Protein AF-0000000087551424 (afdb_homodimer)

Nearest PDB structures (foldseek):
  3kw2-assembly1_B  TM=8.921E-01  e=2.070E-22  Porphyromonas gingivalis ATCC 33277
  5o96-assembly4_G  TM=8.942E-01  e=8.806E-21  Legionella pneumophila
  5vm8-assembly3_B  TM=8.579E-01  e=4.121E-18  Neisseria gonorrhoeae
  4j3c-assembly1_A  TM=7.856E-01  e=4.383E-18  Sinorhizobium meliloti 1021
  4j3c-assembly1_B  TM=7.693E-01  e=3.644E-18  Sinorhizobium meliloti 1021

Sequence (464 aa):
MNLFYGEIENNHVTIHPEEQQHIVKVLRMKNGEKIHVTDGKGNLAWGELAIEGKKANLLISEIKTQLPIFSPKLHIAIAPTKNIDRIEFFIEKAVEMGISEITLLQTEKTERKNLNIDKIRKQSISASKQSLRFHFPIINDSIKLSEFLKNINPETTFVAHCHEHLERIPLKDIPMREQITFLIGPEGDFSEKEIVLLGNHHIKAVSLGNQRLRTETAGIFVASWNYNKMIFMNLFYGEIENNHVTIHPEEQQHIVKVLRMKNGEKIHVTDGKGNLAWGELAIEGKKANLLISEIKTQLPIFSPKLHIAIAPTKNIDRIEFFIEKAVEMGISEITLLQTEKTERKNLNIDKIRKQSISASKQSLRFHFPIINDSIKLSEFLKNINPETTFVAHCHEHLERIPLKDIPMREQITFLIGPEGDFSEKEIVLLGNHHIKAVSLGNQRLRTETAGIFVASWNYNKMIF

Foldseek 3Di:
DAEAEFDADPNATDGDLVRLCCCCPVVNDDWFDKHWYANQAAKIWIATWDDDPSDIGGPTPDMDGDHDAFFQEEEEEFEQEPDNVLVLVLLLLLLLLRHAEYEHEDAPPRPDDDDDQVVSQVSQVVSCSVSVHRHGHYYDYYDYPLVVLVPDDLLQEAEADDDPPFAEDEPVPNDRDSYHYYYFYYQVGHDPVVVVVCVVSNHHYYYPDDDDDHRSRVSSSVSNVRSVVRVD/DAEAEFDADPNATDGDLVRLCCCCPVVNHDWFDKHWYANQAAKIWIATWDDDPSDIGGPTPDMDGDHDAFFQEEEEEFEQEPDNVLVLVLLLLLLLLRHAEYEHEDAPPRPDDDDPQVVSQVSQVVSCSVSVHRHGHYYDYYDYLLVVLVPDDQLQEAEADDDPPFAEDEPVPNDRDSYHYYYFYYQVGHDPVVVVVCVVSNHHYYYPDDDDDHRSRVSSSVSNVRSVVRVD

Organism: NCBI:txid2305228

Radius of gyration: 24.01 Å; Cα contacts (8 Å, |Δi|>4): 977; chains: 2; bounding box: 57×74×54 Å

pLDDT: mean 94.27, std 5.1, range [65.5, 98.69]

Structure (mmCIF, N/CA/C/O backbone):
data_AF-0000000087551424-model_v1
#
loop_
_entity.id
_entity.type
_entity.pdbx_description
1 polymer 'Ribosomal RNA small subunit methyltransferase E'
#
loop_
_atom_site.group_PDB
_atom_site.id
_atom_site.type_symbol
_atom_site.label_atom_id
_atom_site.label_alt_id
_atom_site.label_comp_id
_atom_site.label_asym_id
_atom_site.label_entity_id
_atom_site.label_seq_id
_atom_site.pdbx_PDB_ins_code
_atom_site.Cartn_x
_atom_site.Cartn_y
_atom_site.Cartn_z
_atom_site.occupancy
_atom_site.B_iso_or_equiv
_atom_site.auth_seq_id
_atom_site.auth_comp_id
_atom_site.auth_asym_id
_atom_site.auth_atom_id
_atom_site.pdbx_PDB_model_num
ATOM 1 N N . MET A 1 1 ? 1.778 -20.531 -11.922 1 78.5 1 MET A N 1
ATOM 2 C CA . MET A 1 1 ? 0.438 -21.094 -12.086 1 78.5 1 MET A CA 1
ATOM 3 C C . MET A 1 1 ? -0.435 -20.172 -12.93 1 78.5 1 MET A C 1
ATOM 5 O O . MET A 1 1 ? -0.5 -18.969 -12.672 1 78.5 1 MET A O 1
ATOM 9 N N . ASN A 1 2 ? -0.933 -20.719 -14 1 89.81 2 ASN A N 1
ATOM 10 C CA . ASN A 1 2 ? -1.899 -19.984 -14.797 1 89.81 2 ASN A CA 1
ATOM 11 C C . ASN A 1 2 ? -3.322 -20.172 -14.281 1 89.81 2 ASN A C 1
ATOM 13 O O . ASN A 1 2 ? -3.916 -21.234 -14.461 1 89.81 2 ASN A O 1
ATOM 17 N N . LEU A 1 3 ? -3.82 -19.125 -13.664 1 95.69 3 LEU A N 1
ATOM 18 C CA . LEU A 1 3 ? -5.152 -19.172 -13.078 1 95.69 3 LEU A CA 1
ATOM 19 C C . LEU A 1 3 ? -6.141 -18.344 -13.891 1 95.69 3 LEU A C 1
ATOM 21 O O . LEU A 1 3 ? -5.898 -17.172 -14.156 1 95.69 3 LEU A O 1
ATOM 25 N N . PHE A 1 4 ? -7.23 -18.953 -14.297 1 97.56 4 PHE A N 1
ATOM 26 C CA . PHE A 1 4 ? -8.266 -18.281 -15.07 1 97.56 4 PHE A CA 1
ATOM 27 C C . PHE A 1 4 ? -9.594 -18.312 -14.336 1 97.56 4 PHE A C 1
ATOM 29 O O . PHE A 1 4 ? -9.773 -19.078 -13.391 1 97.56 4 PHE A O 1
ATOM 36 N N . TYR A 1 5 ? -10.477 -17.438 -14.742 1 98 5 TYR A N 1
ATOM 37 C CA . TYR A 1 5 ? -11.781 -17.266 -14.125 1 98 5 TYR A CA 1
ATOM 38 C C . TYR A 1 5 ? -12.859 -18 -14.922 1 98 5 TYR A C 1
ATOM 40 O O . TYR A 1 5 ? -12.891 -17.922 -16.156 1 98 5 TYR A O 1
ATOM 48 N N . GLY A 1 6 ? -13.711 -18.75 -14.25 1 97.88 6 GLY A N 1
ATOM 49 C CA . GLY A 1 6 ? -14.797 -19.484 -14.859 1 97.88 6 GLY A CA 1
ATOM 50 C C . GLY A 1 6 ? -15.859 -19.938 -13.867 1 97.88 6 GLY A C 1
ATOM 51 O O . GLY A 1 6 ? -15.922 -19.422 -12.75 1 97.88 6 GLY A O 1
ATOM 52 N N . GLU A 1 7 ? -16.75 -20.734 -14.375 1 97.69 7 GLU A N 1
ATOM 53 C CA . GLU A 1 7 ? -17.797 -21.328 -13.531 1 97.69 7 GLU A CA 1
ATOM 54 C C . GLU A 1 7 ? -17.516 -22.812 -13.266 1 97.69 7 GLU A C 1
ATOM 56 O O . GLU A 1 7 ? -17.047 -23.531 -14.148 1 97.69 7 GLU A O 1
ATOM 61 N N . ILE A 1 8 ? -17.688 -23.172 -12.062 1 97.56 8 ILE A N 1
ATOM 62 C CA . ILE A 1 8 ? -17.547 -24.578 -11.68 1 97.56 8 ILE A CA 1
ATOM 63 C C . ILE A 1 8 ? -18.844 -25.078 -11.055 1 97.56 8 ILE A C 1
ATOM 65 O O . ILE A 1 8 ? -19.234 -24.641 -9.977 1 97.56 8 ILE A O 1
ATOM 69 N N . GLU A 1 9 ? -19.547 -25.906 -11.766 1 93.06 9 GLU A N 1
ATOM 70 C CA . GLU A 1 9 ? -20.828 -26.453 -11.32 1 93.06 9 GLU A CA 1
ATOM 71 C C . GLU A 1 9 ? -20.953 -27.938 -11.672 1 93.06 9 GLU A C 1
ATOM 73 O O . GLU A 1 9 ? -20.766 -28.328 -12.828 1 93.06 9 GLU A O 1
ATOM 78 N N . ASN A 1 10 ? -21.359 -28.781 -10.742 1 89.75 10 ASN A N 1
ATOM 79 C CA . ASN A 1 10 ? -21.609 -30.203 -10.969 1 89.75 10 ASN A CA 1
ATOM 80 C C . ASN A 1 10 ? -20.453 -30.875 -11.703 1 89.75 10 ASN A C 1
ATOM 82 O O . ASN A 1 10 ? -20.672 -31.547 -12.719 1 89.75 10 ASN A O 1
ATOM 86 N N . ASN A 1 11 ? -19.219 -30.594 -11.266 1 87.56 11 ASN A N 1
ATOM 87 C CA . ASN A 1 11 ? -18 -31.188 -11.82 1 87.56 11 ASN A CA 1
ATOM 88 C C . ASN A 1 11 ? -17.797 -30.766 -13.273 1 87.56 11 ASN A C 1
ATOM 90 O O . ASN A 1 11 ? -17.172 -31.5 -14.055 1 87.56 11 ASN A O 1
ATOM 94 N N . HIS A 1 12 ? -18.453 -29.781 -13.625 1 94 12 HIS A N 1
ATOM 95 C CA . HIS A 1 12 ? -18.25 -29.156 -14.93 1 94 12 HIS A CA 1
ATOM 96 C C . HIS A 1 12 ? -17.641 -27.766 -14.797 1 94 12 HIS A C 1
ATOM 98 O O . HIS A 1 12 ? -18 -27.016 -13.875 1 94 12 HIS A O 1
ATOM 104 N N . VAL A 1 13 ? -16.719 -27.453 -15.727 1 97.06 13 VAL A N 1
ATOM 105 C CA . VAL A 1 13 ? -16.047 -26.156 -15.695 1 97.06 13 VAL A CA 1
ATOM 106 C C . VAL A 1 13 ? -16.312 -25.406 -17 1 97.06 13 VAL A C 1
ATOM 108 O O . VAL A 1 13 ? -16.172 -25.953 -18.094 1 97.06 13 VAL A O 1
ATOM 111 N N . THR A 1 14 ? -16.797 -24.234 -16.875 1 97.06 14 THR A N 1
ATOM 112 C CA . THR A 1 14 ? -16.969 -23.328 -18.016 1 97.06 14 THR A CA 1
ATOM 113 C C . THR A 1 14 ? -16.078 -22.109 -17.875 1 97.06 14 THR A C 1
ATOM 115 O O . THR A 1 14 ? -16.25 -21.297 -16.969 1 97.06 14 THR A O 1
ATOM 118 N N . ILE A 1 15 ? -15.156 -21.984 -18.781 1 97.25 15 ILE A N 1
ATOM 119 C CA . ILE A 1 15 ? -14.258 -20.828 -18.766 1 97.25 15 ILE A CA 1
ATOM 120 C C . ILE A 1 15 ? -14.969 -19.609 -19.328 1 97.25 15 ILE A C 1
ATOM 122 O O . ILE A 1 15 ? -15.617 -19.688 -20.375 1 97.25 15 ILE A O 1
ATOM 126 N N . HIS A 1 16 ? -14.82 -18.453 -18.625 1 96.5 16 HIS A N 1
ATOM 127 C CA . HIS A 1 16 ? -15.477 -17.234 -19.094 1 96.5 16 HIS A CA 1
ATOM 128 C C . HIS A 1 16 ? -14.961 -16.812 -20.469 1 96.5 16 HIS A C 1
ATOM 130 O O . HIS A 1 16 ? -13.781 -16.984 -20.766 1 96.5 16 HIS A O 1
ATOM 136 N N . PRO A 1 17 ? -15.812 -16.266 -21.266 1 94.5 17 PRO A N 1
ATOM 137 C CA . PRO A 1 17 ? -15.438 -15.898 -22.625 1 94.5 17 PRO A CA 1
ATOM 138 C C . PRO A 1 17 ? -14.211 -15 -22.688 1 94.5 17 PRO A C 1
ATOM 140 O O . PRO A 1 17 ? -13.328 -15.195 -23.531 1 94.5 17 PRO A O 1
ATOM 143 N N . GLU A 1 18 ? -14.188 -14.039 -21.844 1 93.19 18 GLU A N 1
ATOM 144 C CA . GLU A 1 18 ? -13.039 -13.133 -21.828 1 93.19 18 GLU A CA 1
ATOM 145 C C . GLU A 1 18 ? -11.742 -13.891 -21.547 1 93.19 18 GLU A C 1
ATOM 147 O O . GLU A 1 18 ? -10.703 -13.578 -22.125 1 93.19 18 GLU A O 1
ATOM 152 N N . GLU A 1 19 ? -11.836 -14.828 -20.688 1 95.06 19 GLU A N 1
ATOM 153 C CA . GLU A 1 19 ? -10.68 -15.664 -20.359 1 95.06 19 GLU A CA 1
ATOM 154 C C . GLU A 1 19 ? -10.273 -16.531 -21.547 1 95.06 19 GLU A C 1
ATOM 156 O O . GLU A 1 19 ? -9.086 -16.75 -21.781 1 95.06 19 GLU A O 1
ATOM 161 N N . GLN A 1 20 ? -11.219 -17.062 -22.188 1 94.88 20 GLN A N 1
ATOM 162 C CA . GLN A 1 20 ? -10.938 -17.875 -23.359 1 94.88 20 GLN A CA 1
ATOM 163 C C . GLN A 1 20 ? -10.156 -17.078 -24.406 1 94.88 20 GLN A C 1
ATOM 165 O O . GLN A 1 20 ? -9.18 -17.578 -24.984 1 94.88 20 GLN A O 1
ATOM 170 N N . GLN A 1 21 ? -10.656 -15.906 -24.625 1 94.12 21 GLN A N 1
ATOM 171 C CA . GLN A 1 21 ? -9.969 -15.023 -25.547 1 94.12 21 GLN A CA 1
ATOM 172 C C . GLN A 1 21 ? -8.531 -14.75 -25.094 1 94.12 21 GLN A C 1
ATOM 174 O O . GLN A 1 21 ? -7.609 -14.758 -25.922 1 94.12 21 GLN A O 1
ATOM 179 N N . HIS A 1 22 ? -8.445 -14.516 -23.844 1 94.12 22 HIS A N 1
ATOM 180 C CA . HIS A 1 22 ? -7.125 -14.266 -23.281 1 94.12 22 HIS A CA 1
ATOM 181 C C . HIS A 1 22 ? -6.199 -15.461 -23.5 1 94.12 22 HIS A C 1
ATOM 183 O O . HIS A 1 22 ? -5.047 -15.289 -23.891 1 94.12 22 HIS A O 1
ATOM 189 N N . ILE A 1 23 ? -6.66 -16.625 -23.281 1 94.44 23 ILE A N 1
ATOM 190 C CA . ILE A 1 23 ? -5.906 -17.859 -23.391 1 94.44 23 ILE A CA 1
ATOM 191 C C . ILE A 1 23 ? -5.461 -18.078 -24.828 1 94.44 23 ILE A C 1
ATOM 193 O O . ILE A 1 23 ? -4.285 -18.344 -25.094 1 94.44 23 ILE A O 1
ATOM 197 N N . VAL A 1 24 ? -6.375 -17.922 -25.734 1 93.19 24 VAL A N 1
ATOM 198 C CA . VAL A 1 24 ? -6.156 -18.312 -27.125 1 93.19 24 VAL A CA 1
ATOM 199 C C . VAL A 1 24 ? -5.445 -17.188 -27.875 1 93.19 24 VAL A C 1
ATOM 201 O O . VAL A 1 24 ? -4.48 -17.438 -28.609 1 93.19 24 VAL A O 1
ATOM 204 N N . LYS A 1 25 ? -5.824 -15.961 -27.672 1 92.5 25 LYS A N 1
ATOM 205 C CA . LYS A 1 25 ? -5.355 -14.859 -28.5 1 92.5 25 LYS A CA 1
ATOM 206 C C . LYS A 1 25 ? -4.176 -14.141 -27.859 1 92.5 25 LYS A C 1
ATOM 208 O O . LYS A 1 25 ? -3.248 -13.711 -28.547 1 92.5 25 LYS A O 1
ATOM 213 N N . VAL A 1 26 ? -4.285 -13.984 -26.625 1 91.38 26 VAL A N 1
ATOM 214 C CA . VAL A 1 26 ? -3.281 -13.156 -25.969 1 91.38 26 VAL A CA 1
ATOM 215 C C . VAL A 1 26 ? -2.117 -14.031 -25.5 1 91.38 26 VAL A C 1
ATOM 217 O O . VAL A 1 26 ? -0.961 -13.758 -25.828 1 91.38 26 VAL A O 1
ATOM 220 N N . LEU A 1 27 ? -2.441 -15.062 -24.766 1 92.38 27 LEU A N 1
ATOM 221 C CA . LEU A 1 27 ? -1.398 -15.938 -24.234 1 92.38 27 LEU A CA 1
ATOM 222 C C . LEU A 1 27 ? -1 -16.984 -25.266 1 92.38 27 LEU A C 1
ATOM 224 O O . LEU A 1 27 ? 0.07 -17.594 -25.156 1 92.38 27 LEU A O 1
ATOM 228 N N . ARG A 1 28 ? -1.813 -17.297 -26.234 1 94.38 28 ARG A N 1
ATOM 229 C CA . ARG A 1 28 ? -1.567 -18.25 -27.312 1 94.38 28 ARG A CA 1
ATOM 230 C C . ARG A 1 28 ? -1.16 -19.609 -26.766 1 94.38 28 ARG A C 1
ATOM 232 O O . ARG A 1 28 ? -0.171 -20.203 -27.219 1 94.38 28 ARG A O 1
ATOM 239 N N . MET A 1 29 ? -1.944 -20.031 -25.844 1 94.12 29 MET A N 1
ATOM 240 C CA . MET A 1 29 ? -1.668 -21.328 -25.219 1 94.12 29 MET A CA 1
ATOM 241 C C . MET A 1 29 ? -2.045 -22.469 -26.156 1 94.12 29 MET A C 1
ATOM 243 O O . MET A 1 29 ? -2.846 -22.281 -27.078 1 94.12 29 MET A O 1
ATOM 247 N N . LYS A 1 30 ? -1.454 -23.641 -25.875 1 94.06 30 LYS A N 1
ATOM 248 C CA . LYS A 1 30 ? -1.647 -24.781 -26.766 1 94.06 30 LYS A CA 1
ATOM 249 C C . LYS A 1 30 ? -2.465 -25.891 -26.094 1 94.06 30 LYS A C 1
ATOM 251 O O . LYS A 1 30 ? -2.533 -25.938 -24.859 1 94.06 30 LYS A O 1
ATOM 256 N N . ASN A 1 31 ? -2.984 -26.688 -26.984 1 94.62 31 ASN A N 1
ATOM 257 C CA . ASN A 1 31 ? -3.682 -27.875 -26.469 1 94.62 31 ASN A CA 1
ATOM 258 C C . ASN A 1 31 ? -2.775 -28.719 -25.594 1 94.62 31 ASN A C 1
ATOM 260 O O . ASN A 1 31 ? -1.605 -28.938 -25.906 1 94.62 31 ASN A O 1
ATOM 264 N N . GLY A 1 32 ? -3.391 -29.156 -24.531 1 95.69 32 GLY A N 1
ATOM 265 C CA . GLY A 1 32 ? -2.631 -30.031 -23.672 1 95.69 32 GLY A CA 1
ATOM 266 C C . GLY A 1 32 ? -1.935 -29.312 -22.531 1 95.69 32 GLY A C 1
ATOM 267 O O . GLY A 1 32 ? -1.493 -29.938 -21.562 1 95.69 32 GLY A O 1
ATOM 268 N N . GLU A 1 33 ? -1.862 -28.031 -22.578 1 96.12 33 GLU A N 1
ATOM 269 C CA . GLU A 1 33 ? -1.24 -27.266 -21.484 1 96.12 33 GLU A CA 1
ATOM 270 C C . GLU A 1 33 ? -2.082 -27.328 -20.219 1 96.12 33 GLU A C 1
ATOM 272 O O . GLU A 1 33 ? -3.312 -27.297 -20.281 1 96.12 33 GLU A O 1
ATOM 277 N N . LYS A 1 34 ? -1.38 -27.359 -19.109 1 97 34 LYS A N 1
ATOM 278 C CA . LYS A 1 34 ? -2.07 -27.422 -17.828 1 97 34 LYS A CA 1
ATOM 279 C C . LYS A 1 34 ? -2.498 -26.031 -17.359 1 97 34 LYS A C 1
ATOM 281 O O . LYS A 1 34 ? -1.707 -25.094 -17.406 1 97 34 LYS A O 1
ATOM 286 N N . ILE A 1 35 ? -3.752 -25.891 -16.938 1 96.69 35 ILE A N 1
ATOM 287 C CA . ILE A 1 35 ? -4.242 -24.609 -16.438 1 96.69 35 ILE A CA 1
ATOM 288 C C . ILE A 1 35 ? -5.125 -24.828 -15.219 1 96.69 35 ILE A C 1
ATOM 290 O O . ILE A 1 35 ? -5.512 -25.969 -14.922 1 96.69 35 ILE A O 1
ATOM 294 N N . HIS A 1 36 ? -5.332 -23.781 -14.516 1 97.81 36 HIS A N 1
ATOM 295 C CA . HIS A 1 36 ? -6.23 -23.734 -13.367 1 97.81 36 HIS A CA 1
ATOM 296 C C . HIS A 1 36 ? -7.395 -22.781 -13.602 1 97.81 36 HIS A C 1
ATOM 298 O O . HIS A 1 36 ? -7.211 -21.719 -14.195 1 97.81 36 HIS A O 1
ATOM 304 N N . VAL A 1 37 ? -8.594 -23.203 -13.211 1 97.88 37 VAL A N 1
ATOM 305 C CA . VAL A 1 37 ? -9.781 -22.359 -13.312 1 97.88 37 VAL A CA 1
ATOM 306 C C . VAL A 1 37 ? -10.453 -22.25 -11.945 1 97.88 37 VAL A C 1
ATOM 308 O O . VAL A 1 37 ? -10.688 -23.266 -11.281 1 97.88 37 VAL A O 1
ATOM 311 N N . THR A 1 38 ? -10.695 -21.047 -11.523 1 98.12 38 THR A N 1
ATOM 312 C CA . THR A 1 38 ? -11.43 -20.828 -10.281 1 98.12 38 THR A CA 1
ATOM 313 C C . THR A 1 38 ? -12.734 -20.078 -10.562 1 98.12 38 THR A C 1
ATOM 315 O O . THR A 1 38 ? -12.844 -19.344 -11.547 1 98.12 38 THR A O 1
ATOM 318 N N . ASP A 1 39 ? -13.75 -20.328 -9.68 1 97.88 39 ASP A N 1
ATOM 319 C CA . ASP A 1 39 ? -15.016 -19.609 -9.828 1 97.88 39 ASP A CA 1
ATOM 320 C C . ASP A 1 39 ? -15.086 -18.422 -8.875 1 97.88 39 ASP A C 1
ATOM 322 O O . ASP A 1 39 ? -16.094 -17.703 -8.836 1 97.88 39 ASP A O 1
ATOM 326 N N . GLY A 1 40 ? -14 -18.172 -8.102 1 97.62 40 GLY A N 1
ATOM 327 C CA . GLY A 1 40 ? -13.945 -17.062 -7.168 1 97.62 40 GLY A CA 1
ATOM 328 C C . GLY A 1 40 ? -14.781 -17.281 -5.922 1 97.62 40 GLY A C 1
ATOM 329 O O . GLY A 1 40 ? -14.961 -16.375 -5.113 1 97.62 40 GLY A O 1
ATOM 330 N N . LYS A 1 41 ? -15.328 -18.516 -5.793 1 96.94 41 LYS A N 1
ATOM 331 C CA . LYS A 1 41 ? -16.203 -18.844 -4.668 1 96.94 41 LYS A CA 1
ATOM 332 C C . LYS A 1 41 ? -15.602 -19.938 -3.795 1 96.94 41 LYS A C 1
ATOM 334 O O . LYS A 1 41 ? -16.312 -20.594 -3.031 1 96.94 41 LYS A O 1
ATOM 339 N N . GLY A 1 42 ? -14.266 -20.172 -4.039 1 97 42 GLY A N 1
ATOM 340 C CA . GLY A 1 42 ? -13.586 -21.156 -3.217 1 97 42 GLY A CA 1
ATOM 341 C C . GLY A 1 42 ? -13.391 -22.484 -3.928 1 97 42 GLY A C 1
ATOM 342 O O . GLY A 1 42 ? -13 -23.484 -3.307 1 97 42 GLY A O 1
ATOM 343 N N . ASN A 1 43 ? -13.734 -22.516 -5.145 1 97.62 43 ASN A N 1
ATOM 344 C CA . ASN A 1 43 ? -13.539 -23.734 -5.926 1 97.62 43 ASN A CA 1
ATOM 345 C C . ASN A 1 43 ? -12.422 -23.562 -6.953 1 97.62 43 ASN A C 1
ATOM 347 O O . ASN A 1 43 ? -12.281 -22.5 -7.551 1 97.62 43 ASN A O 1
ATOM 351 N N . LEU A 1 44 ? -11.633 -24.641 -7.137 1 97.69 44 LEU A N 1
ATOM 352 C CA . LEU A 1 44 ? -10.492 -24.672 -8.047 1 97.69 44 LEU A CA 1
ATOM 353 C C . LEU A 1 44 ? -10.477 -25.969 -8.859 1 97.69 44 LEU A C 1
ATOM 355 O O . LEU A 1 44 ? -10.562 -27.062 -8.289 1 97.69 44 LEU A O 1
ATOM 359 N N . ALA A 1 45 ? -10.492 -25.844 -10.109 1 97.94 45 ALA A N 1
ATOM 360 C CA . ALA A 1 45 ? -10.336 -26.984 -11.016 1 97.94 45 ALA A CA 1
ATOM 361 C C . ALA A 1 45 ? -9.031 -26.875 -11.805 1 97.94 45 ALA A C 1
ATOM 363 O O . ALA A 1 45 ? -8.57 -25.781 -12.117 1 97.94 45 ALA A O 1
ATOM 364 N N . TRP A 1 46 ? -8.375 -27.984 -12.023 1 96.88 46 TRP A N 1
ATOM 365 C CA . TRP A 1 46 ? -7.219 -27.938 -12.906 1 96.88 46 TRP A CA 1
ATOM 366 C C . TRP A 1 46 ? -7.172 -29.156 -13.82 1 96.88 46 TRP A C 1
ATOM 368 O O . TRP A 1 46 ? -7.848 -30.156 -13.562 1 96.88 46 TRP A O 1
ATOM 378 N N . GLY A 1 47 ? -6.539 -29.016 -14.898 1 96.44 47 GLY A N 1
ATOM 379 C CA . GLY A 1 47 ? -6.453 -30.016 -15.953 1 96.44 47 GLY A CA 1
ATOM 380 C C . GLY A 1 47 ? -5.734 -29.516 -17.188 1 96.44 47 GLY A C 1
ATOM 381 O O . GLY A 1 47 ? -4.875 -28.641 -17.109 1 96.44 47 GLY A O 1
ATOM 382 N N . GLU A 1 48 ? -6.117 -30.172 -18.25 1 97.44 48 GLU A N 1
ATOM 383 C CA . GLU A 1 48 ? -5.461 -29.844 -19.5 1 97.44 48 GLU A CA 1
ATOM 384 C C . GLU A 1 48 ? -6.375 -29 -20.391 1 97.44 48 GLU A C 1
ATOM 386 O O . GLU A 1 48 ? -7.582 -29.25 -20.469 1 97.44 48 GLU A O 1
ATOM 391 N N . LEU A 1 49 ? -5.746 -28.047 -21.031 1 96.56 49 LEU A N 1
ATOM 392 C CA . LEU A 1 49 ? -6.461 -27.172 -21.953 1 96.56 49 LEU A CA 1
ATOM 393 C C . LEU A 1 49 ? -6.848 -27.906 -23.234 1 96.56 49 LEU A C 1
ATOM 395 O O . LEU A 1 49 ? -6.031 -28.641 -23.797 1 96.56 49 LEU A O 1
ATOM 399 N N . ALA A 1 50 ? -8.062 -27.906 -23.672 1 96.19 50 ALA A N 1
ATOM 400 C CA . ALA A 1 50 ? -8.562 -28.391 -24.953 1 96.19 50 ALA A CA 1
ATOM 401 C C . ALA A 1 50 ? -9.125 -27.234 -25.797 1 96.19 50 ALA A C 1
ATOM 403 O O . ALA A 1 50 ? -10.172 -26.688 -25.453 1 96.19 50 ALA A O 1
ATOM 404 N N . ILE A 1 51 ? -8.469 -26.922 -26.812 1 94.31 51 ILE A N 1
ATOM 405 C CA . ILE A 1 51 ? -8.852 -25.766 -27.625 1 94.31 51 ILE A CA 1
ATOM 406 C C . ILE A 1 51 ? -9.539 -26.25 -28.906 1 94.31 51 ILE A C 1
ATOM 408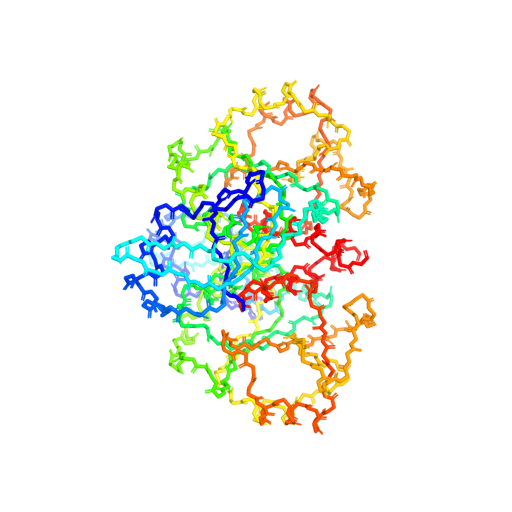 O O . ILE A 1 51 ? -9.008 -27.109 -29.625 1 94.31 51 ILE A O 1
ATOM 412 N N . GLU A 1 52 ? -10.641 -25.812 -29.172 1 91.56 52 GLU A N 1
ATOM 413 C CA . GLU A 1 52 ? -11.391 -26.031 -30.406 1 91.56 52 GLU A CA 1
ATOM 414 C C . GLU A 1 52 ? -11.781 -24.703 -31.062 1 91.56 52 GLU A C 1
ATOM 416 O O . GLU A 1 52 ? -12.797 -24.109 -30.703 1 91.56 52 GLU A O 1
ATOM 421 N N . GLY A 1 53 ? -11.102 -24.25 -32.062 1 87.81 53 GLY A N 1
ATOM 422 C CA . GLY A 1 53 ? -11.32 -22.938 -32.656 1 87.81 53 GLY A CA 1
ATOM 423 C C . GLY A 1 53 ? -11.039 -21.797 -31.672 1 87.81 53 GLY A C 1
ATOM 424 O O . GLY A 1 53 ? -9.93 -21.672 -31.172 1 87.81 53 GLY A O 1
ATOM 425 N N . LYS A 1 54 ? -12.156 -21.141 -31.344 1 86.19 54 LYS A N 1
ATOM 426 C CA . LYS A 1 54 ? -12.031 -20.016 -30.422 1 86.19 54 LYS A CA 1
ATOM 427 C C . LYS A 1 54 ? -12.43 -20.422 -29 1 86.19 54 LYS A C 1
ATOM 429 O O . LYS A 1 54 ? -12.305 -19.625 -28.062 1 86.19 54 LYS A O 1
ATOM 434 N N . LYS A 1 55 ? -12.781 -21.641 -28.984 1 91.81 55 LYS A N 1
ATOM 435 C CA . LYS A 1 55 ? -13.266 -22.109 -27.703 1 91.81 55 LYS A CA 1
ATOM 436 C C . LYS A 1 55 ? -12.164 -22.828 -26.922 1 91.81 55 LYS A C 1
ATOM 438 O O . LYS A 1 55 ? -11.398 -23.594 -27.5 1 91.81 55 LYS A O 1
ATOM 443 N N . ALA A 1 56 ? -12.078 -22.422 -25.688 1 94.44 56 ALA A N 1
ATOM 444 C CA . ALA A 1 56 ? -11.148 -23.078 -24.766 1 94.44 56 ALA A CA 1
ATOM 445 C C . ALA A 1 56 ? -11.891 -23.859 -23.688 1 94.44 56 ALA A C 1
ATOM 447 O O . ALA A 1 56 ? -12.727 -23.297 -22.984 1 94.44 56 ALA A O 1
ATOM 448 N N . ASN A 1 57 ? -11.641 -25.125 -23.641 1 94.62 57 ASN A N 1
ATOM 449 C CA . ASN A 1 57 ? -12.258 -26 -22.641 1 94.62 57 ASN A CA 1
ATOM 450 C C . ASN A 1 57 ? -11.211 -26.609 -21.719 1 94.62 57 ASN A C 1
ATOM 452 O O . ASN A 1 57 ? -10.023 -26.609 -22.031 1 94.62 57 ASN A O 1
ATOM 456 N N . LEU A 1 58 ? -11.695 -27.047 -20.562 1 96 58 LEU A N 1
ATOM 457 C CA . LEU A 1 58 ? -10.812 -27.688 -19.594 1 96 58 LEU A CA 1
ATOM 458 C C . LEU A 1 58 ? -11.125 -29.172 -19.469 1 96 58 LEU A C 1
ATOM 460 O O . LEU A 1 58 ? -12.258 -29.547 -19.156 1 96 58 LEU A O 1
ATOM 464 N N . LEU A 1 59 ? -10.164 -30 -19.844 1 96.25 59 LEU A N 1
ATOM 465 C CA . LEU A 1 59 ? -10.234 -31.406 -19.484 1 96.25 59 LEU A CA 1
ATOM 466 C C . LEU A 1 59 ? -9.836 -31.625 -18.031 1 96.25 59 LEU A C 1
ATOM 468 O O . LEU A 1 59 ? -8.641 -31.656 -17.703 1 96.25 59 LEU A O 1
ATOM 472 N N . ILE A 1 60 ? -10.828 -31.859 -17.203 1 96.81 60 ILE A N 1
ATOM 473 C CA . ILE A 1 60 ? -10.672 -31.75 -15.758 1 96.81 60 ILE A CA 1
ATOM 474 C C . ILE A 1 60 ? -9.875 -32.969 -15.25 1 96.81 60 ILE A C 1
ATOM 476 O O . ILE A 1 60 ? -10.203 -34.094 -15.555 1 96.81 60 ILE A O 1
ATOM 480 N N . SER A 1 61 ? -8.859 -32.688 -14.523 1 97.06 61 SER A N 1
ATOM 481 C CA . SER A 1 61 ? -8.125 -33.719 -13.781 1 97.06 61 SER A CA 1
ATOM 482 C C . SER A 1 61 ? -8.602 -33.781 -12.336 1 97.06 61 SER A C 1
ATOM 484 O O . SER A 1 61 ? -8.773 -34.875 -11.789 1 97.06 61 SER A O 1
ATOM 486 N N . GLU A 1 62 ? -8.812 -32.625 -11.766 1 97 62 GLU A N 1
ATOM 487 C CA . GLU A 1 62 ? -9.219 -32.594 -10.367 1 97 62 GLU A CA 1
ATOM 488 C C . GLU A 1 62 ? -10 -31.297 -10.07 1 97 62 GLU A C 1
ATOM 490 O O . GLU A 1 62 ? -9.812 -30.281 -10.75 1 97 62 GLU A O 1
ATOM 495 N N . ILE A 1 63 ? -10.875 -31.406 -9.125 1 97.06 63 ILE A N 1
ATOM 496 C CA . ILE A 1 63 ? -11.602 -30.25 -8.586 1 97.06 63 ILE A CA 1
ATOM 497 C C . ILE A 1 63 ? -11.5 -30.25 -7.062 1 97.06 63 ILE A C 1
ATOM 499 O O . ILE A 1 63 ? -11.727 -31.266 -6.41 1 97.06 63 ILE A O 1
ATOM 503 N N . LYS A 1 64 ? -11.008 -29.172 -6.605 1 96.75 64 LYS A N 1
ATOM 504 C CA . LYS A 1 64 ? -11.039 -28.938 -5.164 1 96.75 64 LYS A CA 1
ATOM 505 C C . LYS A 1 64 ? -12.102 -27.906 -4.793 1 96.75 64 LYS A C 1
ATOM 507 O O . LYS A 1 64 ? -12.172 -26.844 -5.406 1 96.75 64 LYS A O 1
ATOM 512 N N . THR A 1 65 ? -12.969 -28.25 -3.82 1 95.38 65 THR A N 1
ATOM 513 C CA . THR A 1 65 ? -14.047 -27.359 -3.416 1 95.38 65 THR A CA 1
ATOM 514 C C . THR A 1 65 ? -13.844 -26.891 -1.978 1 95.38 65 THR A C 1
ATOM 516 O O . THR A 1 65 ? -13.078 -27.484 -1.224 1 95.38 65 THR A O 1
ATOM 519 N N . GLN A 1 66 ? -14.438 -25.797 -1.672 1 94.44 66 GLN A N 1
ATOM 520 C CA . GLN A 1 66 ? -14.477 -25.266 -0.315 1 94.44 66 GLN A CA 1
ATOM 521 C C . GLN A 1 66 ? -13.07 -24.984 0.205 1 94.44 66 GLN A C 1
ATOM 523 O O . GLN A 1 66 ? -12.727 -25.375 1.326 1 94.44 66 GLN A O 1
ATOM 528 N N . LEU A 1 67 ? -12.289 -24.5 -0.704 1 95.19 67 LEU A N 1
ATOM 529 C CA . LEU A 1 67 ? -10.977 -24.047 -0.251 1 95.19 67 LEU A CA 1
ATOM 530 C C . LEU A 1 67 ? -11.102 -22.984 0.823 1 95.19 67 LEU A C 1
ATOM 532 O O . LEU A 1 67 ? -12.102 -22.25 0.869 1 95.19 67 LEU A O 1
ATOM 536 N N . PRO A 1 68 ? -10.141 -22.875 1.671 1 92.06 68 PRO A N 1
ATOM 537 C CA . PRO A 1 68 ? -10.25 -21.969 2.812 1 92.06 68 PRO A CA 1
ATOM 538 C C . PRO A 1 68 ? -10.383 -20.5 2.389 1 92.06 68 PRO A C 1
ATOM 540 O O . PRO A 1 68 ? -9.758 -20.078 1.416 1 92.06 68 PRO A O 1
ATOM 543 N N . ILE A 1 69 ? -11.234 -19.797 3.141 1 92.38 69 ILE A N 1
ATOM 544 C CA . ILE A 1 69 ? -11.43 -18.375 2.947 1 92.38 69 ILE A CA 1
ATOM 545 C C . ILE A 1 69 ? -10.43 -17.594 3.801 1 92.38 69 ILE A C 1
ATOM 547 O O . ILE A 1 69 ? -9.93 -18.109 4.805 1 92.38 69 ILE A O 1
ATOM 551 N N . PHE A 1 70 ? -10.141 -16.375 3.371 1 93 70 PHE A N 1
ATOM 552 C CA . PHE A 1 70 ? -9.242 -15.531 4.16 1 93 70 PHE A CA 1
ATOM 553 C C . PHE A 1 70 ? -9.867 -15.203 5.512 1 93 70 PHE A C 1
ATOM 555 O O . PHE A 1 70 ? -11.062 -14.922 5.602 1 93 70 PHE A O 1
ATOM 562 N N . SER A 1 71 ? -9.102 -15.312 6.492 1 93.94 71 SER A N 1
ATOM 563 C CA . SER A 1 71 ? -9.484 -14.977 7.859 1 93.94 71 SER A CA 1
ATOM 564 C C . SER A 1 71 ? -8.328 -14.312 8.609 1 93.94 71 SER A C 1
ATOM 566 O O . SER A 1 71 ? -7.184 -14.75 8.508 1 93.94 71 SER A O 1
ATOM 568 N N . PRO A 1 72 ? -8.719 -13.32 9.32 1 95.88 72 PRO A N 1
ATOM 569 C CA . PRO A 1 72 ? -10 -12.641 9.508 1 95.88 72 PRO A CA 1
ATOM 570 C C . PRO A 1 72 ? -10.477 -11.93 8.242 1 95.88 72 PRO A C 1
ATOM 572 O O . PRO A 1 72 ? -9.664 -11.555 7.395 1 95.88 72 PRO A O 1
ATOM 575 N N . LYS A 1 73 ? -11.805 -11.734 8.172 1 97.75 73 LYS A N 1
ATOM 576 C CA . LYS A 1 73 ? -12.414 -11.016 7.047 1 97.75 73 LYS A CA 1
ATOM 577 C C . LYS A 1 73 ? -12.336 -9.508 7.25 1 97.75 73 LYS A C 1
ATOM 579 O O . LYS A 1 73 ? -12.75 -9 8.297 1 97.75 73 LYS A O 1
ATOM 584 N N . LEU A 1 74 ? -11.828 -8.844 6.238 1 98.12 74 LEU A N 1
ATOM 585 C CA . LEU A 1 74 ? -11.703 -7.391 6.301 1 98.12 74 LEU A CA 1
ATOM 586 C C . LEU A 1 74 ? -12.609 -6.727 5.266 1 98.12 74 LEU A C 1
ATOM 588 O O . LEU A 1 74 ? -12.609 -7.113 4.094 1 98.12 74 LEU A O 1
ATOM 592 N N . HIS A 1 75 ? -13.406 -5.848 5.742 1 98.62 75 HIS A N 1
ATOM 593 C CA . HIS A 1 75 ? -14.211 -4.957 4.91 1 98.62 75 HIS A CA 1
ATOM 594 C C . HIS A 1 75 ? -13.734 -3.51 5.039 1 98.62 75 HIS A C 1
ATOM 596 O O . HIS A 1 75 ? -13.656 -2.977 6.145 1 98.62 75 HIS A O 1
ATOM 602 N N . ILE A 1 76 ? -13.383 -2.889 3.906 1 98.69 76 ILE A N 1
ATOM 603 C CA . ILE A 1 76 ? -13.031 -1.475 3.936 1 98.69 76 ILE A CA 1
ATOM 604 C C . ILE A 1 76 ? -14.039 -0.671 3.121 1 98.69 76 ILE A C 1
ATOM 606 O O . ILE A 1 76 ? -14.234 -0.93 1.932 1 98.69 76 ILE A O 1
ATOM 610 N N . ALA A 1 77 ? -14.703 0.19 3.766 1 98.5 77 ALA A N 1
ATOM 611 C CA . ALA A 1 77 ? -15.523 1.204 3.107 1 98.5 77 ALA A CA 1
ATOM 612 C C . ALA A 1 77 ? -14.758 2.514 2.951 1 98.5 77 ALA A C 1
ATOM 614 O O . ALA A 1 77 ? -14.453 3.186 3.939 1 98.5 77 ALA A O 1
ATOM 615 N N . ILE A 1 78 ? -14.484 2.908 1.717 1 98 78 ILE A N 1
ATOM 616 C CA . ILE A 1 78 ? -13.547 4 1.482 1 98 78 ILE A CA 1
ATOM 617 C C . ILE A 1 78 ? -14.172 5.02 0.527 1 98 78 ILE A C 1
ATOM 619 O O . ILE A 1 78 ? -14.82 4.645 -0.45 1 98 78 ILE A O 1
ATOM 623 N N . ALA A 1 79 ? -13.992 6.273 0.833 1 97 79 ALA A N 1
ATOM 624 C CA . ALA A 1 79 ? -14.43 7.332 -0.076 1 97 79 ALA A CA 1
ATOM 625 C C . ALA A 1 79 ? -13.469 7.477 -1.25 1 97 79 ALA A C 1
ATOM 627 O O . ALA A 1 79 ? -12.25 7.574 -1.057 1 97 79 ALA A O 1
ATOM 628 N N . PRO A 1 80 ? -13.977 7.5 -2.475 1 95.25 80 PRO A N 1
ATOM 629 C CA . PRO A 1 80 ? -13.086 7.629 -3.633 1 95.25 80 PRO A CA 1
ATOM 630 C C . PRO A 1 80 ? -12.344 8.961 -3.658 1 95.25 80 PRO A C 1
ATOM 632 O O . PRO A 1 80 ? -12.898 9.992 -3.277 1 95.25 80 PRO A O 1
ATOM 635 N N . THR A 1 81 ? -11.148 8.812 -4.055 1 94.44 81 THR A N 1
ATOM 636 C CA . THR A 1 81 ? -10.336 10.016 -4.188 1 94.44 81 THR A CA 1
ATOM 637 C C . THR A 1 81 ? -10.609 10.711 -5.52 1 94.44 81 THR A C 1
ATOM 639 O O . THR A 1 81 ? -11.188 10.109 -6.43 1 94.44 81 THR A O 1
ATOM 642 N N . LYS A 1 82 ? -10.203 11.938 -5.613 1 94 82 LYS A N 1
ATOM 643 C CA . LYS A 1 82 ? -10.328 12.68 -6.863 1 94 82 LYS A CA 1
ATOM 644 C C . LYS A 1 82 ? -9.602 11.969 -8 1 94 82 LYS A C 1
ATOM 646 O O . LYS A 1 82 ? -10.156 11.805 -9.094 1 94 82 LYS A O 1
ATOM 651 N N . ASN A 1 83 ? -8.398 11.602 -7.77 1 93.69 83 ASN A N 1
ATOM 652 C CA . ASN A 1 83 ? -7.637 10.82 -8.734 1 93.69 83 ASN A CA 1
ATOM 653 C C . ASN A 1 83 ? -8.031 9.344 -8.695 1 93.69 83 ASN A C 1
ATOM 655 O O . ASN A 1 83 ? -7.746 8.648 -7.715 1 93.69 83 ASN A O 1
ATOM 659 N N . ILE A 1 84 ? -8.57 8.875 -9.75 1 93.69 84 ILE A N 1
ATOM 660 C CA . ILE A 1 84 ? -9.117 7.527 -9.812 1 93.69 84 ILE A CA 1
ATOM 661 C C . ILE A 1 84 ? -7.984 6.504 -9.727 1 93.69 84 ILE A C 1
ATOM 663 O O . ILE A 1 84 ? -8.172 5.398 -9.219 1 93.69 84 ILE A O 1
ATOM 667 N N . ASP A 1 85 ? -6.805 6.863 -10.172 1 95.12 85 ASP A N 1
ATOM 668 C CA . ASP A 1 85 ? -5.668 5.949 -10.164 1 95.12 85 ASP A CA 1
ATOM 669 C C . ASP A 1 85 ? -5.332 5.512 -8.734 1 95.12 85 ASP A C 1
ATOM 671 O O . ASP A 1 85 ? -4.883 4.387 -8.516 1 95.12 85 ASP A O 1
ATOM 675 N N . ARG A 1 86 ? -5.578 6.367 -7.82 1 96.5 86 ARG A N 1
ATOM 676 C CA . ARG A 1 86 ? -5.266 6.074 -6.426 1 96.5 86 ARG A CA 1
ATOM 677 C C . ARG A 1 86 ? -6.215 5.023 -5.855 1 96.5 86 ARG A C 1
ATOM 679 O O . ARG A 1 86 ? -5.789 4.113 -5.145 1 96.5 86 ARG A O 1
ATOM 686 N N . ILE A 1 87 ? -7.449 5.113 -6.211 1 95.5 87 ILE A N 1
ATOM 687 C CA . ILE A 1 87 ? -8.438 4.141 -5.75 1 95.5 87 ILE A CA 1
ATOM 688 C C . ILE A 1 87 ? -8.203 2.799 -6.438 1 95.5 87 ILE A C 1
ATOM 690 O O . ILE A 1 87 ? -8.289 1.746 -5.801 1 95.5 87 ILE A O 1
ATOM 694 N N . GLU A 1 88 ? -7.91 2.883 -7.691 1 96.69 88 GLU A N 1
ATOM 695 C CA . GLU A 1 88 ? -7.613 1.656 -8.422 1 96.69 88 GLU A CA 1
ATOM 696 C C . GLU A 1 88 ? -6.395 0.947 -7.84 1 96.69 88 GLU A C 1
ATOM 698 O O . GLU A 1 88 ? -6.391 -0.278 -7.699 1 96.69 88 GLU A O 1
ATOM 703 N N . PHE A 1 89 ? -5.434 1.722 -7.551 1 97.25 89 PHE A N 1
ATOM 704 C CA . PHE A 1 89 ? -4.234 1.168 -6.934 1 97.25 89 PHE A CA 1
ATOM 705 C C . PHE A 1 89 ? -4.559 0.546 -5.578 1 97.25 89 PHE A C 1
ATOM 707 O O . PHE A 1 89 ? -4.137 -0.573 -5.285 1 97.25 89 PHE A O 1
ATOM 714 N N . PHE A 1 90 ? -5.348 1.241 -4.797 1 98.06 90 PHE A N 1
ATOM 715 C CA . PHE A 1 90 ? -5.777 0.713 -3.51 1 98.06 90 PHE A CA 1
ATOM 716 C C . PHE A 1 90 ? -6.477 -0.63 -3.68 1 98.06 90 PHE A C 1
ATOM 718 O O . PHE A 1 90 ? -6.152 -1.598 -2.99 1 98.06 90 PHE A O 1
ATOM 725 N N . ILE A 1 91 ? -7.344 -0.667 -4.547 1 98.19 91 ILE A N 1
ATOM 726 C CA . ILE A 1 91 ? -8.148 -1.87 -4.742 1 98.19 91 ILE A CA 1
ATOM 727 C C . ILE A 1 91 ? -7.238 -3.037 -5.129 1 98.19 91 ILE A C 1
ATOM 729 O O . ILE A 1 91 ? -7.332 -4.121 -4.551 1 98.19 91 ILE A O 1
ATOM 733 N N . GLU A 1 92 ? -6.398 -2.828 -6.051 1 98.38 92 GLU A N 1
ATOM 734 C CA . GLU A 1 92 ? -5.48 -3.873 -6.488 1 98.38 92 GLU A CA 1
ATOM 735 C C . GLU A 1 92 ? -4.648 -4.398 -5.32 1 98.38 92 GLU A C 1
ATOM 737 O O . GLU A 1 92 ? -4.551 -5.613 -5.121 1 98.38 92 GLU A O 1
ATOM 742 N N . LYS A 1 93 ? -4.047 -3.479 -4.484 1 98.62 93 LYS A N 1
ATOM 743 C CA . LYS A 1 93 ? -3.18 -3.877 -3.377 1 98.62 93 LYS A CA 1
ATOM 744 C C . LYS A 1 93 ? -3.975 -4.582 -2.283 1 98.62 93 LYS A C 1
ATOM 746 O O . LYS A 1 93 ? -3.52 -5.582 -1.724 1 98.62 93 LYS A O 1
ATOM 751 N N . ALA A 1 94 ? -5.152 -4.055 -2.008 1 98.62 94 ALA A N 1
ATOM 752 C CA . ALA A 1 94 ? -5.996 -4.664 -0.985 1 98.62 94 ALA A CA 1
ATOM 753 C C . ALA A 1 94 ? -6.398 -6.082 -1.381 1 98.62 94 ALA A C 1
ATOM 755 O O . ALA A 1 94 ? -6.402 -6.988 -0.544 1 98.62 94 ALA A O 1
ATOM 756 N N . VAL A 1 95 ? -6.727 -6.27 -2.658 1 98.5 95 VAL A N 1
ATOM 757 C CA . VAL A 1 95 ? -7.105 -7.586 -3.162 1 98.5 95 VAL A CA 1
ATOM 758 C C . VAL A 1 95 ? -5.93 -8.547 -3.018 1 98.5 95 VAL A C 1
ATOM 760 O O . VAL A 1 95 ? -6.086 -9.664 -2.51 1 98.5 95 VAL A O 1
ATOM 763 N N . GLU A 1 96 ? -4.785 -8.102 -3.387 1 97.94 96 GLU A N 1
ATOM 764 C CA . GLU A 1 96 ? -3.592 -8.938 -3.295 1 97.94 96 GLU A CA 1
ATOM 765 C C . GLU A 1 96 ? -3.326 -9.367 -1.854 1 97.94 96 GLU A C 1
ATOM 767 O O . GLU A 1 96 ? -2.82 -10.461 -1.609 1 97.94 96 GLU A O 1
ATOM 772 N N . MET A 1 97 ? -3.754 -8.484 -0.959 1 97.81 97 MET A N 1
ATOM 773 C CA . MET A 1 97 ? -3.447 -8.75 0.444 1 97.81 97 MET A CA 1
ATOM 774 C C . MET A 1 97 ? -4.645 -9.375 1.153 1 97.81 97 MET A C 1
ATOM 776 O O . MET A 1 97 ? -4.746 -9.312 2.381 1 97.81 97 MET A O 1
ATOM 780 N N . GLY A 1 98 ? -5.617 -9.875 0.418 1 97.31 98 GLY A N 1
ATOM 781 C CA . GLY A 1 98 ? -6.605 -10.797 0.96 1 97.31 98 GLY A CA 1
ATOM 782 C C . GLY A 1 98 ? -7.855 -10.094 1.462 1 97.31 98 GLY A C 1
ATOM 783 O O . GLY A 1 98 ? -8.594 -10.648 2.287 1 97.31 98 GLY A O 1
ATOM 784 N N . ILE A 1 99 ? -8.156 -8.891 1.06 1 98.38 99 ILE A N 1
ATOM 785 C CA . ILE A 1 99 ? -9.352 -8.195 1.506 1 98.38 99 ILE A CA 1
ATOM 786 C C . ILE A 1 99 ? -10.594 -8.977 1.085 1 98.38 99 ILE A C 1
ATOM 788 O O . ILE A 1 99 ? -10.609 -9.602 0.021 1 98.38 99 ILE A O 1
ATOM 792 N N . SER A 1 100 ? -11.641 -8.898 1.893 1 98.38 100 SER A N 1
ATOM 793 C CA . SER A 1 100 ? -12.844 -9.68 1.627 1 98.38 100 SER A CA 1
ATOM 794 C C . SER A 1 100 ? -13.922 -8.828 0.953 1 98.38 100 SER A C 1
ATOM 796 O O . SER A 1 100 ? -14.758 -9.352 0.22 1 98.38 100 SER A O 1
ATOM 798 N N . GLU A 1 101 ? -13.859 -7.582 1.274 1 98.69 101 GLU A N 1
ATOM 799 C CA . GLU A 1 101 ? -14.961 -6.738 0.816 1 98.69 101 GLU A CA 1
ATOM 800 C C . GLU A 1 101 ? -14.547 -5.273 0.761 1 98.69 101 GLU A C 1
ATOM 802 O O . GLU A 1 101 ? -13.844 -4.785 1.65 1 98.69 101 GLU A O 1
ATOM 807 N N . ILE A 1 102 ? -14.961 -4.57 -0.293 1 98.69 102 ILE A N 1
ATOM 808 C CA . ILE A 1 102 ? -14.719 -3.141 -0.452 1 98.69 102 ILE A CA 1
ATOM 809 C C . ILE A 1 102 ? -16.031 -2.43 -0.789 1 98.69 102 ILE A C 1
ATOM 811 O O . ILE A 1 102 ? -16.797 -2.908 -1.615 1 98.69 102 ILE A O 1
ATOM 815 N N . THR A 1 103 ? -16.281 -1.396 -0.152 1 98.44 103 THR A N 1
ATOM 816 C CA . THR A 1 103 ? -17.422 -0.536 -0.466 1 98.44 103 THR A CA 1
ATOM 817 C C . THR A 1 103 ? -16.953 0.879 -0.792 1 98.44 103 THR A C 1
ATOM 819 O O . THR A 1 103 ? -16.109 1.439 -0.086 1 98.44 103 THR A O 1
ATOM 822 N N . LEU A 1 104 ? -17.469 1.417 -1.891 1 97.19 104 LEU A N 1
ATOM 823 C CA . LEU A 1 104 ? -17.188 2.805 -2.238 1 97.19 104 LEU A CA 1
ATOM 824 C C . LEU A 1 104 ? -18.172 3.746 -1.567 1 97.19 104 LEU A C 1
ATOM 826 O O . LEU A 1 104 ? -19.344 3.807 -1.96 1 97.19 104 LEU A O 1
ATOM 830 N N . LEU A 1 105 ? -17.656 4.5 -0.682 1 96.56 105 LEU A N 1
ATOM 831 C CA . LEU A 1 105 ? -18.484 5.32 0.187 1 96.56 105 LEU A CA 1
ATOM 832 C C . LEU A 1 105 ? -18.641 6.73 -0.374 1 96.56 105 LEU A C 1
ATOM 834 O O . LEU A 1 105 ? -17.656 7.332 -0.812 1 96.56 105 LEU A O 1
ATOM 838 N N . GLN A 1 106 ? -19.828 7.219 -0.357 1 96.44 106 GLN A N 1
ATOM 839 C CA . GLN A 1 106 ? -20.094 8.609 -0.688 1 96.44 106 GLN A CA 1
ATOM 840 C C . GLN A 1 106 ? -20.25 9.453 0.573 1 96.44 106 GLN A C 1
ATOM 842 O O . GLN A 1 106 ? -21.141 9.211 1.384 1 96.44 106 GLN A O 1
ATOM 847 N N . THR A 1 107 ? -19.375 10.383 0.716 1 96.19 107 THR A N 1
ATOM 848 C CA . THR A 1 107 ? -19.438 11.312 1.835 1 96.19 107 THR A CA 1
ATOM 849 C C . THR A 1 107 ? -19.625 12.742 1.337 1 96.19 107 THR A C 1
ATOM 851 O O . THR A 1 107 ? -19.594 12.992 0.13 1 96.19 107 THR A O 1
ATOM 854 N N . GLU A 1 108 ? -19.766 13.672 2.188 1 95.62 108 GLU A N 1
ATOM 855 C CA . GLU A 1 108 ? -20.047 15.055 1.832 1 95.62 108 GLU A CA 1
ATOM 856 C C . GLU A 1 108 ? -18.906 15.664 1.036 1 95.62 108 GLU A C 1
ATOM 858 O O . GLU A 1 108 ? -19.125 16.469 0.126 1 95.62 108 GLU A O 1
ATOM 863 N N . LYS A 1 109 ? -17.719 15.258 1.354 1 94.94 109 LYS A N 1
ATOM 864 C CA . LYS A 1 109 ? -16.547 15.914 0.758 1 94.94 109 LYS A CA 1
ATOM 865 C C . LYS A 1 109 ? -15.906 15.023 -0.302 1 94.94 109 LYS A C 1
ATOM 867 O O . LYS A 1 109 ? -14.766 15.25 -0.702 1 94.94 109 LYS A O 1
ATOM 872 N N . THR A 1 110 ? -16.672 13.977 -0.698 1 93.44 110 THR A N 1
ATOM 873 C CA . THR A 1 110 ? -16.188 13.148 -1.793 1 93.44 110 THR A CA 1
ATOM 874 C C . THR A 1 110 ? -16.172 13.93 -3.104 1 93.44 110 THR A C 1
ATOM 876 O O . THR A 1 110 ? -17.172 14.523 -3.49 1 93.44 110 THR A O 1
ATOM 879 N N . GLU A 1 111 ? -15.078 13.984 -3.762 1 87.25 111 GLU A N 1
ATOM 880 C CA . GLU A 1 111 ? -14.938 14.766 -4.984 1 87.25 111 GLU A CA 1
ATOM 881 C C . GLU A 1 111 ? -15.43 13.984 -6.199 1 87.25 111 GLU A C 1
ATOM 883 O O . GLU A 1 111 ? -16.094 14.539 -7.078 1 87.25 111 GLU A O 1
ATOM 888 N N . ARG A 1 112 ? -15.062 12.719 -6.207 1 85.88 112 ARG A N 1
ATOM 889 C CA . ARG A 1 112 ? -15.484 11.875 -7.316 1 85.88 112 ARG A CA 1
ATOM 890 C C . ARG A 1 112 ? -16.781 11.141 -6.984 1 85.88 112 ARG A C 1
ATOM 892 O O . ARG A 1 112 ? -16.797 10.25 -6.129 1 85.88 112 ARG A O 1
ATOM 899 N N . LYS A 1 113 ? -17.812 11.406 -7.77 1 80.94 113 LYS A N 1
ATOM 900 C CA . LYS A 1 113 ? -19.109 10.812 -7.473 1 80.94 113 LYS A CA 1
ATOM 901 C C . LYS A 1 113 ? -19.453 9.695 -8.453 1 80.94 113 LYS A C 1
ATOM 903 O O . LYS A 1 113 ? -20.188 8.773 -8.125 1 80.94 113 LYS A O 1
ATOM 908 N N . ASN A 1 114 ? -18.859 9.781 -9.547 1 85.88 114 ASN A N 1
ATOM 909 C CA . ASN A 1 114 ? -19.125 8.758 -10.555 1 85.88 114 ASN A CA 1
ATOM 910 C C . ASN A 1 114 ? -17.922 7.828 -10.734 1 85.88 114 ASN A C 1
ATOM 912 O O . ASN A 1 114 ? -16.812 8.289 -11.008 1 85.88 114 ASN A O 1
ATOM 916 N N . LEU A 1 115 ? -18.094 6.598 -10.445 1 89.5 115 LEU A N 1
ATOM 917 C CA . LEU A 1 115 ? -17.062 5.586 -10.617 1 89.5 115 LEU A CA 1
ATOM 918 C C . LEU A 1 115 ? -17.578 4.426 -11.469 1 89.5 115 LEU A C 1
ATOM 920 O O . LEU A 1 115 ? -18.719 4.012 -11.336 1 89.5 115 LEU A O 1
ATOM 924 N N . ASN A 1 116 ? -16.781 4.074 -12.367 1 93.75 116 ASN A N 1
ATOM 925 C CA . ASN A 1 116 ? -17.078 2.865 -13.125 1 93.75 116 ASN A CA 1
ATOM 926 C C . ASN A 1 116 ? -16.828 1.606 -12.297 1 93.75 116 ASN A C 1
ATOM 928 O O . ASN A 1 116 ? -15.75 1.023 -12.359 1 93.75 116 ASN A O 1
ATOM 932 N N . ILE A 1 117 ? -17.844 1.174 -11.609 1 95 117 ILE A N 1
ATOM 933 C CA . ILE A 1 117 ? -17.719 0.069 -10.664 1 95 117 ILE A CA 1
ATOM 934 C C . ILE A 1 117 ? -17.438 -1.228 -11.422 1 95 117 ILE A C 1
ATOM 936 O O . ILE A 1 117 ? -16.703 -2.088 -10.93 1 95 117 ILE A O 1
ATOM 940 N N . ASP A 1 118 ? -18.016 -1.34 -12.578 1 95.62 118 ASP A N 1
ATOM 941 C CA . ASP A 1 118 ? -17.766 -2.525 -13.391 1 95.62 118 ASP A CA 1
ATOM 942 C C . ASP A 1 118 ? -16.281 -2.66 -13.727 1 95.62 118 ASP A C 1
ATOM 944 O O . ASP A 1 118 ? -15.727 -3.762 -13.695 1 95.62 118 ASP A O 1
ATOM 948 N N . LYS A 1 119 ? -15.734 -1.579 -14.062 1 96.12 119 LYS A N 1
ATOM 949 C CA . LYS A 1 119 ? -14.297 -1.581 -14.32 1 96.12 119 LYS A CA 1
ATOM 950 C C . LYS A 1 119 ? -13.516 -2.002 -13.086 1 96.12 119 LYS A C 1
ATOM 952 O O . LYS A 1 119 ? -12.562 -2.781 -13.18 1 96.12 119 LYS A O 1
ATOM 957 N N . ILE A 1 120 ? -13.906 -1.508 -11.969 1 96.69 120 ILE A N 1
ATOM 958 C CA . ILE A 1 120 ? -13.258 -1.814 -10.703 1 96.69 120 ILE A CA 1
ATOM 959 C C . ILE A 1 120 ? -13.398 -3.303 -10.398 1 96.69 120 ILE A C 1
ATOM 961 O O . ILE A 1 120 ? -12.445 -3.949 -9.953 1 96.69 120 ILE A O 1
ATOM 965 N N . ARG A 1 121 ? -14.547 -3.828 -10.609 1 97.69 121 ARG A N 1
ATOM 966 C CA . ARG A 1 121 ? -14.789 -5.254 -10.398 1 97.69 121 ARG A CA 1
ATOM 967 C C . ARG A 1 121 ? -13.891 -6.098 -11.305 1 97.69 121 ARG A C 1
ATOM 969 O O . ARG A 1 121 ? -13.32 -7.094 -10.867 1 97.69 121 ARG A O 1
ATOM 976 N N . LYS A 1 122 ? -13.781 -5.711 -12.508 1 96.56 122 LYS A N 1
ATOM 977 C CA . LYS A 1 122 ? -12.914 -6.418 -13.445 1 96.56 122 LYS A CA 1
ATOM 978 C C . LYS A 1 122 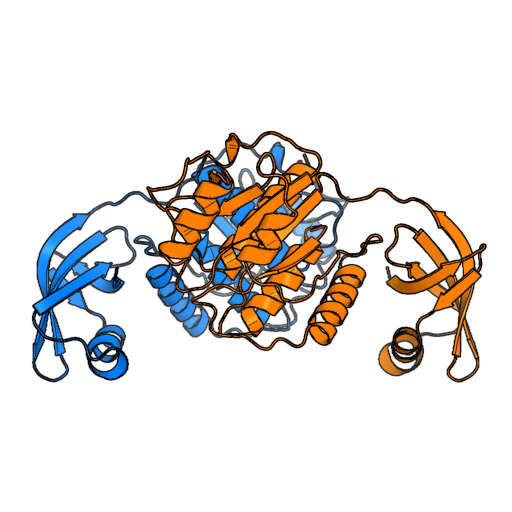? -11.461 -6.379 -12.984 1 96.56 122 LYS A C 1
ATOM 980 O O . LYS A 1 122 ? -10.758 -7.387 -13.062 1 96.56 122 LYS A O 1
ATOM 985 N N . GLN A 1 123 ? -11.062 -5.219 -12.539 1 97.12 123 GLN A N 1
ATOM 986 C CA . GLN A 1 123 ? -9.711 -5.07 -12.008 1 97.12 123 GLN A CA 1
ATOM 987 C C . GLN A 1 123 ? -9.5 -5.977 -10.797 1 97.12 123 GLN A C 1
ATOM 989 O O . GLN A 1 123 ? -8.43 -6.57 -10.641 1 97.12 123 GLN A O 1
ATOM 994 N N . SER A 1 124 ? -10.508 -6.023 -9.969 1 98.06 124 SER A N 1
ATOM 995 C CA . SER A 1 124 ? -10.453 -6.871 -8.781 1 98.06 124 SER A CA 1
ATOM 996 C C . SER A 1 124 ? -10.297 -8.336 -9.156 1 98.06 124 SER A C 1
ATOM 998 O O . SER A 1 124 ? -9.508 -9.062 -8.547 1 98.06 124 SER A O 1
ATOM 1000 N N . ILE A 1 125 ? -11.008 -8.766 -10.109 1 97.38 125 ILE A N 1
ATOM 1001 C CA . ILE A 1 125 ? -10.938 -10.148 -10.586 1 97.38 125 ILE A CA 1
ATOM 1002 C C . ILE A 1 125 ? -9.539 -10.422 -11.141 1 97.38 125 ILE A C 1
ATOM 1004 O O . ILE A 1 125 ? -8.922 -11.438 -10.812 1 97.38 125 ILE A O 1
ATOM 1008 N N . SER A 1 126 ? -9.039 -9.531 -11.938 1 96.69 126 SER A N 1
ATOM 1009 C CA . SER A 1 126 ? -7.703 -9.672 -12.508 1 96.69 126 SER A CA 1
ATOM 1010 C C . SER A 1 126 ? -6.645 -9.773 -11.422 1 96.69 126 SER A C 1
ATOM 1012 O O . SER A 1 126 ? -5.77 -10.641 -11.469 1 96.69 126 SER A O 1
ATOM 1014 N N . ALA A 1 127 ? -6.754 -8.867 -10.461 1 97.38 127 ALA A N 1
ATOM 1015 C CA . ALA A 1 127 ? -5.812 -8.891 -9.344 1 97.38 127 ALA A CA 1
ATOM 1016 C C . ALA A 1 127 ? -5.922 -10.195 -8.555 1 97.38 127 ALA A C 1
ATOM 1018 O O . ALA A 1 127 ? -4.914 -10.734 -8.094 1 97.38 127 ALA A O 1
ATOM 1019 N N . SER A 1 128 ? -7.113 -10.664 -8.375 1 97.62 128 SER A N 1
ATOM 1020 C CA . SER A 1 128 ? -7.34 -11.922 -7.66 1 97.62 128 SER A CA 1
ATOM 1021 C C . SER A 1 128 ? -6.66 -13.086 -8.367 1 97.62 128 SER A C 1
ATOM 1023 O O . SER A 1 128 ? -5.988 -13.898 -7.723 1 97.62 128 SER A O 1
ATOM 1025 N N . LYS A 1 129 ? -6.797 -13.133 -9.648 1 96 129 LYS A N 1
ATOM 1026 C CA . LYS A 1 129 ? -6.168 -14.203 -10.422 1 96 129 LYS A CA 1
ATOM 1027 C C . LYS A 1 129 ? -4.645 -14.125 -10.328 1 96 129 LYS A C 1
ATOM 1029 O O . LYS A 1 129 ? -3.979 -15.141 -10.125 1 96 129 LYS A O 1
ATOM 1034 N N . GLN A 1 130 ? -4.195 -12.906 -10.43 1 92.88 130 GLN A N 1
ATOM 1035 C CA . GLN A 1 130 ? -2.75 -12.703 -10.359 1 92.88 130 GLN A CA 1
ATOM 1036 C C . GLN A 1 130 ? -2.201 -13.094 -8.992 1 92.88 130 GLN A C 1
ATOM 1038 O O . GLN A 1 130 ? -1.072 -13.578 -8.891 1 92.88 130 GLN A O 1
ATOM 1043 N N . SER A 1 131 ? -2.977 -12.914 -7.965 1 94.5 131 SER A N 1
ATOM 1044 C CA . SER A 1 131 ? -2.547 -13.227 -6.609 1 94.5 131 SER A CA 1
ATOM 1045 C C . SER A 1 131 ? -2.947 -14.648 -6.219 1 94.5 131 SER A C 1
ATOM 1047 O O . SER A 1 131 ? -2.744 -15.07 -5.078 1 94.5 131 SER A O 1
ATOM 1049 N N . LEU A 1 132 ? -3.562 -15.422 -7.141 1 93.38 132 LEU A N 1
ATOM 1050 C CA . LEU A 1 132 ? -3.945 -16.828 -6.996 1 93.38 132 LEU A CA 1
ATOM 1051 C C . LEU A 1 132 ? -4.961 -17 -5.871 1 93.38 132 LEU A C 1
ATOM 1053 O O . LEU A 1 132 ? -4.82 -17.891 -5.027 1 93.38 132 LEU A O 1
ATOM 1057 N N . ARG A 1 133 ? -5.875 -16.109 -5.824 1 95.31 133 ARG A N 1
ATOM 1058 C CA . ARG A 1 133 ? -7 -16.203 -4.898 1 95.31 133 ARG A CA 1
ATOM 1059 C C . ARG A 1 133 ? -8.102 -17.094 -5.473 1 95.31 133 ARG A C 1
ATOM 1061 O O . ARG A 1 133 ? -8.406 -17.016 -6.668 1 95.31 133 ARG A O 1
ATOM 1068 N N . PHE A 1 134 ? -8.703 -17.797 -4.609 1 96.69 134 PHE A N 1
ATOM 1069 C CA . PHE A 1 134 ? -9.812 -18.641 -5.035 1 96.69 134 PHE A CA 1
ATOM 1070 C C . PHE A 1 134 ? -11.133 -18.109 -4.5 1 96.69 134 PHE A C 1
ATOM 1072 O O . PHE A 1 134 ? -12.203 -18.625 -4.852 1 96.69 134 PHE A O 1
ATOM 1079 N N . HIS A 1 135 ? -11.055 -17.188 -3.604 1 97.56 135 HIS A N 1
ATOM 1080 C CA . HIS A 1 135 ? -12.18 -16.375 -3.148 1 97.56 135 HIS A CA 1
ATOM 1081 C C . HIS A 1 135 ? -12.016 -14.914 -3.549 1 97.56 135 HIS A C 1
ATOM 1083 O O . HIS A 1 135 ? -11.133 -14.227 -3.029 1 97.56 135 HIS A O 1
ATOM 1089 N N . PHE A 1 136 ? -12.875 -14.461 -4.441 1 98.31 136 PHE A N 1
ATOM 1090 C CA . PHE A 1 136 ? -12.789 -13.07 -4.867 1 98.31 136 PHE A CA 1
ATOM 1091 C C . PHE A 1 136 ? -13.492 -12.156 -3.875 1 98.31 136 PHE A C 1
ATOM 1093 O O . PHE A 1 136 ? -14.508 -12.531 -3.285 1 98.31 136 PHE A O 1
ATOM 1100 N N . PRO A 1 137 ? -12.953 -10.984 -3.646 1 98.62 137 PRO A N 1
ATOM 1101 C CA . PRO A 1 137 ? -13.641 -10.055 -2.75 1 98.62 137 PRO A CA 1
ATOM 1102 C C . PRO A 1 137 ? -14.922 -9.492 -3.357 1 98.62 137 PRO A C 1
ATOM 1104 O O . PRO A 1 137 ? -15.07 -9.461 -4.582 1 98.62 137 PRO A O 1
ATOM 1107 N N . ILE A 1 138 ? -15.789 -9.047 -2.516 1 98.38 138 ILE A N 1
ATOM 1108 C CA . ILE A 1 138 ? -17 -8.359 -2.934 1 98.38 138 ILE A CA 1
ATOM 1109 C C . ILE A 1 138 ? -16.703 -6.875 -3.145 1 98.38 138 ILE A C 1
ATOM 1111 O O . ILE A 1 138 ? -16.109 -6.223 -2.273 1 98.38 138 ILE A O 1
ATOM 1115 N N . ILE A 1 139 ? -17 -6.395 -4.309 1 98.44 139 ILE A N 1
ATOM 1116 C CA . ILE A 1 139 ? -16.922 -4.965 -4.586 1 98.44 139 ILE A CA 1
ATOM 1117 C C . ILE A 1 139 ? -18.328 -4.371 -4.641 1 98.44 139 ILE A C 1
ATOM 1119 O O . ILE A 1 139 ? -19.078 -4.594 -5.602 1 98.44 139 ILE A O 1
ATOM 1123 N N . ASN A 1 140 ? -18.656 -3.658 -3.629 1 97.81 140 ASN A N 1
ATOM 1124 C CA . ASN A 1 140 ? -20 -3.09 -3.543 1 97.81 140 ASN A CA 1
ATOM 1125 C C . ASN A 1 140 ? -20.109 -1.79 -4.336 1 97.81 140 ASN A C 1
ATOM 1127 O O . ASN A 1 140 ? -19.109 -1.11 -4.562 1 97.81 140 ASN A O 1
ATOM 1131 N N . ASP A 1 141 ? -21.312 -1.484 -4.719 1 95.12 141 ASP A N 1
ATOM 1132 C CA . ASP A 1 141 ? -21.594 -0.213 -5.375 1 95.12 141 ASP A CA 1
ATOM 1133 C C . ASP A 1 141 ? -21.391 0.958 -4.414 1 95.12 141 ASP A C 1
ATOM 1135 O O . ASP A 1 141 ? -21.234 0.758 -3.209 1 95.12 141 ASP A O 1
ATOM 1139 N N . SER A 1 142 ? -21.391 2.1 -5.062 1 95.75 142 SER A N 1
ATOM 1140 C CA . SER A 1 142 ? -21.297 3.314 -4.262 1 95.75 142 SER A CA 1
ATOM 1141 C C . SER A 1 142 ? -22.547 3.51 -3.41 1 95.75 142 SER A C 1
ATOM 1143 O O . SER A 1 142 ? -23.656 3.264 -3.873 1 95.75 142 SER A O 1
ATOM 1145 N N . ILE A 1 143 ? -22.375 3.852 -2.199 1 96.75 143 ILE A N 1
ATOM 1146 C CA . ILE A 1 143 ? -23.484 4.027 -1.258 1 96.75 143 ILE A CA 1
ATOM 1147 C C . ILE A 1 143 ? -23.203 5.223 -0.352 1 96.75 143 ILE A C 1
ATOM 1149 O O . ILE A 1 143 ? -22.047 5.473 0.019 1 96.75 143 ILE A O 1
ATOM 1153 N N . LYS A 1 144 ? -24.188 5.969 0.048 1 97.12 144 LYS A N 1
ATOM 1154 C CA . LYS A 1 144 ? -24.047 7.09 0.973 1 97.12 144 LYS A CA 1
ATOM 1155 C C . LYS A 1 144 ? -23.672 6.602 2.371 1 97.12 144 LYS A C 1
ATOM 1157 O O . LYS A 1 144 ? -24.172 5.57 2.824 1 97.12 144 LYS A O 1
ATOM 1162 N N . LEU A 1 145 ? -22.906 7.379 3.064 1 97.62 145 LEU A N 1
ATOM 1163 C CA . LEU A 1 145 ? -22.484 7.031 4.418 1 97.62 145 LEU A CA 1
ATOM 1164 C C . LEU A 1 145 ? -23.688 6.73 5.301 1 97.62 145 LEU A C 1
ATOM 1166 O O . LEU A 1 145 ? -23.688 5.738 6.031 1 97.62 145 LEU A O 1
ATOM 1170 N N . SER A 1 146 ? -24.719 7.594 5.219 1 97.38 146 SER A N 1
ATOM 1171 C CA . SER A 1 146 ? -25.906 7.449 6.062 1 97.38 146 SER A CA 1
ATOM 1172 C C . SER A 1 146 ? -26.594 6.113 5.812 1 97.38 146 SER A C 1
ATOM 1174 O O . SER A 1 146 ? -27.062 5.473 6.754 1 97.38 146 SER A O 1
ATOM 1176 N N . GLU A 1 147 ? -26.688 5.676 4.559 1 97.75 147 GLU A N 1
ATOM 1177 C CA . GLU A 1 147 ? -27.297 4.398 4.199 1 97.75 147 GLU A CA 1
ATOM 1178 C C . GLU A 1 147 ? -26.422 3.225 4.617 1 97.75 147 GLU A C 1
ATOM 1180 O O . GLU A 1 147 ? -26.922 2.199 5.082 1 97.75 147 GLU A O 1
ATOM 1185 N N . PHE A 1 148 ? -25.156 3.379 4.492 1 98.06 148 PHE A N 1
ATOM 1186 C CA . PHE A 1 148 ? -24.188 2.346 4.852 1 98.06 148 PHE A CA 1
ATOM 1187 C C . PHE A 1 148 ? -24.281 2.023 6.34 1 98.06 148 PHE A C 1
ATOM 1189 O O . PHE A 1 148 ? -24.234 0.854 6.73 1 98.06 148 PHE A O 1
ATOM 1196 N N . LEU A 1 149 ? -24.406 3.053 7.117 1 97.62 149 LEU A N 1
ATOM 1197 C CA . LEU A 1 149 ? -24.359 2.912 8.57 1 97.62 149 LEU A CA 1
ATOM 1198 C C . LEU A 1 149 ? -25.609 2.197 9.086 1 97.62 149 LEU A C 1
ATOM 1200 O O . LEU A 1 149 ? -25.625 1.707 10.219 1 97.62 149 LEU A O 1
ATOM 1204 N N . LYS A 1 150 ? -26.641 2.119 8.305 1 96.06 150 LYS A N 1
ATOM 1205 C CA . LYS A 1 150 ? -27.891 1.471 8.719 1 96.06 150 LYS A CA 1
ATOM 1206 C C . LYS A 1 150 ? -27.703 -0.041 8.82 1 96.06 150 LYS A C 1
ATOM 1208 O O . LYS A 1 150 ? -28.453 -0.71 9.539 1 96.06 150 LYS A O 1
ATOM 1213 N N . ASN A 1 151 ? -26.734 -0.615 8.156 1 92.75 151 ASN A N 1
ATOM 1214 C CA . ASN A 1 151 ? -26.625 -2.066 8.039 1 92.75 151 ASN A CA 1
ATOM 1215 C C . ASN A 1 151 ? -25.312 -2.578 8.617 1 92.75 151 ASN A C 1
ATOM 1217 O O . ASN A 1 151 ? -24.844 -3.658 8.25 1 92.75 151 ASN A O 1
ATOM 1221 N N . ILE A 1 152 ? -24.672 -1.836 9.445 1 94 152 ILE A N 1
ATOM 1222 C CA . ILE A 1 152 ? -23.375 -2.275 9.961 1 94 152 ILE A CA 1
ATOM 1223 C C . ILE A 1 152 ? -23.5 -2.613 11.445 1 94 152 ILE A C 1
ATOM 1225 O O . ILE A 1 152 ? -24.453 -2.211 12.102 1 94 152 ILE A O 1
ATOM 1229 N N . ASN A 1 153 ? -22.672 -3.465 11.914 1 95.5 153 ASN A N 1
ATOM 1230 C CA . ASN A 1 153 ? -22.484 -3.73 13.336 1 95.5 153 ASN A CA 1
ATOM 1231 C C . ASN A 1 153 ? -21.453 -2.797 13.953 1 95.5 153 ASN A C 1
ATOM 1233 O O . ASN A 1 153 ? -20.25 -2.914 13.664 1 95.5 153 ASN A O 1
ATOM 1237 N N . PRO A 1 154 ? -21.875 -1.872 14.805 1 94.62 154 PRO A N 1
ATOM 1238 C CA . PRO A 1 154 ? -20.938 -0.894 15.359 1 94.62 154 PRO A CA 1
ATOM 1239 C C . PRO A 1 154 ? -19.812 -1.545 16.172 1 94.62 154 PRO A C 1
ATOM 1241 O O . PRO A 1 154 ? -18.734 -0.98 16.281 1 94.62 154 PRO A O 1
ATOM 1244 N N . GLU A 1 155 ? -20.031 -2.742 16.641 1 94.19 155 GLU A N 1
ATOM 1245 C CA . GLU A 1 155 ? -19.047 -3.412 17.484 1 94.19 155 GLU A CA 1
ATOM 1246 C C . GLU A 1 155 ? -17.828 -3.844 16.672 1 94.19 155 GLU A C 1
ATOM 1248 O O . GLU A 1 155 ? -16.75 -4.078 17.234 1 94.19 155 GLU A O 1
ATOM 1253 N N . THR A 1 156 ? -17.984 -3.961 15.383 1 96.31 156 THR A N 1
ATOM 1254 C CA . THR A 1 156 ? -16.891 -4.441 14.547 1 96.31 156 THR A CA 1
ATOM 1255 C C . THR A 1 156 ? -16.562 -3.43 13.453 1 96.31 156 THR A C 1
ATOM 1257 O O . THR A 1 156 ? -15.93 -3.775 12.445 1 96.31 156 THR A O 1
ATOM 1260 N N . THR A 1 157 ? -17.109 -2.232 13.594 1 96.75 157 THR A N 1
ATOM 1261 C CA . THR A 1 157 ? -16.875 -1.186 12.609 1 96.75 157 THR A CA 1
ATOM 1262 C C . THR A 1 157 ? -16.094 -0.029 13.227 1 96.75 157 THR A C 1
ATOM 1264 O O . THR A 1 157 ? -16.422 0.443 14.312 1 96.75 157 THR A O 1
ATOM 1267 N N . PHE A 1 158 ? -15.062 0.386 12.547 1 96.69 158 PHE A N 1
ATOM 1268 C CA . PHE A 1 158 ? -14.195 1.457 13.016 1 96.69 158 PHE A CA 1
ATOM 1269 C C . PHE A 1 158 ? -13.977 2.502 11.93 1 96.69 158 PHE A C 1
ATOM 1271 O O . PHE A 1 158 ? -14.07 2.193 10.742 1 96.69 158 PHE A O 1
ATOM 1278 N N . VAL A 1 159 ? -13.742 3.709 12.32 1 96.81 159 VAL A N 1
ATOM 1279 C CA . VAL A 1 159 ? -13.422 4.766 11.367 1 96.81 159 VAL A CA 1
ATOM 1280 C C . VAL A 1 159 ? -11.984 5.23 11.57 1 96.81 159 VAL A C 1
ATOM 1282 O O . VAL A 1 159 ? -11.555 5.457 12.703 1 96.81 159 VAL A O 1
ATOM 1285 N N . ALA A 1 160 ? -11.219 5.238 10.422 1 93.19 160 ALA A N 1
ATOM 1286 C CA . ALA A 1 160 ? -9.867 5.777 10.477 1 93.19 160 ALA A CA 1
ATOM 1287 C C . ALA A 1 160 ? -9.883 7.301 10.562 1 93.19 160 ALA A C 1
ATOM 1289 O O . ALA A 1 160 ? -10.055 7.984 9.547 1 93.19 160 ALA A O 1
ATOM 1290 N N . HIS A 1 161 ? -9.883 7.789 11.711 1 81.12 161 HIS A N 1
ATOM 1291 C CA . HIS A 1 161 ? -10.008 9.234 11.898 1 81.12 161 HIS A CA 1
ATOM 1292 C C . HIS A 1 161 ? -9.461 9.664 13.258 1 81.12 161 HIS A C 1
ATOM 1294 O O . HIS A 1 161 ? -9.453 8.875 14.203 1 81.12 161 HIS A O 1
ATOM 1300 N N . CYS A 1 162 ? -8.906 10.898 13.148 1 65.5 162 CYS A N 1
ATOM 1301 C CA . CYS A 1 162 ? -8.344 11.406 14.398 1 65.5 162 CYS A CA 1
ATOM 1302 C C . CYS A 1 162 ? -9.211 12.531 14.961 1 65.5 162 CYS A C 1
ATOM 1304 O O . CYS A 1 162 ? -8.766 13.672 15.055 1 65.5 162 CYS A O 1
ATOM 1306 N N . HIS A 1 163 ? -10.438 12.297 14.875 1 66.69 163 HIS A N 1
ATOM 1307 C CA . HIS A 1 163 ? -11.164 13.43 15.43 1 66.69 163 HIS A CA 1
ATOM 1308 C C . HIS A 1 163 ? -11.469 13.227 16.906 1 66.69 163 HIS A C 1
ATOM 1310 O O . HIS A 1 163 ? -11.734 12.102 17.344 1 66.69 163 HIS A O 1
ATOM 1316 N N . GLU A 1 164 ? -11.383 14.227 17.531 1 67.5 164 GLU A N 1
ATOM 1317 C CA . GLU A 1 164 ? -11.469 14.273 18.984 1 67.5 164 GLU A CA 1
ATOM 1318 C C . GLU A 1 164 ? -12.891 13.977 19.469 1 67.5 164 GLU A C 1
ATOM 1320 O O . GLU A 1 164 ? -13.094 13.609 20.625 1 67.5 164 GLU A O 1
ATOM 1325 N N . HIS A 1 165 ? -13.812 13.953 18.609 1 77.56 165 HIS A N 1
ATOM 1326 C CA . HIS A 1 165 ? -15.18 13.836 19.094 1 77.56 165 HIS A CA 1
ATOM 1327 C C . HIS A 1 165 ? -15.648 12.383 19.109 1 77.56 165 HIS A C 1
ATOM 1329 O O . HIS A 1 165 ? -16.766 12.086 19.547 1 77.56 165 HIS A O 1
ATOM 1335 N N . LEU A 1 166 ? -14.906 11.484 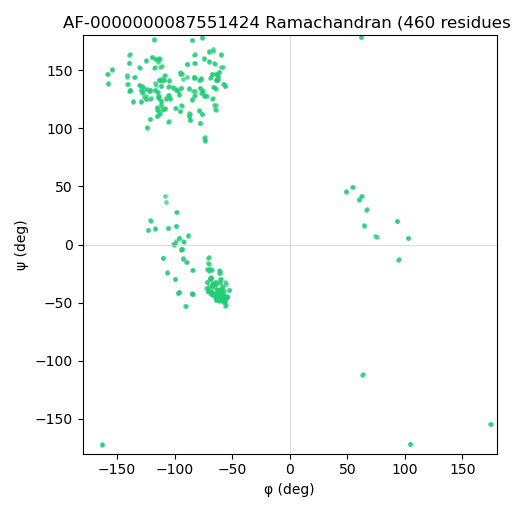18.672 1 85.25 166 LEU A N 1
ATOM 1336 C CA . LEU A 1 166 ? -15.258 10.062 18.672 1 85.25 166 LEU A CA 1
ATOM 1337 C C . LEU A 1 166 ? -14.43 9.297 19.703 1 85.25 166 LEU A C 1
ATOM 1339 O O . LEU A 1 166 ? -13.312 9.703 20.031 1 85.25 166 LEU A O 1
ATOM 1343 N N . GLU A 1 167 ? -15.109 8.297 20.266 1 87.88 167 GLU A N 1
ATOM 1344 C CA . GLU A 1 167 ? -14.297 7.395 21.078 1 87.88 167 GLU A CA 1
ATOM 1345 C C . GLU A 1 167 ? -13.148 6.809 20.266 1 87.88 167 GLU A C 1
ATOM 1347 O O . GLU A 1 167 ? -13.336 6.395 19.125 1 87.88 167 GLU A O 1
ATOM 1352 N N . ARG A 1 168 ? -12.031 6.805 20.922 1 89.94 168 ARG A N 1
ATOM 1353 C CA . ARG A 1 168 ? -10.836 6.355 20.219 1 89.94 168 ARG A CA 1
ATOM 1354 C C . ARG A 1 168 ? -10.336 5.027 20.781 1 89.94 168 ARG A C 1
ATOM 1356 O O . ARG A 1 168 ? -10.352 4.816 22 1 89.94 168 ARG A O 1
ATOM 1363 N N . ILE A 1 169 ? -9.977 4.125 19.906 1 88.31 169 ILE A N 1
ATOM 1364 C CA . ILE A 1 169 ? -9.352 2.861 20.281 1 88.31 169 ILE A CA 1
ATOM 1365 C C . ILE A 1 169 ? -8.062 2.666 19.5 1 88.31 169 ILE A C 1
ATOM 1367 O O . ILE A 1 169 ? -8.023 2.891 18.281 1 88.31 169 ILE A O 1
ATOM 1371 N N . PRO A 1 170 ? -6.996 2.318 20.25 1 87 170 PRO A N 1
ATOM 1372 C CA . PRO A 1 170 ? -5.766 2.016 19.516 1 87 170 PRO A CA 1
ATOM 1373 C C . PRO A 1 170 ? -5.906 0.807 18.594 1 87 170 PRO A C 1
ATOM 1375 O O . PRO A 1 170 ? -6.598 -0.157 18.938 1 87 170 PRO A O 1
ATOM 1378 N N . LEU A 1 171 ? -5.297 0.881 17.469 1 90.06 171 LEU A N 1
ATOM 1379 C CA . LEU A 1 171 ? -5.352 -0.191 16.484 1 90.06 171 LEU A CA 1
ATOM 1380 C C . LEU A 1 171 ? -4.969 -1.528 17.109 1 90.06 171 LEU A C 1
ATOM 1382 O O . LEU A 1 171 ? -5.594 -2.553 16.828 1 90.06 171 LEU A O 1
ATOM 1386 N N . LYS A 1 172 ? -3.996 -1.518 17.984 1 85.75 172 LYS A N 1
ATOM 1387 C CA . LYS A 1 172 ? -3.49 -2.732 18.625 1 85.75 172 LYS A CA 1
ATOM 1388 C C . LYS A 1 172 ? -4.527 -3.34 19.562 1 85.75 172 LYS A C 1
ATOM 1390 O O . LYS A 1 172 ? -4.438 -4.516 19.922 1 85.75 172 LYS A O 1
ATOM 1395 N N . ASP A 1 173 ? -5.457 -2.508 20 1 89.06 173 ASP A N 1
ATOM 1396 C CA . ASP A 1 173 ? -6.43 -2.945 20.984 1 89.06 173 ASP A CA 1
ATOM 1397 C C . ASP A 1 173 ? -7.703 -3.459 20.328 1 89.06 173 ASP A C 1
ATOM 1399 O O . ASP A 1 173 ? -8.641 -3.875 21.016 1 89.06 173 ASP A O 1
ATOM 1403 N N . ILE A 1 174 ? -7.707 -3.334 18.984 1 90.31 174 ILE A N 1
ATOM 1404 C CA . ILE A 1 174 ? -8.859 -3.898 18.281 1 90.31 174 ILE A CA 1
ATOM 1405 C C . ILE A 1 174 ? -8.883 -5.414 18.469 1 90.31 174 ILE A C 1
ATOM 1407 O O . ILE A 1 174 ? -7.914 -6.098 18.125 1 90.31 174 ILE A O 1
ATOM 1411 N N . PRO A 1 175 ? -9.914 -5.883 19.031 1 83.94 175 PRO A N 1
ATOM 1412 C CA . PRO A 1 175 ? -9.977 -7.324 19.266 1 83.94 175 PRO A CA 1
ATOM 1413 C C . PRO A 1 175 ? -9.992 -8.141 17.969 1 83.94 175 PRO A C 1
ATOM 1415 O O . PRO A 1 175 ? -10.484 -7.664 16.953 1 83.94 175 PRO A O 1
ATOM 1418 N N . MET A 1 176 ? -9.359 -9.266 18.188 1 82.75 176 MET A N 1
ATOM 1419 C CA . MET A 1 176 ? -9.422 -10.188 17.062 1 82.75 176 MET A CA 1
ATOM 1420 C C . MET A 1 176 ? -10.852 -10.641 16.797 1 82.75 176 MET A C 1
ATOM 1422 O O . MET A 1 176 ? -11.523 -11.125 17.719 1 82.75 176 MET A O 1
ATOM 1426 N N . ARG A 1 177 ? -11.344 -10.273 15.656 1 87.5 177 ARG A N 1
ATOM 1427 C CA . ARG A 1 177 ? -12.68 -10.672 15.242 1 87.5 177 ARG A CA 1
ATOM 1428 C C . ARG A 1 177 ? -12.641 -11.383 13.891 1 87.5 177 ARG A C 1
ATOM 1430 O O . ARG A 1 177 ? -11.664 -11.281 13.156 1 87.5 177 ARG A O 1
ATOM 1437 N N . GLU A 1 178 ? -13.68 -12.117 13.711 1 91.19 178 GLU A N 1
ATOM 1438 C CA . GLU A 1 178 ? -13.773 -12.844 12.445 1 91.19 178 GLU A CA 1
ATOM 1439 C C . GLU A 1 178 ? -13.953 -11.891 11.273 1 91.19 178 GLU A C 1
ATOM 1441 O O . GLU A 1 178 ? -13.461 -12.148 10.172 1 91.19 178 GLU A O 1
ATOM 1446 N N . GLN A 1 179 ? -14.664 -10.812 11.609 1 95.31 179 GLN A N 1
ATOM 1447 C CA . GLN A 1 179 ? -14.922 -9.812 10.578 1 95.31 179 GLN A CA 1
ATOM 1448 C C . GLN A 1 179 ? -14.797 -8.398 11.141 1 95.31 179 GLN A C 1
ATOM 1450 O O . GLN A 1 179 ? -15.258 -8.117 12.25 1 95.31 179 GLN A O 1
ATOM 1455 N N . ILE A 1 180 ? -14.117 -7.617 10.461 1 97.12 180 ILE A N 1
ATOM 1456 C CA . ILE A 1 180 ? -13.922 -6.238 10.891 1 97.12 180 ILE A CA 1
ATOM 1457 C C . ILE A 1 180 ? -14.133 -5.293 9.711 1 97.12 180 ILE A C 1
ATOM 1459 O O . ILE A 1 180 ? -13.789 -5.629 8.57 1 97.12 180 ILE A O 1
ATOM 1463 N N . THR A 1 181 ? -14.711 -4.117 9.953 1 97.94 181 THR A N 1
ATOM 1464 C CA . THR A 1 181 ? -14.961 -3.105 8.93 1 97.94 181 THR A CA 1
ATOM 1465 C C . THR A 1 181 ? -14.266 -1.794 9.297 1 97.94 181 THR A C 1
ATOM 1467 O O . THR A 1 181 ? -14.336 -1.347 10.438 1 97.94 181 THR A O 1
ATOM 1470 N N . PHE A 1 182 ? -13.586 -1.23 8.344 1 98 182 PHE A N 1
ATOM 1471 C CA . PHE A 1 182 ? -12.984 0.083 8.523 1 98 182 PHE A CA 1
ATOM 1472 C C . PHE A 1 182 ? -13.586 1.097 7.562 1 98 182 PHE A C 1
ATOM 1474 O O . PHE A 1 182 ? -13.758 0.81 6.375 1 98 182 PHE A O 1
ATOM 1481 N N . LEU A 1 183 ? -13.938 2.236 8.062 1 98.12 183 LEU A N 1
ATOM 1482 C CA . LEU A 1 183 ? -14.336 3.389 7.262 1 98.12 183 LEU A CA 1
ATOM 1483 C C . LEU A 1 183 ? -13.156 4.332 7.043 1 98.12 183 LEU A C 1
ATOM 1485 O O . LEU A 1 183 ? -12.477 4.711 8 1 98.12 183 LEU A O 1
ATOM 1489 N N . ILE A 1 184 ? -12.93 4.676 5.832 1 97.5 184 ILE A N 1
ATOM 1490 C CA . ILE A 1 184 ? -11.859 5.602 5.473 1 97.5 184 ILE A CA 1
ATOM 1491 C C . ILE A 1 184 ? -12.438 6.766 4.668 1 97.5 184 ILE A C 1
ATOM 1493 O O . ILE A 1 184 ? -13.055 6.555 3.621 1 97.5 184 ILE A O 1
ATOM 1497 N N . GLY A 1 185 ? -12.227 7.945 5.07 1 96.44 185 GLY A N 1
ATOM 1498 C CA . GLY A 1 185 ? -12.844 9.133 4.488 1 96.44 185 GLY A CA 1
ATOM 1499 C C . GLY A 1 185 ? -12.094 9.664 3.283 1 96.44 185 GLY A C 1
ATOM 1500 O O . GLY A 1 185 ? -11.047 9.125 2.91 1 96.44 185 GLY A O 1
ATOM 1501 N N . PRO A 1 186 ? -12.711 10.695 2.703 1 94.94 186 PRO A N 1
ATOM 1502 C CA . PRO A 1 186 ? -12.086 11.32 1.535 1 94.94 186 PRO A CA 1
ATOM 1503 C C . PRO A 1 186 ? -10.914 12.227 1.905 1 94.94 186 PRO A C 1
ATOM 1505 O O . PRO A 1 186 ? -10.57 12.352 3.084 1 94.94 186 PRO A O 1
ATOM 1508 N N . GLU A 1 187 ? -10.242 12.828 0.903 1 91.81 187 GLU A N 1
ATOM 1509 C CA . GLU A 1 187 ? -9.125 13.734 1.109 1 91.81 187 GLU A CA 1
ATOM 1510 C C . GLU A 1 187 ? -9.516 14.898 2.021 1 91.81 187 GLU A C 1
ATOM 1512 O O . GLU A 1 187 ? -8.703 15.367 2.824 1 91.81 187 GLU A O 1
ATOM 1517 N N . GLY A 1 188 ? -10.727 15.336 1.985 1 90.19 188 GLY A N 1
ATOM 1518 C CA . GLY A 1 188 ? -11.227 16.422 2.807 1 90.19 188 GLY A CA 1
ATOM 1519 C C . GLY A 1 188 ? -11.766 15.961 4.148 1 90.19 188 GLY A C 1
ATOM 1520 O O . GLY A 1 188 ? -12.375 16.75 4.883 1 90.19 188 GLY A O 1
ATOM 1521 N N . ASP A 1 189 ? -11.562 14.648 4.441 1 91.81 189 ASP A N 1
ATOM 1522 C CA . ASP A 1 189 ? -12.008 14.047 5.691 1 91.81 189 ASP A CA 1
ATOM 1523 C C . ASP A 1 189 ? -13.531 14.117 5.816 1 91.81 189 ASP A C 1
ATOM 1525 O O . ASP A 1 189 ? -14.211 14.617 4.918 1 91.81 189 ASP A O 1
ATOM 1529 N N . PHE A 1 190 ? -14.039 13.586 6.883 1 94.69 190 PHE A N 1
ATOM 1530 C CA . PHE A 1 190 ? -15.469 13.609 7.164 1 94.69 190 PHE A CA 1
ATOM 1531 C C . PHE A 1 190 ? -15.898 14.977 7.672 1 94.69 190 PHE A C 1
ATOM 1533 O O . PHE A 1 190 ? -15.164 15.633 8.414 1 94.69 190 PHE A O 1
ATOM 1540 N N . SER A 1 191 ? -17.094 15.406 7.277 1 94 191 SER A N 1
ATOM 1541 C CA . SER A 1 191 ? -17.641 16.656 7.801 1 94 191 SER A CA 1
ATOM 1542 C C . SER A 1 191 ? -18.031 16.516 9.266 1 94 191 SER A C 1
ATOM 1544 O O . SER A 1 191 ? -18.125 15.406 9.789 1 9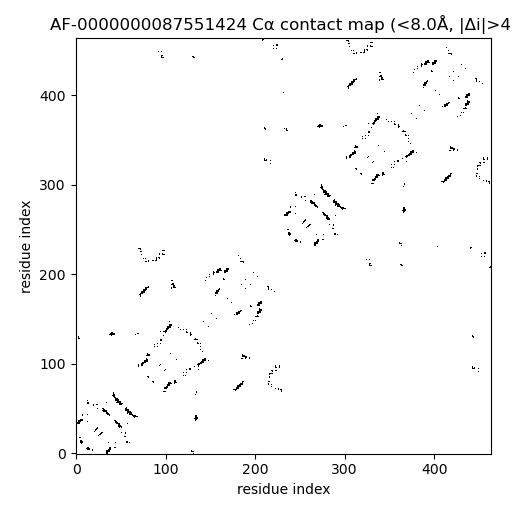4 191 SER A O 1
ATOM 1546 N N . GLU A 1 192 ? -18.25 17.641 9.859 1 93.62 192 GLU A N 1
ATOM 1547 C CA . GLU A 1 192 ? -18.688 17.641 11.25 1 93.62 192 GLU A CA 1
ATOM 1548 C C . GLU A 1 192 ? -20 16.891 11.406 1 93.62 192 GLU A C 1
ATOM 1550 O O . GLU A 1 192 ? -20.188 16.125 12.367 1 93.62 192 GLU A O 1
ATOM 1555 N N . LYS A 1 193 ? -20.906 17.109 10.477 1 95.12 193 LYS A N 1
ATOM 1556 C CA . LYS A 1 193 ? -22.188 16.422 10.477 1 95.12 193 LYS A CA 1
ATOM 1557 C C . LYS A 1 193 ? -22 14.914 10.375 1 95.12 193 LYS A C 1
ATOM 1559 O O . LYS A 1 193 ? -22.688 14.156 11.062 1 95.12 193 LYS A O 1
ATOM 1564 N N . GLU A 1 194 ? -21.125 14.477 9.555 1 95.69 194 GLU A N 1
ATOM 1565 C CA . GLU A 1 194 ? -20.844 13.055 9.367 1 95.69 194 GLU A CA 1
ATOM 1566 C C . GLU A 1 194 ? -20.203 12.445 10.609 1 95.69 194 GLU A C 1
ATOM 1568 O O . GLU A 1 194 ? -20.484 11.297 10.961 1 95.69 194 GLU A O 1
ATOM 1573 N N . ILE A 1 195 ? -19.375 13.219 11.234 1 94.69 195 ILE A N 1
ATOM 1574 C CA . ILE A 1 195 ? -18.719 12.758 12.461 1 94.69 195 ILE A CA 1
ATOM 1575 C C . ILE A 1 195 ? -19.781 12.531 13.547 1 94.69 195 ILE A C 1
ATOM 1577 O O . ILE A 1 195 ? -19.734 11.531 14.258 1 94.69 195 ILE A O 1
ATOM 1581 N N . VAL A 1 196 ? -20.609 13.461 13.672 1 94.5 196 VAL A N 1
ATOM 1582 C CA . VAL A 1 196 ? -21.703 13.336 14.633 1 94.5 196 VAL A CA 1
ATOM 1583 C C . VAL A 1 196 ? -22.531 12.102 14.305 1 94.5 196 VAL A C 1
ATOM 1585 O O . VAL A 1 196 ? -22.906 11.336 15.195 1 94.5 196 VAL A O 1
ATOM 1588 N N . LEU A 1 197 ? -22.812 11.922 12.984 1 95.5 197 LEU A N 1
ATOM 1589 C CA . LEU A 1 197 ? -23.562 10.766 12.531 1 95.5 197 LEU A CA 1
ATOM 1590 C C . LEU A 1 197 ? -22.875 9.469 12.93 1 95.5 197 LEU A C 1
ATOM 1592 O O . LEU A 1 197 ? -23.516 8.531 13.398 1 95.5 197 LEU A O 1
ATOM 1596 N N . LEU A 1 198 ? -21.578 9.375 12.742 1 96.31 198 LEU A N 1
ATOM 1597 C CA . LEU A 1 198 ? -20.781 8.219 13.141 1 96.31 198 LEU A CA 1
ATOM 1598 C C . LEU A 1 198 ? -20.906 7.965 14.641 1 96.31 198 LEU A C 1
ATOM 1600 O O . LEU A 1 198 ? -21.109 6.824 15.07 1 96.31 198 LEU A O 1
ATOM 1604 N N . GLY A 1 199 ? -20.75 9.016 15.383 1 94.5 199 GLY A N 1
ATOM 1605 C CA . GLY A 1 199 ? -20.906 8.922 16.828 1 94.5 199 GLY A CA 1
ATOM 1606 C C . GLY A 1 199 ? -22.266 8.398 17.234 1 94.5 199 GLY A C 1
ATOM 1607 O O . GLY A 1 199 ? -22.375 7.551 18.125 1 94.5 199 GLY A O 1
ATOM 1608 N N . ASN A 1 200 ? -23.328 8.883 16.609 1 95 200 ASN A N 1
ATOM 1609 C CA . ASN A 1 200 ? -24.688 8.461 16.906 1 95 200 ASN A CA 1
ATOM 1610 C C . ASN A 1 200 ? -24.875 6.965 16.641 1 95 200 ASN A C 1
ATOM 1612 O O . ASN A 1 200 ? -25.75 6.328 17.234 1 95 200 ASN A O 1
ATOM 1616 N N . HIS A 1 201 ? -24.078 6.383 15.773 1 95.81 201 HIS A N 1
ATOM 1617 C CA . HIS A 1 201 ? -24.141 4.961 15.461 1 95.81 201 HIS A CA 1
ATOM 1618 C C . HIS A 1 201 ? -23.125 4.168 16.281 1 95.81 201 HIS A C 1
ATOM 1620 O O . HIS A 1 201 ? -22.875 2.994 16 1 95.81 201 HIS A O 1
ATOM 1626 N N . HIS A 1 202 ? -22.469 4.848 17.188 1 95 202 HIS A N 1
ATOM 1627 C CA . HIS A 1 202 ? -21.547 4.242 18.141 1 95 202 HIS A CA 1
ATOM 1628 C C . HIS A 1 202 ? -20.312 3.676 17.422 1 95 202 HIS A C 1
ATOM 1630 O O . HIS A 1 202 ? -19.797 2.631 17.828 1 95 202 HIS A O 1
ATOM 1636 N N . ILE A 1 203 ? -19.953 4.289 16.328 1 95.31 203 ILE A N 1
ATOM 1637 C CA . ILE A 1 203 ? -18.734 3.908 15.641 1 95.31 203 ILE A CA 1
ATOM 1638 C C . ILE A 1 203 ? -17.531 4.453 16.391 1 95.31 203 ILE A C 1
ATOM 1640 O O . ILE A 1 203 ? -17.5 5.621 16.781 1 95.31 203 ILE A O 1
ATOM 1644 N N . LYS A 1 204 ? -16.531 3.631 16.609 1 94.25 204 LYS A N 1
ATOM 1645 C CA . LYS A 1 204 ? -15.312 4.047 17.297 1 94.25 204 LYS A CA 1
ATOM 1646 C C . LYS A 1 204 ? -14.234 4.457 16.297 1 94.25 204 LYS A C 1
ATOM 1648 O O . LYS A 1 204 ? -14.164 3.916 15.188 1 94.25 204 LYS A O 1
ATOM 1653 N N . ALA A 1 205 ? -13.445 5.383 16.719 1 95.12 205 ALA A N 1
ATOM 1654 C CA . ALA A 1 205 ? -12.352 5.867 15.875 1 95.12 205 ALA A CA 1
ATOM 1655 C C . ALA A 1 205 ? -11.047 5.137 16.203 1 95.12 205 ALA A C 1
ATOM 1657 O O . ALA A 1 205 ? -10.82 4.73 17.344 1 95.12 205 ALA A O 1
ATOM 1658 N N . VAL A 1 206 ? -10.281 4.969 15.211 1 93.62 206 VAL A N 1
ATOM 1659 C CA . VAL A 1 206 ? -8.961 4.375 15.383 1 93.62 206 VAL A CA 1
ATOM 1660 C C . VAL A 1 206 ? -7.906 5.273 14.742 1 93.62 206 VAL A C 1
ATOM 1662 O O . VAL A 1 206 ? -8.117 5.801 13.641 1 93.62 206 VAL A O 1
ATOM 1665 N N . SER A 1 207 ? -6.824 5.453 15.445 1 91.56 207 SER A N 1
ATOM 1666 C CA . SER A 1 207 ? -5.695 6.188 14.891 1 91.56 207 SER A CA 1
ATOM 1667 C C . SER A 1 207 ? -4.762 5.262 14.117 1 91.56 207 SER A C 1
ATOM 1669 O O . SER A 1 207 ? -4.477 4.148 14.562 1 91.56 207 SER A O 1
ATOM 1671 N N . LEU A 1 208 ? -4.391 5.707 12.969 1 92.75 208 LEU A N 1
ATOM 1672 C CA . LEU A 1 208 ? -3.438 4.938 12.18 1 92.75 208 LEU A CA 1
ATOM 1673 C C . LEU A 1 208 ? -2.023 5.484 12.352 1 92.75 208 LEU A C 1
ATOM 1675 O O . LEU A 1 208 ? -1.206 5.402 11.43 1 92.75 208 LEU A O 1
ATOM 1679 N N . GLY A 1 209 ? -1.746 6.094 13.516 1 89 209 GLY A N 1
ATOM 1680 C CA . GLY A 1 209 ? -0.429 6.645 13.797 1 89 209 GLY A CA 1
ATOM 1681 C C . GLY A 1 209 ? -0.377 8.156 13.688 1 89 209 GLY A C 1
ATOM 1682 O O . GLY A 1 209 ? -1.41 8.805 13.531 1 89 209 GLY A O 1
ATOM 1683 N N . ASN A 1 210 ? 0.797 8.719 13.766 1 84.44 210 ASN A N 1
ATOM 1684 C CA . ASN A 1 210 ? 0.968 10.172 13.805 1 84.44 210 ASN A CA 1
ATOM 1685 C C . ASN A 1 210 ? 1.172 10.75 12.406 1 84.44 210 ASN A C 1
ATOM 1687 O O . ASN A 1 210 ? 1.074 11.961 12.211 1 84.44 210 ASN A O 1
ATOM 1691 N N . GLN A 1 211 ? 1.387 9.875 11.508 1 88.44 211 GLN A N 1
ATOM 1692 C CA . GLN A 1 211 ? 1.605 10.328 10.133 1 88.44 211 GLN A CA 1
ATOM 1693 C C . GLN A 1 211 ? 0.285 10.68 9.453 1 88.44 211 GLN A C 1
ATOM 1695 O O . GLN A 1 211 ? -0.742 10.055 9.727 1 88.44 211 GLN A O 1
ATOM 1700 N N . ARG A 1 212 ? 0.344 11.688 8.703 1 91.38 212 ARG A N 1
ATOM 1701 C CA . ARG A 1 212 ? -0.776 11.969 7.812 1 91.38 212 ARG A CA 1
ATOM 1702 C C . ARG A 1 212 ? -0.754 11.031 6.602 1 91.38 212 ARG A C 1
ATOM 1704 O O . ARG A 1 212 ? 0.132 11.133 5.754 1 91.38 212 ARG A O 1
ATOM 1711 N N . LEU A 1 213 ? -1.71 10.188 6.551 1 95 213 LEU A N 1
ATOM 1712 C CA . LEU A 1 213 ? -1.809 9.25 5.441 1 95 213 LEU A CA 1
ATOM 1713 C C . LEU A 1 213 ? -2.852 9.711 4.43 1 95 213 LEU A C 1
ATOM 1715 O O . LEU A 1 213 ? -3.928 10.18 4.809 1 95 213 LEU A O 1
ATOM 1719 N N . ARG A 1 214 ? -2.52 9.648 3.193 1 96.06 214 ARG A N 1
ATOM 1720 C CA . ARG A 1 214 ? -3.549 9.836 2.176 1 96.06 214 ARG A CA 1
ATOM 1721 C C . ARG A 1 214 ? -4.648 8.781 2.309 1 96.06 214 ARG A C 1
ATOM 1723 O O . ARG A 1 214 ? -4.438 7.734 2.922 1 96.06 214 ARG A O 1
ATOM 1730 N N . THR A 1 215 ? -5.758 9.062 1.682 1 96.38 215 THR A N 1
ATOM 1731 C CA . THR A 1 215 ? -6.926 8.188 1.766 1 96.38 215 THR A CA 1
ATOM 1732 C C . THR A 1 215 ? -6.574 6.77 1.336 1 96.38 215 THR A C 1
ATOM 1734 O O . THR A 1 215 ? -6.801 5.816 2.084 1 96.38 215 THR A O 1
ATOM 1737 N N . GLU A 1 216 ? -5.961 6.586 0.137 1 97.62 216 GLU A N 1
ATOM 1738 C CA . GLU A 1 216 ? -5.645 5.254 -0.368 1 97.62 216 GLU A CA 1
ATOM 1739 C C . GLU A 1 216 ? -4.543 4.594 0.46 1 97.62 216 GLU A C 1
ATOM 1741 O O . GLU A 1 216 ? -4.52 3.371 0.605 1 97.62 216 GLU A O 1
ATOM 1746 N N . THR A 1 217 ? -3.611 5.418 1.056 1 97.94 217 THR A N 1
ATOM 1747 C CA . THR A 1 217 ? -2.559 4.871 1.904 1 97.94 217 THR A CA 1
ATOM 1748 C C . THR A 1 217 ? -3.143 4.305 3.193 1 97.94 217 THR A C 1
ATOM 1750 O O . THR A 1 217 ? -2.725 3.24 3.654 1 97.94 217 THR A O 1
ATOM 1753 N N . ALA A 1 218 ? -4.086 5.051 3.766 1 97.31 218 ALA A N 1
ATOM 1754 C CA . ALA A 1 218 ? -4.777 4.543 4.949 1 97.31 218 ALA A CA 1
ATOM 1755 C C . ALA A 1 218 ? -5.434 3.195 4.668 1 97.31 218 ALA A C 1
ATOM 1757 O O . ALA A 1 218 ? -5.328 2.266 5.469 1 97.31 218 ALA A O 1
ATOM 1758 N N . GLY A 1 219 ? -6.105 3.094 3.512 1 98.25 219 GLY A N 1
ATOM 1759 C CA . GLY A 1 219 ? -6.711 1.837 3.104 1 98.25 219 GLY A CA 1
ATOM 1760 C C . GLY A 1 219 ? -5.707 0.709 2.957 1 98.25 219 GLY A C 1
ATOM 1761 O O . GLY A 1 219 ? -5.934 -0.397 3.453 1 98.25 219 GLY A O 1
ATOM 1762 N N . ILE A 1 220 ? -4.617 1.016 2.271 1 98.62 220 ILE A N 1
ATOM 1763 C CA . ILE A 1 220 ? -3.578 0.022 2.027 1 98.62 220 ILE A CA 1
ATOM 1764 C C . ILE A 1 220 ? -2.965 -0.42 3.355 1 98.62 220 ILE A C 1
ATOM 1766 O O . ILE A 1 220 ? -2.697 -1.606 3.559 1 98.62 220 ILE A O 1
ATOM 1770 N N . PHE A 1 221 ? -2.783 0.526 4.301 1 98.19 221 PHE A N 1
ATOM 1771 C CA . PHE A 1 221 ? -2.221 0.205 5.609 1 98.19 221 PHE A CA 1
ATOM 1772 C C . PHE A 1 221 ? -3.143 -0.733 6.379 1 98.19 221 PHE A C 1
ATOM 1774 O O . PHE A 1 221 ? -2.689 -1.729 6.945 1 98.19 221 PHE A O 1
ATOM 1781 N N . VAL A 1 222 ? -4.426 -0.475 6.355 1 97.69 222 VAL A N 1
ATOM 1782 C CA . VAL A 1 222 ? -5.395 -1.305 7.062 1 97.69 222 VAL A CA 1
ATOM 1783 C C . VAL A 1 222 ? -5.434 -2.699 6.441 1 97.69 222 VAL A C 1
ATOM 1785 O O . VAL A 1 222 ? -5.473 -3.703 7.156 1 97.69 222 VAL A O 1
ATOM 1788 N N . ALA A 1 223 ? -5.406 -2.758 5.094 1 98.19 223 ALA A N 1
ATOM 1789 C CA . ALA A 1 223 ? -5.359 -4.043 4.406 1 98.19 223 ALA A CA 1
ATOM 1790 C C . ALA A 1 223 ? -4.105 -4.828 4.789 1 98.19 223 ALA A C 1
ATOM 1792 O O . ALA A 1 223 ? -4.176 -6.031 5.043 1 98.19 223 ALA A O 1
ATOM 1793 N N . SER A 1 224 ? -2.979 -4.113 4.848 1 97.69 224 SER A N 1
ATOM 1794 C CA . SER A 1 224 ? -1.714 -4.738 5.227 1 97.69 224 SER A CA 1
ATOM 1795 C C . SER A 1 224 ? -1.758 -5.246 6.664 1 97.69 224 SER A C 1
ATOM 1797 O O . SER A 1 224 ? -1.254 -6.332 6.957 1 97.69 224 SER A O 1
ATOM 1799 N N . TRP A 1 225 ? -2.311 -4.422 7.535 1 96.06 225 TRP A N 1
ATOM 1800 C CA . TRP A 1 225 ? -2.449 -4.77 8.945 1 96.06 225 TRP A CA 1
ATOM 1801 C C . TRP A 1 225 ? -3.252 -6.055 9.117 1 96.06 225 TRP A C 1
ATOM 1803 O O . TRP A 1 225 ? -2.854 -6.949 9.867 1 96.06 225 TRP A O 1
ATOM 1813 N N . ASN A 1 226 ? -4.363 -6.164 8.422 1 96.5 226 ASN A N 1
ATOM 1814 C CA . ASN A 1 226 ? -5.188 -7.367 8.484 1 96.5 226 ASN A CA 1
ATOM 1815 C C . ASN A 1 226 ? -4.465 -8.57 7.887 1 96.5 226 ASN A C 1
ATOM 1817 O O . ASN A 1 226 ? -4.535 -9.672 8.43 1 96.5 226 ASN A O 1
ATOM 1821 N N . TYR A 1 227 ? -3.814 -8.336 6.727 1 96.12 227 TYR A N 1
ATOM 1822 C CA . TYR A 1 227 ? -3.062 -9.406 6.078 1 96.12 227 TYR A CA 1
ATOM 1823 C C . TYR A 1 227 ? -1.998 -9.961 7.012 1 96.12 227 TYR A C 1
ATOM 1825 O O . TYR A 1 227 ? -1.788 -11.18 7.066 1 96.12 227 TYR A O 1
ATOM 1833 N N . ASN A 1 228 ? -1.372 -9.047 7.738 1 94.44 228 ASN A N 1
ATOM 1834 C CA . ASN A 1 228 ? -0.376 -9.461 8.719 1 94.44 228 ASN A CA 1
ATOM 1835 C C . ASN A 1 228 ? -0.973 -10.414 9.75 1 94.44 228 ASN A C 1
ATOM 1837 O O . ASN A 1 228 ? -0.318 -11.367 10.172 1 94.44 228 ASN A O 1
ATOM 1841 N N . LYS A 1 229 ? -2.158 -10.234 10.141 1 92.75 229 LYS A N 1
ATOM 1842 C CA . LYS A 1 229 ? -2.842 -11.086 11.102 1 92.75 229 LYS A CA 1
ATOM 1843 C C . LYS A 1 229 ? -3.129 -12.461 10.516 1 92.75 229 LYS A C 1
ATOM 1845 O O . LYS A 1 229 ? -3.227 -13.453 11.242 1 92.75 229 LYS A O 1
ATOM 1850 N N . MET A 1 230 ? -3.303 -12.492 9.188 1 91 230 MET A N 1
ATOM 1851 C CA . MET A 1 230 ? -3.605 -13.75 8.508 1 91 230 MET A CA 1
ATOM 1852 C C . MET A 1 230 ? -2.383 -14.656 8.477 1 91 230 MET A C 1
ATOM 1854 O O . MET A 1 230 ? -2.514 -15.883 8.43 1 91 230 MET A O 1
ATOM 1858 N N . ILE A 1 231 ? -1.212 -14.039 8.406 1 86.19 231 ILE A N 1
ATOM 1859 C CA . ILE A 1 231 ? 0.013 -14.805 8.219 1 86.19 231 ILE A CA 1
ATOM 1860 C C . ILE A 1 231 ? 0.591 -15.188 9.578 1 86.19 231 ILE A C 1
ATOM 1862 O O . ILE A 1 231 ? 1.457 -16.062 9.672 1 86.19 231 ILE A O 1
ATOM 1866 N N . PHE A 1 232 ? 0.172 -14.602 10.688 1 78 232 PHE A N 1
ATOM 1867 C CA . PHE A 1 232 ? 0.647 -14.938 12.023 1 78 232 PHE A CA 1
ATOM 1868 C C . PHE A 1 232 ? -0.44 -15.648 12.82 1 78 232 PHE A C 1
ATOM 1870 O O . PHE A 1 232 ? -1.626 -15.352 12.656 1 78 232 PHE A O 1
ATOM 1877 N N . MET B 1 1 ? -1.661 21.875 7.945 1 78.5 1 MET B N 1
ATOM 1878 C CA . MET B 1 1 ? -0.325 22.453 8.062 1 78.5 1 MET B CA 1
ATOM 1879 C C . MET B 1 1 ? 0.349 22.562 6.703 1 78.5 1 MET B C 1
ATOM 1881 O O . MET B 1 1 ? 0.374 21.594 5.941 1 78.5 1 MET B O 1
ATOM 1885 N N . ASN B 1 2 ? 0.718 23.766 6.363 1 89.75 2 ASN B N 1
ATOM 1886 C CA . ASN B 1 2 ? 1.504 23.953 5.152 1 89.75 2 ASN B CA 1
ATOM 1887 C C . ASN B 1 2 ? 2.996 23.781 5.418 1 89.75 2 ASN B C 1
ATOM 1889 O O . ASN B 1 2 ? 3.631 24.656 6.016 1 89.75 2 ASN B O 1
ATOM 1893 N N . LEU B 1 3 ? 3.506 22.672 4.949 1 95.62 3 LEU B N 1
ATOM 1894 C CA . LEU B 1 3 ? 4.91 22.344 5.168 1 95.62 3 LEU B CA 1
ATOM 1895 C C . LEU B 1 3 ? 5.711 22.484 3.879 1 95.62 3 LEU B C 1
ATOM 1897 O O . LEU B 1 3 ? 5.348 21.906 2.852 1 95.62 3 LEU B O 1
ATOM 1901 N N . PHE B 1 4 ? 6.762 23.266 3.916 1 97.5 4 PHE B N 1
ATOM 1902 C CA . PHE B 1 4 ? 7.621 23.484 2.758 1 97.5 4 PHE B CA 1
ATOM 1903 C C . PHE B 1 4 ? 9.047 23.031 3.049 1 97.5 4 PHE B C 1
ATOM 1905 O O . PHE B 1 4 ? 9.414 22.828 4.207 1 97.5 4 PHE B O 1
ATOM 1912 N N . TYR B 1 5 ? 9.797 22.828 2.004 1 98 5 TYR B N 1
ATOM 1913 C CA . TYR B 1 5 ? 11.164 22.344 2.084 1 98 5 TYR B CA 1
ATOM 1914 C C . TYR B 1 5 ? 12.164 23.5 1.966 1 98 5 TYR B C 1
ATOM 1916 O O . TYR B 1 5 ? 12.008 24.375 1.117 1 98 5 TYR B O 1
ATOM 1924 N N . GLY B 1 6 ? 13.148 23.531 2.832 1 97.81 6 GLY B N 1
ATOM 1925 C CA . GLY B 1 6 ? 14.188 24.547 2.838 1 97.81 6 GLY B CA 1
ATOM 1926 C C . GLY B 1 6 ? 15.406 24.156 3.656 1 97.81 6 GLY B C 1
ATOM 1927 O O . GLY B 1 6 ? 15.586 22.969 3.986 1 97.81 6 GLY B O 1
ATOM 1928 N N . GLU B 1 7 ? 16.281 25.109 3.805 1 97.62 7 GLU B N 1
ATOM 1929 C CA . GLU B 1 7 ? 17.469 24.922 4.637 1 97.62 7 GLU B CA 1
ATOM 1930 C C . GLU B 1 7 ? 17.328 25.656 5.965 1 97.62 7 GLU B C 1
ATOM 1932 O O . GLU B 1 7 ? 16.797 26.766 6.012 1 97.62 7 GLU B O 1
ATOM 1937 N N . ILE B 1 8 ? 17.703 25 6.984 1 97.56 8 ILE B N 1
ATOM 1938 C CA . ILE B 1 8 ? 17.703 25.609 8.312 1 97.56 8 ILE B CA 1
ATOM 1939 C C . ILE B 1 8 ? 19.125 25.562 8.898 1 97.56 8 ILE B C 1
ATOM 1941 O O . ILE B 1 8 ? 19.625 24.484 9.203 1 97.56 8 ILE B O 1
ATOM 1945 N N . GLU B 1 9 ? 19.781 26.688 8.969 1 93.06 9 GLU B N 1
ATOM 1946 C CA . GLU B 1 9 ? 21.141 26.781 9.477 1 93.06 9 GLU B CA 1
ATOM 1947 C C . GLU B 1 9 ? 21.312 28.016 10.352 1 93.06 9 GLU B C 1
ATOM 1949 O O . GLU B 1 9 ? 20.984 29.125 9.938 1 93.06 9 GLU B O 1
ATOM 1954 N N . ASN B 1 10 ? 21.906 27.891 11.516 1 89.69 10 ASN B N 1
ATOM 1955 C CA . ASN B 1 10 ? 22.234 29 12.406 1 89.69 10 ASN B CA 1
ATOM 1956 C C . ASN B 1 10 ? 21.031 29.922 12.617 1 89.69 10 ASN B C 1
ATOM 1958 O O . ASN B 1 10 ? 21.141 31.125 12.445 1 89.69 10 ASN B O 1
ATOM 1962 N N . ASN B 1 11 ? 19.844 29.328 12.883 1 87.56 11 ASN B N 1
ATOM 1963 C CA . ASN B 1 11 ? 18.609 30.062 13.156 1 87.56 11 ASN B CA 1
ATOM 1964 C C . ASN B 1 11 ? 18.156 30.859 11.938 1 87.56 11 ASN B C 1
ATOM 1966 O O . ASN B 1 11 ? 17.484 31.891 12.086 1 87.56 11 ASN B O 1
ATOM 1970 N N . HIS B 1 12 ? 18.688 30.531 10.867 1 93.94 12 HIS B N 1
ATOM 1971 C CA . HIS B 1 12 ? 18.25 31.094 9.602 1 93.94 12 HIS B CA 1
ATOM 1972 C C . HIS B 1 12 ? 17.578 30.047 8.727 1 93.94 12 HIS B C 1
ATOM 1974 O O . HIS B 1 12 ? 18.016 28.891 8.695 1 93.94 12 HIS B O 1
ATOM 1980 N N . VAL B 1 13 ? 16.516 30.484 8.016 1 97 13 VAL B N 1
ATOM 1981 C CA . VAL B 1 13 ? 15.758 29.578 7.156 1 97 13 VAL B CA 1
ATOM 1982 C C . VAL B 1 13 ? 15.789 30.094 5.719 1 97 13 VAL B C 1
ATOM 1984 O O . VAL B 1 13 ? 15.531 31.281 5.465 1 97 13 VAL B O 1
ATOM 1987 N N . THR B 1 14 ? 16.203 29.281 4.844 1 97 14 THR B N 1
ATOM 1988 C CA . THR B 1 14 ? 16.141 29.562 3.412 1 97 14 THR B CA 1
ATOM 1989 C C . THR B 1 14 ? 15.195 28.609 2.707 1 97 14 THR B C 1
ATOM 1991 O O . THR B 1 14 ? 15.445 27.391 2.648 1 97 14 THR B O 1
ATOM 1994 N N . ILE B 1 15 ? 14.148 29.141 2.174 1 97.25 15 ILE B N 1
ATOM 1995 C CA . ILE B 1 15 ? 13.18 28.328 1.452 1 97.25 15 ILE B CA 1
ATOM 1996 C C . ILE B 1 15 ? 13.711 28 0.058 1 97.25 15 ILE B C 1
ATOM 1998 O O . ILE B 1 15 ? 14.203 28.891 -0.645 1 97.25 15 ILE B O 1
ATOM 2002 N N . HIS B 1 16 ? 13.578 26.719 -0.342 1 96.38 16 HIS B N 1
ATOM 2003 C CA . HIS B 1 16 ? 14.078 26.312 -1.653 1 96.38 16 HIS B CA 1
ATOM 2004 C C . HIS B 1 16 ? 13.336 27.047 -2.77 1 96.38 16 HIS B C 1
ATOM 2006 O O . HIS B 1 16 ? 12.133 27.297 -2.658 1 96.38 16 HIS B O 1
ATOM 2012 N N . PRO B 1 17 ? 14.031 27.344 -3.832 1 94.44 17 PRO B N 1
ATOM 2013 C CA . PRO B 1 17 ? 13.438 28.109 -4.93 1 94.44 17 PRO B CA 1
ATOM 2014 C C . PRO B 1 17 ? 12.148 27.484 -5.457 1 94.44 17 PRO B C 1
ATOM 2016 O O . PRO B 1 17 ? 11.172 28.203 -5.719 1 94.44 17 PRO B O 1
ATOM 2019 N N . GLU B 1 18 ? 12.18 26.234 -5.645 1 92.94 18 GLU B N 1
ATOM 2020 C CA . GLU B 1 18 ? 10.984 25.562 -6.148 1 92.94 18 GLU B CA 1
ATOM 2021 C C . GLU B 1 18 ? 9.805 25.75 -5.207 1 92.94 18 GLU B C 1
ATOM 2023 O O . GLU B 1 18 ? 8.664 25.922 -5.656 1 92.94 18 GLU B O 1
ATOM 2028 N N . GLU B 1 19 ? 10.086 25.719 -3.957 1 95 19 GLU B N 1
ATOM 2029 C CA . GLU B 1 19 ? 9.055 25.938 -2.947 1 95 19 GLU B CA 1
ATOM 2030 C C . GLU B 1 19 ? 8.539 27.375 -2.99 1 95 19 GLU B C 1
ATOM 2032 O O . GLU B 1 19 ? 7.348 27.625 -2.789 1 95 19 GLU B O 1
ATOM 2037 N N . GLN B 1 20 ? 9.422 28.266 -3.141 1 94.75 20 GLN B N 1
ATOM 2038 C CA . GLN B 1 20 ? 9.023 29.672 -3.229 1 94.75 20 GLN B CA 1
ATOM 2039 C C . GLN B 1 20 ? 8.047 29.906 -4.383 1 94.75 20 GLN B C 1
ATOM 2041 O O . GLN B 1 20 ? 7.035 30.578 -4.223 1 94.75 20 GLN B O 1
ATOM 2046 N N . GLN B 1 21 ? 8.414 29.312 -5.48 1 93.94 21 GLN B N 1
ATOM 2047 C CA . GLN B 1 21 ? 7.535 29.406 -6.641 1 93.94 21 GLN B CA 1
ATOM 2048 C C . GLN B 1 21 ? 6.168 28.797 -6.344 1 93.94 21 GLN B C 1
ATOM 2050 O O . GLN B 1 21 ? 5.137 29.359 -6.727 1 93.94 21 GLN B O 1
ATOM 2055 N N . HIS B 1 22 ? 6.254 27.688 -5.707 1 94.06 22 HIS B N 1
ATOM 2056 C CA . HIS B 1 22 ? 5.016 27.016 -5.34 1 94.06 22 HIS B CA 1
ATOM 2057 C C . HIS B 1 22 ? 4.156 27.891 -4.434 1 94.06 22 HIS B C 1
ATOM 2059 O O . HIS B 1 22 ? 2.945 28 -4.645 1 94.06 22 HIS B O 1
ATOM 2065 N N . ILE B 1 23 ? 4.727 28.516 -3.486 1 94.31 23 ILE B N 1
ATOM 2066 C CA . ILE B 1 23 ? 4.059 29.359 -2.5 1 94.31 23 ILE B CA 1
ATOM 2067 C C . ILE B 1 23 ? 3.42 30.562 -3.195 1 94.31 23 ILE B C 1
ATOM 2069 O O . ILE B 1 23 ? 2.242 30.859 -2.979 1 94.31 23 ILE B O 1
ATOM 2073 N N . VAL B 1 24 ? 4.18 31.203 -4.035 1 93.12 24 VAL B N 1
ATOM 2074 C CA . VAL B 1 24 ? 3.791 32.5 -4.586 1 93.12 24 VAL B CA 1
ATOM 2075 C C . VAL B 1 24 ? 2.896 32.281 -5.805 1 93.12 24 VAL B C 1
ATOM 2077 O O . VAL B 1 24 ? 1.853 32.938 -5.934 1 93.12 24 VAL B O 1
ATOM 2080 N N . LYS B 1 25 ? 3.215 31.359 -6.668 1 92.44 25 LYS B N 1
ATOM 2081 C CA . LYS B 1 25 ? 2.553 31.234 -7.965 1 92.44 25 LYS B CA 1
ATOM 2082 C C . LYS B 1 25 ? 1.43 30.203 -7.922 1 92.44 25 LYS B C 1
ATOM 2084 O O . LYS B 1 25 ? 0.383 30.391 -8.547 1 92.44 25 LYS B O 1
ATOM 2089 N N . VAL B 1 26 ? 1.71 29.172 -7.27 1 91.31 26 VAL B N 1
ATOM 2090 C CA . VAL B 1 26 ? 0.757 28.078 -7.32 1 91.31 26 VAL B CA 1
ATOM 2091 C C . VAL B 1 26 ? -0.262 28.219 -6.195 1 91.31 26 VAL B C 1
ATOM 2093 O O . VAL B 1 26 ? -1.472 28.219 -6.438 1 91.31 26 VAL B O 1
ATOM 2096 N N . LEU B 1 27 ? 0.236 28.359 -4.996 1 92.38 27 LEU B N 1
ATOM 2097 C CA . LEU B 1 27 ? -0.654 28.453 -3.844 1 92.38 27 LEU B CA 1
ATOM 2098 C C . LEU B 1 27 ? -1.124 29.891 -3.645 1 92.38 27 LEU B C 1
ATOM 2100 O O . LEU B 1 27 ? -2.119 30.141 -2.959 1 92.38 27 LEU B O 1
ATOM 2104 N N . ARG B 1 28 ? -0.445 30.891 -4.141 1 94.31 28 ARG B N 1
ATOM 2105 C CA . ARG B 1 28 ? -0.778 32.312 -4.074 1 94.31 28 ARG B CA 1
ATOM 2106 C C . ARG B 1 28 ? -0.995 32.75 -2.635 1 94.31 28 ARG B C 1
ATOM 2108 O O . ARG B 1 28 ? -1.992 33.406 -2.324 1 94.31 28 ARG B O 1
ATOM 2115 N N . MET B 1 29 ? -0.056 32.375 -1.854 1 94.06 29 MET B N 1
ATOM 2116 C CA . MET B 1 29 ? -0.139 32.719 -0.441 1 94.06 29 MET B CA 1
ATOM 2117 C C . MET B 1 29 ? 0.184 34.219 -0.233 1 94.06 29 MET B C 1
ATOM 2119 O O . MET B 1 29 ? 0.826 34.844 -1.078 1 94.06 29 MET B O 1
ATOM 2123 N N . LYS B 1 30 ? -0.262 34.719 0.932 1 94 30 LYS B N 1
ATOM 2124 C CA . LYS B 1 30 ? -0.116 36.156 1.193 1 94 30 LYS B CA 1
ATOM 2125 C C . LYS B 1 30 ? 0.86 36.406 2.338 1 94 30 LYS B C 1
ATOM 2127 O O . LYS B 1 30 ? 1.105 35.531 3.16 1 94 30 LYS B O 1
ATOM 2132 N N . ASN B 1 31 ? 1.308 37.656 2.307 1 94.62 31 ASN B N 1
ATOM 2133 C CA . ASN B 1 31 ? 2.146 38.062 3.42 1 94.62 31 ASN B CA 1
ATOM 2134 C C . ASN B 1 31 ? 1.438 37.906 4.758 1 94.62 31 ASN B C 1
ATOM 2136 O O . ASN B 1 31 ? 0.25 38.219 4.883 1 94.62 31 ASN B O 1
ATOM 2140 N N . GLY B 1 32 ? 2.221 37.406 5.668 1 95.69 32 GLY B N 1
ATOM 2141 C CA . GLY B 1 32 ? 1.655 37.281 7 1 95.69 32 GLY B CA 1
ATOM 2142 C C . GLY B 1 32 ? 1.082 35.906 7.277 1 95.69 32 GLY B C 1
ATOM 2143 O O . GLY B 1 32 ? 0.832 35.562 8.43 1 95.69 32 GLY B O 1
ATOM 2144 N N . GLU B 1 33 ? 0.915 35.094 6.289 1 96.12 33 GLU B N 1
ATOM 2145 C CA . GLU B 1 33 ? 0.401 33.75 6.492 1 96.12 33 GLU B CA 1
ATOM 2146 C C . GLU B 1 33 ? 1.42 32.875 7.223 1 96.12 33 GLU B C 1
ATOM 2148 O O . GLU B 1 33 ? 2.623 33 6.977 1 96.12 33 GLU B O 1
ATOM 2153 N N . LYS B 1 34 ? 0.897 32.031 8.062 1 97 34 LYS B N 1
ATOM 2154 C CA . LYS B 1 34 ? 1.766 31.125 8.828 1 97 34 LYS B CA 1
ATOM 2155 C C . LYS B 1 34 ? 2.156 29.906 8.008 1 97 34 LYS B C 1
ATOM 2157 O O . LYS B 1 34 ? 1.303 29.266 7.387 1 97 34 LYS B O 1
ATOM 2162 N N . ILE B 1 35 ? 3.449 29.562 7.988 1 96.69 35 ILE B N 1
ATOM 2163 C CA . ILE B 1 35 ? 3.912 28.391 7.266 1 96.69 35 ILE B CA 1
ATOM 2164 C C . ILE B 1 35 ? 4.98 27.672 8.086 1 96.69 35 ILE B C 1
ATOM 2166 O O . ILE B 1 35 ? 5.48 28.203 9.07 1 96.69 35 ILE B O 1
ATOM 2170 N N . HIS B 1 36 ? 5.203 26.453 7.695 1 97.81 36 HIS B N 1
ATOM 2171 C CA . HIS B 1 36 ? 6.254 25.625 8.266 1 97.81 36 HIS B CA 1
ATOM 2172 C C . HIS B 1 36 ? 7.301 25.25 7.219 1 97.81 36 HIS B C 1
ATOM 2174 O O . HIS B 1 36 ? 6.961 25 6.062 1 97.81 36 HIS B O 1
ATOM 2180 N N . VAL B 1 37 ? 8.57 25.281 7.613 1 97.94 37 VAL B N 1
ATOM 2181 C CA . VAL B 1 37 ? 9.672 24.891 6.738 1 97.94 37 VAL B CA 1
ATOM 2182 C C . VAL B 1 37 ? 10.531 23.844 7.426 1 97.94 37 VAL B C 1
ATOM 2184 O O . VAL B 1 37 ? 10.93 24 8.578 1 97.94 37 VAL B O 1
ATOM 2187 N N . THR B 1 38 ? 10.734 22.75 6.75 1 98.19 38 THR B N 1
ATOM 2188 C CA . THR B 1 38 ? 11.625 21.719 7.258 1 98.19 38 THR B CA 1
ATOM 2189 C C . THR B 1 38 ? 12.82 21.531 6.328 1 98.19 38 THR B C 1
ATOM 2191 O O . THR B 1 38 ? 12.727 21.797 5.129 1 98.19 38 THR B O 1
ATOM 2194 N N . ASP B 1 39 ? 13.961 21.078 6.922 1 97.88 39 ASP B N 1
ATOM 2195 C CA . ASP B 1 39 ? 15.133 20.812 6.098 1 97.88 39 ASP B CA 1
ATOM 2196 C C . ASP B 1 39 ? 15.258 19.312 5.797 1 97.88 39 ASP B C 1
ATOM 2198 O O . ASP B 1 39 ? 16.203 18.891 5.133 1 97.88 39 ASP B O 1
ATOM 2202 N N . GLY B 1 40 ? 14.297 18.5 6.285 1 97.62 40 GLY B N 1
ATOM 2203 C CA . GLY B 1 40 ? 14.297 17.078 6.043 1 97.62 40 GLY B CA 1
ATOM 2204 C C . GLY B 1 40 ? 15.32 16.328 6.883 1 97.62 40 GLY B C 1
ATOM 2205 O O . GLY B 1 40 ? 15.547 15.133 6.68 1 97.62 40 GLY B O 1
ATOM 2206 N N . LYS B 1 41 ? 15.961 17.062 7.816 1 97 41 LYS B N 1
ATOM 2207 C CA . LYS B 1 41 ? 17.016 16.484 8.641 1 97 41 LYS B CA 1
ATOM 2208 C C . LYS B 1 41 ? 16.625 16.484 10.117 1 97 41 LYS B C 1
ATOM 2210 O O . LYS B 1 41 ? 17.484 16.375 10.992 1 97 41 LYS B O 1
ATOM 2215 N N . GLY B 1 42 ? 15.273 16.75 10.344 1 97.06 42 GLY B N 1
ATOM 2216 C CA . GLY B 1 42 ? 14.797 16.734 11.711 1 97.06 42 GLY B CA 1
ATOM 2217 C C . GLY B 1 42 ? 14.586 18.109 12.297 1 97.06 42 GLY B C 1
ATOM 2218 O O . GLY B 1 42 ? 14.359 18.266 13.492 1 97.06 42 GLY B O 1
ATOM 2219 N N . ASN B 1 43 ? 14.75 19.078 11.484 1 97.62 43 ASN B N 1
ATOM 2220 C CA . ASN B 1 43 ? 14.531 20.453 11.938 1 97.62 43 ASN B CA 1
ATOM 2221 C C . ASN B 1 43 ? 13.266 21.047 11.32 1 97.62 43 ASN B C 1
ATOM 2223 O O . ASN B 1 43 ? 12.961 20.797 10.148 1 97.62 43 ASN B O 1
ATOM 2227 N N . LEU B 1 44 ? 12.547 21.828 12.141 1 97.69 44 LEU B N 1
ATOM 2228 C CA . LEU B 1 44 ? 11.297 22.469 11.742 1 97.69 44 LEU B CA 1
ATOM 2229 C C . LEU B 1 44 ? 11.25 23.922 12.211 1 97.69 44 LEU B C 1
ATOM 2231 O O . LEU B 1 44 ? 11.5 24.203 13.383 1 97.69 44 LEU B O 1
ATOM 2235 N N . ALA B 1 45 ? 11.07 24.797 11.312 1 97.94 45 ALA B N 1
ATOM 2236 C CA . ALA B 1 45 ? 10.867 26.219 11.617 1 97.94 45 ALA B CA 1
ATOM 2237 C C . ALA B 1 45 ? 9.461 26.656 11.227 1 97.94 45 ALA B C 1
ATOM 2239 O O . ALA B 1 45 ? 8.891 26.156 10.258 1 97.94 45 ALA B O 1
ATOM 2240 N N . TRP B 1 46 ? 8.859 27.5 12.023 1 96.88 46 TRP B N 1
ATOM 2241 C CA . TRP B 1 46 ? 7.59 28.062 11.586 1 96.88 46 TRP B CA 1
ATOM 2242 C C . TRP B 1 46 ? 7.496 29.547 11.938 1 96.88 46 TRP B C 1
ATOM 2244 O O . TRP B 1 46 ? 8.273 30.047 12.758 1 96.88 46 TRP B O 1
ATOM 2254 N N . GLY B 1 47 ? 6.703 30.25 11.242 1 96.44 47 GLY B N 1
ATOM 2255 C CA . GLY B 1 47 ? 6.535 31.688 11.344 1 96.44 47 GLY B CA 1
ATOM 2256 C C . GLY B 1 47 ? 5.613 32.25 10.281 1 96.44 47 GLY B C 1
ATOM 2257 O O . GLY B 1 47 ? 4.707 31.562 9.805 1 96.44 47 GLY B O 1
ATOM 2258 N N . GLU B 1 48 ? 5.891 33.5 10.039 1 97.44 48 GLU B N 1
ATOM 2259 C CA . GLU B 1 48 ? 5.039 34.188 9.086 1 97.44 48 GLU B CA 1
ATOM 2260 C C . GLU B 1 48 ? 5.754 34.375 7.75 1 97.44 48 GLU B C 1
ATOM 2262 O O . GLU B 1 48 ? 6.953 34.656 7.715 1 97.44 48 GLU B O 1
ATOM 2267 N N . LEU B 1 49 ? 4.969 34.219 6.711 1 96.56 49 LEU B N 1
ATOM 2268 C CA . LEU B 1 49 ? 5.484 34.375 5.355 1 96.56 49 LEU B CA 1
ATOM 2269 C C . LEU B 1 49 ? 5.734 35.844 5.047 1 96.56 49 LEU B C 1
ATOM 2271 O O . LEU B 1 49 ? 4.906 36.688 5.363 1 96.56 49 LEU B O 1
ATOM 2275 N N . ALA B 1 50 ? 6.863 36.25 4.582 1 96.25 50 ALA B N 1
ATOM 2276 C CA . ALA B 1 50 ? 7.207 37.562 4.051 1 96.25 50 ALA B CA 1
ATOM 2277 C C . ALA B 1 50 ? 7.559 37.5 2.568 1 96.25 50 ALA B C 1
ATOM 2279 O O . ALA B 1 50 ? 8.602 36.938 2.201 1 96.25 50 ALA B O 1
ATOM 2280 N N . ILE B 1 51 ? 6.738 38.031 1.764 1 94.31 51 ILE B N 1
ATOM 2281 C CA . ILE B 1 51 ? 6.914 37.906 0.319 1 94.31 51 ILE B CA 1
ATOM 2282 C C . ILE B 1 51 ? 7.438 39.219 -0.239 1 94.31 51 ILE B C 1
ATOM 2284 O O . ILE B 1 51 ? 6.875 40.281 0.03 1 94.31 51 ILE B O 1
ATOM 2288 N N . GLU B 1 52 ? 8.461 39.219 -0.905 1 91.62 52 GLU B N 1
ATOM 2289 C CA . GLU B 1 52 ? 9.039 40.344 -1.638 1 91.62 52 GLU B CA 1
ATOM 2290 C C . GLU B 1 52 ? 9.227 40 -3.113 1 91.62 52 GLU B C 1
ATOM 2292 O O . GLU B 1 52 ? 10.242 39.406 -3.496 1 91.62 52 GLU B O 1
ATOM 2297 N N . GLY B 1 53 ? 8.383 40.406 -3.99 1 87.94 53 GLY B N 1
ATOM 2298 C CA . GLY B 1 53 ? 8.414 40.031 -5.387 1 87.94 53 GLY B CA 1
ATOM 2299 C C . GLY B 1 53 ? 8.203 38.531 -5.582 1 87.94 53 GLY B C 1
ATOM 2300 O O . GLY B 1 53 ? 7.168 38 -5.199 1 87.94 53 GLY B O 1
ATOM 2301 N N . LYS B 1 54 ? 9.32 37.906 -6.027 1 86.44 54 LYS B N 1
ATOM 2302 C CA . LYS B 1 54 ? 9.242 36.469 -6.27 1 86.44 54 LYS B CA 1
ATOM 2303 C C . LYS B 1 54 ? 9.875 35.688 -5.121 1 86.44 54 LYS B C 1
ATOM 2305 O O . LYS B 1 54 ? 9.836 34.469 -5.109 1 86.44 54 LYS B O 1
ATOM 2310 N N . LYS B 1 55 ? 10.305 36.5 -4.246 1 91.75 55 LYS B N 1
ATOM 2311 C CA . LYS B 1 55 ? 11 35.844 -3.137 1 91.75 55 LYS B CA 1
ATOM 2312 C C . LYS B 1 55 ? 10.078 35.656 -1.937 1 91.75 55 LYS B C 1
ATOM 2314 O O . LYS B 1 55 ? 9.297 36.562 -1.604 1 91.75 55 LYS B O 1
ATOM 2319 N N . ALA B 1 56 ? 10.141 34.469 -1.435 1 94.44 56 ALA B N 1
ATOM 2320 C CA . ALA B 1 56 ? 9.391 34.125 -0.22 1 94.44 56 ALA B CA 1
ATOM 2321 C C . ALA B 1 56 ? 10.336 33.875 0.948 1 94.44 56 ALA B C 1
ATOM 2323 O O . ALA B 1 56 ? 11.234 33.031 0.855 1 94.44 56 ALA B O 1
ATOM 2324 N N . ASN B 1 57 ? 10.195 34.656 1.975 1 94.62 57 ASN B N 1
ATOM 2325 C CA . ASN B 1 57 ? 11.008 34.5 3.178 1 94.62 57 ASN B CA 1
ATOM 2326 C C . ASN B 1 57 ? 10.148 34.125 4.387 1 94.62 57 ASN B C 1
ATOM 2328 O O . ASN B 1 57 ? 8.93 34.312 4.363 1 94.62 57 ASN B O 1
ATOM 2332 N N . LEU B 1 58 ? 10.828 33.562 5.375 1 96 58 LEU B N 1
ATOM 2333 C CA . LEU B 1 58 ? 10.148 33.188 6.609 1 96 58 LEU B CA 1
ATOM 2334 C C . LEU B 1 58 ? 10.578 34.094 7.762 1 96 58 LEU B C 1
ATOM 2336 O O . LEU B 1 58 ? 11.766 34.188 8.078 1 96 58 LEU B O 1
ATOM 2340 N N . LEU B 1 59 ? 9.641 34.844 8.289 1 96.31 59 LEU B N 1
ATOM 2341 C CA . LEU B 1 59 ? 9.859 35.5 9.578 1 96.31 59 LEU B CA 1
ATOM 2342 C C . LEU B 1 59 ? 9.695 34.5 10.727 1 96.31 59 LEU B C 1
ATOM 2344 O O . LEU B 1 59 ? 8.57 34.219 11.133 1 96.31 59 LEU B O 1
ATOM 2348 N N . ILE B 1 60 ? 10.812 34.094 11.281 1 96.75 60 ILE B N 1
ATOM 2349 C CA . ILE B 1 60 ? 10.867 32.938 12.156 1 96.75 60 ILE B CA 1
ATOM 2350 C C . ILE B 1 60 ? 10.234 33.281 13.508 1 96.75 60 ILE B C 1
ATOM 2352 O O . ILE B 1 60 ? 10.602 34.281 14.133 1 96.75 60 ILE B O 1
ATOM 2356 N N . SER B 1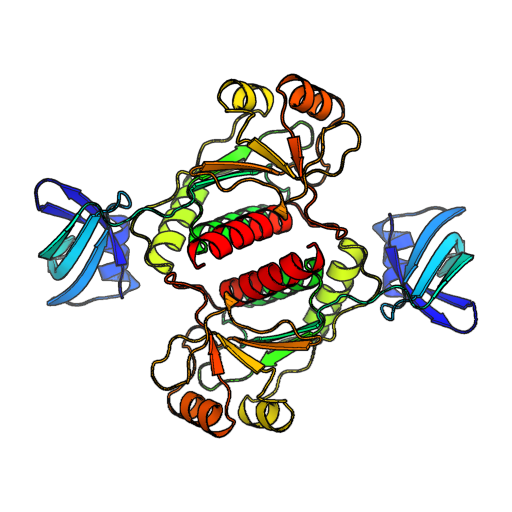 61 ? 9.32 32.469 13.914 1 97.06 61 SER B N 1
ATOM 2357 C CA . SER B 1 61 ? 8.781 32.531 15.266 1 97.06 61 SER B CA 1
ATOM 2358 C C . SER B 1 61 ? 9.461 31.516 16.172 1 97.06 61 SER B C 1
ATOM 2360 O O . SER B 1 61 ? 9.797 31.828 17.328 1 97.06 61 SER B O 1
ATOM 2362 N N . GLU B 1 62 ? 9.672 30.359 15.641 1 97 62 GLU B N 1
ATOM 2363 C CA . GLU B 1 62 ? 10.273 29.281 16.422 1 97 62 GLU B CA 1
ATOM 2364 C C . GLU B 1 62 ? 10.992 28.281 15.531 1 97 62 GLU B C 1
ATOM 2366 O O . GLU B 1 62 ? 10.641 28.125 14.359 1 97 62 GLU B O 1
ATOM 2371 N N . ILE B 1 63 ? 12 27.688 16.094 1 97.06 63 ILE B N 1
ATOM 2372 C CA . ILE B 1 63 ? 12.711 26.578 15.461 1 97.06 63 ILE B CA 1
ATOM 2373 C C . ILE B 1 63 ? 12.828 25.406 16.438 1 97.06 63 ILE B C 1
ATOM 2375 O O . ILE B 1 63 ? 13.227 25.594 17.594 1 97.06 63 ILE B O 1
ATOM 2379 N N . LYS B 1 64 ? 12.328 24.344 15.992 1 96.75 64 LYS B N 1
ATOM 2380 C CA . LYS B 1 64 ? 12.547 23.094 16.734 1 96.75 64 LYS B CA 1
ATOM 2381 C C . LYS B 1 64 ? 13.57 22.219 16.031 1 96.75 64 LYS B C 1
ATOM 2383 O O . LYS B 1 64 ? 13.477 21.984 14.828 1 96.75 64 LYS B O 1
ATOM 2388 N N . THR B 1 65 ? 14.602 21.75 16.781 1 95.38 65 THR B N 1
ATOM 2389 C CA . THR B 1 65 ? 15.656 20.922 16.203 1 95.38 65 THR B CA 1
ATOM 2390 C C . THR B 1 65 ? 15.625 19.516 16.797 1 95.38 65 THR B C 1
ATOM 2392 O O . THR B 1 65 ? 15.023 19.297 17.844 1 95.38 65 THR B O 1
ATOM 2395 N N . GLN B 1 66 ? 16.188 18.625 16.078 1 94.38 66 GLN B N 1
ATOM 2396 C CA . GLN B 1 66 ? 16.375 17.25 16.547 1 94.38 66 GLN B CA 1
ATOM 2397 C C . GLN B 1 66 ? 15.039 16.594 16.859 1 94.38 66 GLN B C 1
ATOM 2399 O O . GLN B 1 66 ? 14.891 15.977 17.922 1 94.38 66 GLN B O 1
ATOM 2404 N N . LEU B 1 67 ? 14.109 16.906 16.016 1 95.12 67 LEU B N 1
ATOM 2405 C CA . LEU B 1 67 ? 12.844 16.188 16.172 1 95.12 67 LEU B CA 1
ATOM 2406 C C . LEU B 1 67 ? 13.055 14.68 16.016 1 95.12 67 LEU B C 1
ATOM 2408 O O . LEU B 1 67 ? 14 14.242 15.359 1 95.12 67 LEU B O 1
ATOM 2412 N N . PRO B 1 68 ? 12.219 13.906 16.625 1 92 68 PRO B N 1
ATOM 2413 C CA . PRO B 1 68 ? 12.438 12.461 16.641 1 92 68 PRO B CA 1
ATOM 2414 C C . PRO B 1 68 ? 12.414 11.836 15.242 1 92 68 PRO B C 1
ATOM 2416 O O . PRO B 1 68 ? 11.625 12.258 14.391 1 92 68 PRO B O 1
ATOM 2419 N N . ILE B 1 69 ? 13.312 10.875 15.062 1 92.31 69 ILE B N 1
ATOM 2420 C CA . ILE B 1 69 ? 13.383 10.102 13.828 1 92.31 69 ILE B CA 1
ATOM 2421 C C . ILE B 1 69 ? 12.477 8.875 13.93 1 92.31 69 ILE B C 1
ATOM 2423 O O . ILE B 1 69 ? 12.164 8.422 15.023 1 92.31 69 ILE B O 1
ATOM 2427 N N . PHE B 1 70 ? 12.055 8.391 12.773 1 92.88 70 PHE B N 1
ATOM 2428 C CA . PHE B 1 70 ? 11.242 7.184 12.766 1 92.88 70 PHE B CA 1
ATOM 2429 C C . PHE B 1 70 ? 12.031 5.988 13.297 1 92.88 70 PHE B C 1
ATOM 2431 O O . PHE B 1 70 ? 13.203 5.816 12.953 1 92.88 70 PHE B O 1
ATOM 2438 N N . SER B 1 71 ? 11.43 5.285 14.125 1 93.88 71 SER B N 1
ATOM 2439 C CA . SER B 1 71 ? 11.984 4.059 14.695 1 93.88 71 SER B CA 1
ATOM 2440 C C . SER B 1 71 ? 10.914 2.982 14.836 1 93.88 71 SER B C 1
ATOM 2442 O O . SER B 1 71 ? 9.797 3.266 15.281 1 93.88 71 SER B O 1
ATOM 2444 N N . PRO B 1 72 ? 11.344 1.827 14.484 1 95.81 72 PRO B N 1
ATOM 2445 C CA . PRO B 1 72 ? 12.586 1.327 13.891 1 95.81 72 PRO B CA 1
ATOM 2446 C C . PRO B 1 72 ? 12.82 1.846 12.477 1 95.81 72 PRO B C 1
ATOM 2448 O O . PRO B 1 72 ? 11.859 2.184 11.773 1 95.81 72 PRO B O 1
ATOM 2451 N N . LYS B 1 73 ? 14.109 1.863 12.086 1 97.75 73 LYS B N 1
ATOM 2452 C CA . LYS B 1 73 ? 14.484 2.297 10.75 1 97.75 73 LYS B CA 1
ATOM 2453 C C . LYS B 1 73 ? 14.344 1.157 9.742 1 97.75 73 LYS B C 1
ATOM 2455 O O . LYS B 1 73 ? 14.875 0.065 9.953 1 97.75 73 LYS B O 1
ATOM 2460 N N . LEU B 1 74 ? 13.633 1.451 8.672 1 98.19 74 LEU B N 1
ATOM 2461 C CA . LEU B 1 74 ? 13.422 0.453 7.629 1 98.19 74 LEU B CA 1
ATOM 2462 C C . LEU B 1 74 ? 14.109 0.869 6.332 1 98.19 74 LEU B C 1
ATOM 2464 O O . LEU B 1 74 ? 13.961 2.006 5.883 1 98.19 74 LEU B O 1
ATOM 2468 N N . HIS B 1 75 ? 14.914 -0.016 5.855 1 98.62 75 HIS B N 1
ATOM 2469 C CA . HIS B 1 75 ? 15.516 0.09 4.531 1 98.62 75 HIS B CA 1
ATOM 2470 C C . HIS B 1 75 ? 14.969 -0.976 3.588 1 98.62 75 HIS B C 1
ATOM 2472 O O . HIS B 1 75 ? 15.008 -2.168 3.9 1 98.62 75 HIS B O 1
ATOM 2478 N N . ILE B 1 76 ? 14.406 -0.54 2.449 1 98.69 76 ILE B N 1
ATOM 2479 C CA . ILE B 1 76 ? 13.961 -1.505 1.449 1 98.69 76 ILE B CA 1
ATOM 2480 C C . ILE B 1 76 ? 14.781 -1.344 0.173 1 98.69 76 ILE B C 1
ATOM 2482 O O . ILE B 1 76 ? 14.812 -0.263 -0.42 1 98.69 76 ILE B O 1
ATOM 2486 N N . ALA B 1 77 ? 15.477 -2.348 -0.168 1 98.5 77 ALA B N 1
ATOM 2487 C CA . ALA B 1 77 ? 16.109 -2.455 -1.478 1 98.5 77 ALA B CA 1
ATOM 2488 C C . ALA B 1 77 ? 15.242 -3.238 -2.451 1 98.5 77 ALA B C 1
ATOM 2490 O O . ALA B 1 77 ? 15.039 -4.445 -2.285 1 98.5 77 ALA B O 1
ATOM 2491 N N . ILE B 1 78 ? 14.766 -2.58 -3.492 1 97.94 78 ILE B N 1
ATOM 2492 C CA . ILE B 1 78 ? 13.734 -3.178 -4.328 1 97.94 78 ILE B CA 1
ATOM 2493 C C . ILE B 1 78 ? 14.133 -3.07 -5.797 1 97.94 78 ILE B C 1
ATOM 2495 O O . ILE B 1 78 ? 14.648 -2.041 -6.234 1 97.94 78 ILE B O 1
ATOM 2499 N N . ALA B 1 79 ? 13.914 -4.133 -6.527 1 97 79 ALA B N 1
ATOM 2500 C CA . ALA B 1 79 ? 14.133 -4.102 -7.973 1 97 79 ALA B CA 1
ATOM 2501 C C . ALA B 1 79 ? 13 -3.371 -8.68 1 97 79 ALA B C 1
ATOM 2503 O O . ALA B 1 79 ? 11.82 -3.662 -8.445 1 97 79 ALA B O 1
ATOM 2504 N N . PRO B 1 80 ? 13.312 -2.424 -9.562 1 95.19 80 PRO B N 1
ATOM 2505 C CA . PRO B 1 80 ? 12.25 -1.694 -10.258 1 95.19 80 PRO B CA 1
ATOM 2506 C C . PRO B 1 80 ? 11.414 -2.592 -11.164 1 95.19 80 PRO B C 1
ATOM 2508 O O . PRO B 1 80 ? 11.945 -3.518 -11.781 1 95.19 80 PRO B O 1
ATOM 2511 N N . THR B 1 81 ? 10.188 -2.273 -11.133 1 94.38 81 THR B N 1
ATOM 2512 C CA . THR B 1 81 ? 9.273 -3.014 -12 1 94.38 81 THR B CA 1
ATOM 2513 C C . THR B 1 81 ? 9.289 -2.443 -13.414 1 94.38 81 THR B C 1
ATOM 2515 O O . THR B 1 81 ? 9.766 -1.326 -13.633 1 94.38 81 THR B O 1
ATOM 2518 N N . LYS B 1 82 ? 8.789 -3.205 -14.344 1 93.94 82 LYS B N 1
ATOM 2519 C CA . LYS B 1 82 ? 8.664 -2.74 -15.719 1 93.94 82 LYS B CA 1
ATOM 2520 C C . LYS B 1 82 ? 7.832 -1.463 -15.797 1 93.94 82 LYS B C 1
ATOM 2522 O O . LYS B 1 82 ? 8.219 -0.501 -16.453 1 93.94 82 LYS B O 1
ATOM 2527 N N . ASN B 1 83 ? 6.711 -1.485 -15.188 1 93.56 83 ASN B N 1
ATOM 2528 C CA . ASN B 1 83 ? 5.875 -0.296 -15.094 1 93.56 83 ASN B CA 1
ATOM 2529 C C . ASN B 1 83 ? 6.379 0.661 -14.016 1 93.56 83 ASN B C 1
ATOM 2531 O O . ASN B 1 83 ? 6.301 0.361 -12.82 1 93.56 83 ASN B O 1
ATOM 2535 N N . ILE B 1 84 ? 6.797 1.794 -14.422 1 93.44 84 ILE B N 1
ATOM 2536 C CA . ILE B 1 84 ? 7.434 2.754 -13.523 1 93.44 84 ILE B CA 1
ATOM 2537 C C . ILE B 1 84 ? 6.414 3.289 -12.523 1 93.44 84 ILE B C 1
ATOM 2539 O O . ILE B 1 84 ? 6.762 3.635 -11.398 1 93.44 84 ILE B O 1
ATOM 2543 N N . ASP B 1 85 ? 5.156 3.326 -12.906 1 94.88 85 ASP B N 1
ATOM 2544 C CA . ASP B 1 85 ? 4.113 3.846 -12.031 1 94.88 85 ASP B CA 1
ATOM 2545 C C . ASP B 1 85 ? 4.023 3.029 -10.742 1 94.88 85 ASP B C 1
ATOM 2547 O O . ASP B 1 85 ? 3.729 3.574 -9.68 1 94.88 85 ASP B O 1
ATOM 2551 N N . ARG B 1 86 ? 4.293 1.795 -10.844 1 96.38 86 ARG B N 1
ATOM 2552 C CA . ARG B 1 86 ? 4.215 0.913 -9.68 1 96.38 86 ARG B CA 1
ATOM 2553 C C . ARG B 1 86 ? 5.305 1.238 -8.672 1 96.38 86 ARG B C 1
ATOM 2555 O O . ARG B 1 86 ? 5.051 1.277 -7.461 1 96.38 86 ARG B O 1
ATOM 2562 N N . ILE B 1 87 ? 6.469 1.522 -9.141 1 95.31 87 ILE B N 1
ATOM 2563 C CA . ILE B 1 87 ? 7.578 1.875 -8.266 1 95.31 87 ILE B CA 1
ATOM 2564 C C . ILE B 1 87 ? 7.344 3.258 -7.664 1 95.31 87 ILE B C 1
ATOM 2566 O O . ILE B 1 87 ? 7.609 3.48 -6.48 1 95.31 87 ILE B O 1
ATOM 2570 N N . GLU B 1 88 ? 6.844 4.121 -8.469 1 96.56 88 GLU B N 1
ATOM 2571 C CA . GLU B 1 88 ? 6.543 5.461 -7.98 1 96.56 88 GLU B CA 1
ATOM 2572 C C . GLU B 1 88 ? 5.496 5.422 -6.875 1 96.56 88 GLU B C 1
ATOM 2574 O O . GLU B 1 88 ? 5.637 6.098 -5.852 1 96.56 88 GLU B O 1
ATOM 2579 N N . PHE B 1 89 ? 4.496 4.637 -7.086 1 97.19 89 PHE B N 1
ATOM 2580 C CA . PHE B 1 89 ? 3.473 4.484 -6.059 1 97.19 89 PHE B CA 1
ATOM 2581 C C . PHE B 1 89 ? 4.055 3.844 -4.805 1 97.19 89 PHE B C 1
ATOM 2583 O O . PHE B 1 89 ? 3.801 4.305 -3.689 1 97.19 89 PHE B O 1
ATOM 2590 N N . PHE B 1 90 ? 4.883 2.852 -5.02 1 97.94 90 PHE B N 1
ATOM 2591 C CA . PHE B 1 90 ? 5.539 2.227 -3.879 1 97.94 90 PHE B CA 1
ATOM 2592 C C . PHE B 1 90 ? 6.301 3.262 -3.059 1 97.94 90 PHE B C 1
ATOM 2594 O O . PHE B 1 90 ? 6.141 3.334 -1.838 1 97.94 90 PHE B O 1
ATOM 2601 N N . ILE B 1 91 ? 7.043 4.012 -3.707 1 98.19 91 ILE B N 1
ATOM 2602 C CA . ILE B 1 91 ? 7.887 4.988 -3.027 1 98.19 91 ILE B CA 1
ATOM 2603 C C . ILE B 1 91 ? 7.012 5.977 -2.258 1 98.19 91 ILE B C 1
ATOM 2605 O O . ILE B 1 91 ? 7.258 6.246 -1.081 1 98.19 91 ILE B O 1
ATOM 2609 N N . GLU B 1 92 ? 6.035 6.48 -2.879 1 98.31 92 GLU B N 1
ATOM 2610 C CA . GLU B 1 92 ? 5.129 7.426 -2.232 1 98.31 92 GLU B CA 1
ATOM 2611 C C . GLU B 1 92 ? 4.516 6.828 -0.971 1 98.31 92 GLU B C 1
ATOM 2613 O O . GLU B 1 92 ? 4.531 7.453 0.091 1 98.31 92 GLU B O 1
ATOM 2618 N N . LYS B 1 93 ? 3.979 5.543 -1.048 1 98.62 93 LYS B N 1
ATOM 2619 C CA . LYS B 1 93 ? 3.316 4.898 0.084 1 98.62 93 LYS B CA 1
ATOM 2620 C C . LYS B 1 93 ? 4.312 4.586 1.197 1 98.62 93 LYS B C 1
ATOM 2622 O O . LYS B 1 93 ? 4.012 4.781 2.377 1 98.62 93 LYS B O 1
ATOM 2627 N N . ALA B 1 94 ? 5.477 4.121 0.802 1 98.62 94 ALA B N 1
ATOM 2628 C CA . ALA B 1 94 ? 6.504 3.799 1.789 1 98.62 94 ALA B CA 1
ATOM 2629 C C . ALA B 1 94 ? 6.938 5.047 2.553 1 98.62 94 ALA B C 1
ATOM 2631 O O . ALA B 1 94 ? 7.129 5.004 3.77 1 98.62 94 ALA B O 1
ATOM 2632 N N . VAL B 1 95 ? 7.094 6.156 1.826 1 98.5 95 VAL B N 1
ATOM 2633 C CA . VAL B 1 95 ? 7.48 7.422 2.445 1 98.5 95 VAL B CA 1
ATOM 2634 C C . VAL B 1 95 ? 6.41 7.859 3.441 1 98.5 95 VAL B C 1
ATOM 2636 O O . VAL B 1 95 ? 6.719 8.211 4.582 1 98.5 95 VAL B O 1
ATOM 2639 N N . GLU B 1 96 ? 5.195 7.766 3.033 1 97.94 96 GLU B N 1
ATOM 2640 C CA . GLU B 1 96 ? 4.09 8.156 3.9 1 97.94 96 GLU B CA 1
ATOM 2641 C C . GLU B 1 96 ? 4.07 7.32 5.18 1 97.94 96 GLU B C 1
ATOM 2643 O O . GLU B 1 96 ? 3.686 7.816 6.242 1 97.94 96 GLU B O 1
ATOM 2648 N N . MET B 1 97 ? 4.562 6.102 5.023 1 97.81 97 MET B N 1
ATOM 2649 C CA . MET B 1 97 ? 4.488 5.191 6.16 1 97.81 97 MET B CA 1
ATOM 2650 C C . MET B 1 97 ? 5.816 5.145 6.91 1 97.81 97 MET B C 1
ATOM 2652 O O . MET B 1 97 ? 6.094 4.188 7.633 1 97.81 97 MET B O 1
ATOM 2656 N N . GLY B 1 98 ? 6.699 6.086 6.684 1 97.31 98 GLY B N 1
ATOM 2657 C CA . GLY B 1 98 ? 7.82 6.344 7.578 1 97.31 98 GLY B CA 1
ATOM 2658 C C . GLY B 1 98 ? 9.078 5.598 7.184 1 97.31 98 GLY B C 1
ATOM 2659 O O . GLY B 1 98 ? 9.961 5.375 8.016 1 97.31 98 GLY B O 1
ATOM 2660 N N . ILE B 1 99 ? 9.227 5.148 5.965 1 98.38 99 ILE B N 1
ATOM 2661 C CA . ILE B 1 99 ? 10.438 4.441 5.543 1 98.38 99 ILE B CA 1
ATOM 2662 C C . ILE B 1 99 ? 11.648 5.359 5.688 1 98.38 99 ILE B C 1
ATOM 2664 O O . ILE B 1 99 ? 11.539 6.574 5.48 1 98.38 99 ILE B O 1
ATOM 2668 N N . SER B 1 100 ? 12.797 4.77 5.98 1 98.38 100 SER B N 1
ATOM 2669 C CA . SER B 1 100 ? 14 5.559 6.223 1 98.38 100 SER B CA 1
ATOM 2670 C C . SER B 1 100 ? 14.898 5.59 4.988 1 98.38 100 SER B C 1
ATOM 2672 O O . SER B 1 100 ? 15.656 6.539 4.793 1 98.38 100 SER B O 1
ATOM 2674 N N . GLU B 1 101 ? 14.797 4.531 4.262 1 98.69 101 GLU B N 1
ATOM 2675 C CA . GLU B 1 101 ? 15.758 4.41 3.168 1 98.69 101 GLU B CA 1
ATOM 2676 C C . GLU B 1 101 ? 15.242 3.467 2.084 1 98.69 101 GLU B C 1
ATOM 2678 O O . GLU B 1 101 ? 14.648 2.43 2.387 1 98.69 101 GLU B O 1
ATOM 2683 N N . ILE B 1 102 ? 15.445 3.836 0.818 1 98.69 102 ILE B N 1
ATOM 2684 C CA . ILE B 1 102 ? 15.086 3.006 -0.326 1 98.69 102 ILE B CA 1
ATOM 2685 C C . ILE B 1 102 ? 16.281 2.889 -1.274 1 98.69 102 ILE B C 1
ATOM 2687 O O . ILE B 1 102 ? 16.953 3.881 -1.557 1 98.69 102 ILE B O 1
ATOM 2691 N N . THR B 1 103 ? 16.562 1.753 -1.693 1 98.38 103 THR B N 1
ATOM 2692 C CA . THR B 1 103 ? 17.562 1.509 -2.715 1 98.38 103 THR B CA 1
ATOM 2693 C C . THR B 1 103 ? 16.953 0.803 -3.922 1 98.38 103 THR B C 1
ATOM 2695 O O . THR B 1 103 ? 16.188 -0.151 -3.768 1 98.38 103 THR B O 1
ATOM 2698 N N . LEU B 1 104 ? 17.266 1.311 -5.105 1 97.12 104 LEU B N 1
ATOM 2699 C CA . LEU B 1 104 ? 16.844 0.651 -6.336 1 97.12 104 LEU B CA 1
ATOM 2700 C C . LEU B 1 104 ? 17.859 -0.401 -6.77 1 97.12 104 LEU B C 1
ATOM 2702 O O . LEU B 1 104 ? 18.953 -0.062 -7.23 1 97.12 104 LEU B O 1
ATOM 2706 N N . LEU B 1 105 ? 17.422 -1.594 -6.703 1 96.5 105 LEU B N 1
ATOM 2707 C CA . LEU B 1 105 ? 18.312 -2.727 -6.898 1 96.5 105 LEU B CA 1
ATOM 2708 C C . LEU B 1 105 ? 18.281 -3.203 -8.344 1 96.5 105 LEU B C 1
ATOM 2710 O O . LEU B 1 105 ? 17.203 -3.328 -8.938 1 96.5 105 LEU B O 1
ATOM 2714 N N . GLN B 1 106 ? 19.422 -3.455 -8.883 1 96.38 106 GLN B N 1
ATOM 2715 C CA . GLN B 1 106 ? 19.531 -4.09 -10.195 1 96.38 106 GLN B CA 1
ATOM 2716 C C . GLN B 1 106 ? 19.812 -5.582 -10.055 1 96.38 106 GLN B C 1
ATOM 2718 O O . GLN B 1 106 ? 20.844 -5.98 -9.5 1 96.38 106 GLN B O 1
ATOM 2723 N N . THR B 1 107 ? 18.922 -6.348 -10.523 1 96.19 107 THR B N 1
ATOM 2724 C CA . THR B 1 107 ? 19.078 -7.797 -10.531 1 96.19 107 THR B CA 1
ATOM 2725 C C . THR B 1 107 ? 19.078 -8.336 -11.961 1 96.19 107 THR B C 1
ATOM 2727 O O . THR B 1 107 ? 18.875 -7.586 -12.914 1 96.19 107 THR B O 1
ATOM 2730 N N . GLU B 1 108 ? 19.281 -9.57 -12.133 1 95.56 108 GLU B N 1
ATOM 2731 C CA . GLU B 1 108 ? 19.406 -10.18 -13.453 1 95.56 108 GLU B CA 1
ATOM 2732 C C . GLU B 1 108 ? 18.109 -10.055 -14.25 1 95.56 108 GLU B C 1
ATOM 2734 O O . GLU B 1 108 ? 18.141 -9.867 -15.469 1 95.56 108 GLU B O 1
ATOM 2739 N N . LYS B 1 109 ? 17.031 -10.109 -13.57 1 94.88 109 LYS B N 1
ATOM 2740 C CA . LYS B 1 109 ? 15.75 -10.156 -14.266 1 94.88 109 LYS B CA 1
ATOM 2741 C C . LYS B 1 109 ? 15.023 -8.82 -14.172 1 94.88 109 LYS B C 1
ATOM 2743 O O . LYS B 1 109 ? 13.812 -8.742 -14.414 1 94.88 109 LYS B O 1
ATOM 2748 N N . THR B 1 110 ? 15.773 -7.793 -13.75 1 93.25 110 THR B N 1
ATOM 2749 C CA . THR B 1 110 ? 15.195 -6.457 -13.742 1 93.25 110 THR B CA 1
ATOM 2750 C C . THR B 1 110 ? 14.93 -5.973 -15.172 1 93.25 110 THR B C 1
ATOM 2752 O O . THR B 1 110 ? 15.828 -5.992 -16.016 1 93.25 110 THR B O 1
ATOM 2755 N N . GLU B 1 111 ? 13.766 -5.578 -15.461 1 86.81 111 GLU B N 1
ATOM 2756 C CA . GLU B 1 111 ? 13.391 -5.172 -16.812 1 86.81 111 GLU B CA 1
ATOM 2757 C C . GLU B 1 111 ? 13.742 -3.707 -17.062 1 86.81 111 GLU B C 1
ATOM 2759 O O . GLU B 1 111 ? 14.219 -3.355 -18.141 1 86.81 111 GLU B O 1
ATOM 2764 N N . ARG B 1 112 ? 13.469 -2.912 -16.047 1 85.69 112 ARG B N 1
ATOM 2765 C CA . ARG B 1 112 ? 13.781 -1.493 -16.188 1 85.69 112 ARG B CA 1
ATOM 2766 C C . ARG B 1 112 ? 15.156 -1.182 -15.609 1 85.69 112 ARG B C 1
ATOM 2768 O O . ARG B 1 112 ? 15.359 -1.257 -14.391 1 85.69 112 ARG B O 1
ATOM 2775 N N . LYS B 1 113 ? 16.031 -0.682 -16.453 1 80.5 113 LYS B N 1
ATOM 2776 C CA . LYS B 1 113 ? 17.406 -0.436 -16.016 1 80.5 113 LYS B CA 1
ATOM 2777 C C . LYS B 1 113 ? 17.672 1.058 -15.844 1 80.5 113 LYS B C 1
ATOM 2779 O O . LYS B 1 113 ? 18.531 1.458 -15.055 1 80.5 113 LYS B O 1
ATOM 2784 N N . ASN B 1 114 ? 16.906 1.789 -16.531 1 85.31 114 ASN B N 1
ATOM 2785 C CA . ASN B 1 114 ? 17.109 3.232 -16.438 1 85.31 114 ASN B CA 1
ATOM 2786 C C . ASN B 1 114 ? 15.969 3.898 -15.664 1 85.31 114 ASN B C 1
ATOM 2788 O O . ASN B 1 114 ? 14.797 3.746 -16.031 1 85.31 114 ASN B O 1
ATOM 2792 N N . LEU B 1 115 ? 16.266 4.469 -14.57 1 89.12 115 LEU B N 1
ATOM 2793 C CA . LEU B 1 115 ? 15.289 5.191 -13.758 1 89.12 115 LEU B CA 1
ATOM 2794 C C . LEU B 1 115 ? 15.75 6.625 -13.508 1 89.12 115 LEU B C 1
ATOM 2796 O O . LEU B 1 115 ? 16.938 6.871 -13.297 1 89.12 115 LEU B O 1
ATOM 2800 N N . ASN B 1 116 ? 14.852 7.477 -13.695 1 93.56 116 ASN B N 1
ATOM 2801 C CA . ASN B 1 116 ? 15.117 8.859 -13.305 1 93.56 116 ASN B CA 1
ATOM 2802 C C . ASN B 1 116 ? 15.086 9.039 -11.797 1 93.56 116 ASN B C 1
ATOM 2804 O O . ASN B 1 116 ? 14.047 9.383 -11.227 1 93.56 116 ASN B O 1
ATOM 2808 N N . ILE B 1 117 ? 16.219 8.859 -11.188 1 94.81 117 ILE B N 1
ATOM 2809 C CA . ILE B 1 117 ? 16.328 8.852 -9.734 1 94.81 117 ILE B CA 1
ATOM 2810 C C . ILE B 1 117 ? 16.016 10.242 -9.188 1 94.81 117 ILE B C 1
ATOM 2812 O O . ILE B 1 117 ? 15.422 10.375 -8.109 1 94.81 117 ILE B O 1
ATOM 2816 N N . ASP B 1 118 ? 16.422 11.234 -9.922 1 95.5 118 ASP B N 1
ATOM 2817 C CA . ASP B 1 118 ? 16.125 12.602 -9.5 1 95.5 118 ASP B CA 1
ATOM 2818 C C . ASP B 1 118 ? 14.625 12.844 -9.391 1 95.5 118 ASP B C 1
ATOM 2820 O O . ASP B 1 118 ? 14.164 13.492 -8.453 1 95.5 118 ASP B O 1
ATOM 2824 N N . LYS B 1 119 ? 13.969 12.359 -10.344 1 96.06 119 LYS B N 1
ATOM 2825 C CA . LYS B 1 119 ? 12.516 12.461 -10.297 1 96.06 119 LYS B CA 1
ATOM 2826 C C . LYS B 1 119 ? 11.953 11.742 -9.07 1 96.06 119 LYS B C 1
ATOM 2828 O O . LYS B 1 119 ? 11.055 12.258 -8.398 1 96.06 119 LYS B O 1
ATOM 2833 N N . ILE B 1 120 ? 12.477 10.617 -8.797 1 96.62 120 ILE B N 1
ATOM 2834 C CA . ILE B 1 120 ? 12.039 9.805 -7.664 1 96.62 120 ILE B CA 1
ATOM 2835 C C . ILE B 1 120 ? 12.336 10.547 -6.359 1 96.62 120 ILE B C 1
ATOM 2837 O O . ILE B 1 120 ? 11.5 10.562 -5.449 1 96.62 120 ILE B O 1
ATOM 2841 N N . ARG B 1 121 ? 13.477 11.125 -6.266 1 97.62 121 ARG B N 1
ATOM 2842 C CA . ARG B 1 121 ? 13.844 11.906 -5.09 1 97.62 121 ARG B CA 1
ATOM 2843 C C . ARG B 1 121 ? 12.883 13.086 -4.895 1 97.62 121 ARG B C 1
ATOM 2845 O O . ARG B 1 121 ? 12.453 13.359 -3.771 1 97.62 121 ARG B O 1
ATOM 2852 N N . LYS B 1 122 ? 12.562 13.734 -5.938 1 96.5 122 LYS B N 1
ATOM 2853 C CA . LYS B 1 122 ? 11.617 14.844 -5.863 1 96.5 122 LYS B CA 1
ATOM 2854 C C . LYS B 1 122 ? 10.25 14.367 -5.383 1 96.5 122 LYS B C 1
ATOM 2856 O O . LYS B 1 122 ? 9.617 15.031 -4.559 1 96.5 122 LYS B O 1
ATOM 2861 N N . GLN B 1 123 ? 9.844 13.258 -5.914 1 97.06 123 GLN B N 1
ATOM 2862 C CA . GLN B 1 123 ? 8.578 12.664 -5.484 1 97.06 123 GLN B CA 1
ATOM 2863 C C . GLN B 1 123 ? 8.609 12.32 -4 1 97.06 123 GLN B C 1
ATOM 2865 O O . GLN B 1 123 ? 7.617 12.516 -3.291 1 97.06 123 GLN B O 1
ATOM 2870 N N . SER B 1 124 ? 9.734 11.797 -3.588 1 98.06 124 SER B N 1
ATOM 2871 C CA . SER B 1 124 ? 9.914 11.445 -2.184 1 98.06 124 SER B CA 1
ATOM 2872 C C . SER B 1 124 ? 9.812 12.672 -1.287 1 98.06 124 SER B C 1
ATOM 2874 O O . SER B 1 124 ? 9.172 12.625 -0.233 1 98.06 124 SER B O 1
ATOM 2876 N N . ILE B 1 125 ? 10.406 13.719 -1.674 1 97.38 125 ILE B N 1
ATOM 2877 C CA . ILE B 1 125 ? 10.359 14.969 -0.923 1 97.38 125 ILE B CA 1
ATOM 2878 C C . ILE B 1 125 ? 8.922 15.484 -0.859 1 97.38 125 ILE B C 1
ATOM 2880 O O . ILE B 1 125 ? 8.438 15.852 0.212 1 97.38 125 ILE B O 1
ATOM 2884 N N . SER B 1 126 ? 8.25 15.469 -1.968 1 96.62 126 SER B N 1
ATOM 2885 C CA . SER B 1 126 ? 6.855 15.906 -2.025 1 96.62 126 SER B CA 1
ATOM 2886 C C . SER B 1 126 ? 5.977 15.07 -1.1 1 96.62 126 SER B C 1
ATOM 2888 O O . SER B 1 126 ? 5.168 15.617 -0.345 1 96.62 126 SER B O 1
ATOM 2890 N N . ALA B 1 127 ? 6.152 13.766 -1.187 1 97.38 127 ALA B N 1
ATOM 2891 C CA . ALA B 1 127 ? 5.387 12.875 -0.322 1 97.38 127 ALA B CA 1
ATOM 2892 C C . ALA B 1 127 ? 5.703 13.133 1.148 1 97.38 127 ALA B C 1
ATOM 2894 O O . ALA B 1 127 ? 4.812 13.07 2 1 97.38 127 ALA B O 1
ATOM 2895 N N . SER B 1 128 ? 6.941 13.383 1.445 1 97.62 128 SER B N 1
ATOM 2896 C CA . SER B 1 128 ? 7.359 13.672 2.814 1 97.62 128 SER B CA 1
ATOM 2897 C C . SER B 1 128 ? 6.668 14.914 3.352 1 97.62 128 SER B C 1
ATOM 2899 O O . SER B 1 128 ? 6.16 14.914 4.477 1 97.62 128 SER B O 1
ATOM 2901 N N . LYS B 1 129 ? 6.621 15.922 2.547 1 95.94 129 LYS B N 1
ATOM 2902 C CA . LYS B 1 129 ? 5.961 17.156 2.955 1 95.94 129 LYS B CA 1
ATOM 2903 C C . LYS B 1 129 ? 4.469 16.938 3.18 1 95.94 129 LYS B C 1
ATOM 2905 O O . LYS B 1 129 ? 3.912 17.406 4.176 1 95.94 129 LYS B O 1
ATOM 2910 N N . GLN B 1 130 ? 3.924 16.188 2.266 1 92.94 130 GLN B N 1
ATOM 2911 C CA . GLN B 1 130 ? 2.494 15.914 2.367 1 92.94 130 GLN B CA 1
ATOM 2912 C C . GLN B 1 130 ? 2.178 15.094 3.617 1 92.94 130 GLN B C 1
ATOM 2914 O O . GLN B 1 130 ? 1.112 15.258 4.215 1 92.94 130 GLN B O 1
ATOM 2919 N N . SER B 1 131 ? 3.074 14.25 4.012 1 94.56 131 SER B N 1
ATOM 2920 C CA . SER B 1 131 ? 2.873 13.406 5.18 1 94.56 131 SER B CA 1
ATOM 2921 C C . SER B 1 131 ? 3.422 14.062 6.441 1 94.56 131 SER B C 1
ATOM 2923 O O . SER B 1 131 ? 3.418 13.453 7.516 1 94.56 131 SER B O 1
ATOM 2925 N N . LEU B 1 132 ? 3.955 15.297 6.352 1 93.5 132 LEU B N 1
ATOM 2926 C CA . LEU B 1 132 ? 4.453 16.125 7.445 1 93.5 132 LEU B CA 1
ATOM 2927 C C . LEU B 1 132 ? 5.633 15.445 8.141 1 93.5 132 LEU B C 1
ATOM 2929 O O . LEU B 1 132 ? 5.672 15.383 9.375 1 93.5 132 LEU B O 1
ATOM 2933 N N . ARG B 1 133 ? 6.469 14.891 7.367 1 95.38 133 ARG B N 1
ATOM 2934 C CA . ARG B 1 133 ? 7.723 14.336 7.863 1 95.38 133 ARG B CA 1
ATOM 2935 C C . ARG B 1 133 ? 8.789 15.414 8.008 1 95.38 133 ARG B C 1
ATOM 2937 O O . ARG B 1 133 ? 8.906 16.297 7.148 1 95.38 133 ARG B O 1
ATOM 2944 N N . PHE B 1 134 ? 9.562 15.266 9 1 96.75 134 PHE B N 1
ATOM 2945 C CA . PHE B 1 134 ? 10.648 16.203 9.211 1 96.75 134 PHE B CA 1
ATOM 2946 C C . PHE B 1 134 ? 12 15.547 8.953 1 96.75 134 PHE B C 1
ATOM 2948 O O . PHE B 1 134 ? 13.039 16.219 8.953 1 96.75 134 PHE B O 1
ATOM 2955 N N . HIS B 1 135 ? 11.992 14.258 8.836 1 97.56 135 HIS B N 1
ATOM 2956 C CA . HIS B 1 135 ? 13.117 13.469 8.336 1 97.56 135 HIS B CA 1
ATOM 2957 C C . HIS B 1 135 ? 12.781 12.812 7 1 97.56 135 HIS B C 1
ATOM 2959 O O . HIS B 1 135 ? 11.945 11.914 6.938 1 97.56 135 HIS B O 1
ATOM 2965 N N . PHE B 1 136 ? 13.469 13.25 5.969 1 98.31 136 PHE B N 1
ATOM 2966 C CA . PHE B 1 136 ? 13.219 12.664 4.656 1 98.31 136 PHE B CA 1
ATOM 2967 C C . PHE B 1 136 ? 14 11.367 4.488 1 98.31 136 PHE B C 1
ATOM 2969 O O . PHE B 1 136 ? 15.117 11.234 5 1 98.31 136 PHE B O 1
ATOM 2976 N N . PRO B 1 137 ? 13.414 10.398 3.83 1 98.62 137 PRO B N 1
ATOM 2977 C CA . PRO B 1 137 ? 14.164 9.164 3.59 1 98.62 137 PRO B CA 1
ATOM 2978 C C . PRO B 1 137 ? 15.297 9.344 2.588 1 98.62 137 PRO B C 1
ATOM 2980 O O . PRO B 1 137 ? 15.258 10.266 1.765 1 98.62 137 PRO B O 1
ATOM 2983 N N . ILE B 1 138 ? 16.25 8.477 2.668 1 98.38 138 ILE B N 1
ATOM 2984 C CA . ILE B 1 138 ? 17.328 8.43 1.695 1 98.38 138 ILE B CA 1
ATOM 2985 C C . ILE B 1 138 ? 16.906 7.605 0.484 1 98.38 138 ILE B C 1
ATOM 2987 O O . ILE B 1 138 ? 16.422 6.484 0.632 1 98.38 138 ILE B O 1
ATOM 2991 N N . ILE B 1 139 ? 17 8.195 -0.664 1 98.44 139 ILE B N 1
ATOM 2992 C CA . ILE B 1 139 ? 16.781 7.469 -1.912 1 98.44 139 ILE B CA 1
ATOM 2993 C C . ILE B 1 139 ? 18.109 7.219 -2.607 1 98.44 139 ILE B C 1
ATOM 2995 O O . ILE B 1 139 ? 18.719 8.141 -3.166 1 98.44 139 ILE B O 1
ATOM 2999 N N . ASN B 1 140 ? 18.547 6.02 -2.553 1 97.81 140 ASN B N 1
ATOM 3000 C CA . ASN B 1 140 ? 19.828 5.676 -3.129 1 97.81 140 ASN B CA 1
ATOM 3001 C C . ASN B 1 140 ? 19.734 5.434 -4.633 1 97.81 140 ASN B C 1
ATOM 3003 O O . ASN B 1 140 ? 18.656 5.102 -5.141 1 97.81 140 ASN B O 1
ATOM 3007 N N . ASP B 1 141 ? 20.828 5.602 -5.289 1 95.19 141 ASP B N 1
ATOM 3008 C CA . ASP B 1 141 ? 20.938 5.289 -6.711 1 95.19 141 ASP B CA 1
ATOM 3009 C C . ASP B 1 141 ? 20.797 3.787 -6.957 1 95.19 141 ASP B C 1
ATOM 3011 O O . ASP B 1 141 ? 20.828 2.994 -6.012 1 95.19 141 ASP B O 1
ATOM 3015 N N . SER B 1 142 ? 20.609 3.533 -8.227 1 95.75 142 SER B N 1
ATOM 3016 C CA . SER B 1 142 ? 20.562 2.129 -8.625 1 95.75 142 SER B CA 1
ATOM 3017 C C . SER B 1 142 ? 21.906 1.444 -8.414 1 95.75 142 SER B C 1
ATOM 3019 O O . SER B 1 142 ? 22.953 2.031 -8.688 1 95.75 142 SER B O 1
ATOM 3021 N N . ILE B 1 143 ? 21.891 0.294 -7.883 1 96.69 143 ILE B N 1
ATOM 3022 C CA . ILE B 1 143 ? 23.109 -0.457 -7.582 1 96.69 143 ILE B CA 1
ATOM 3023 C C . ILE B 1 143 ? 22.891 -1.939 -7.867 1 96.69 143 ILE B C 1
ATOM 3025 O O . ILE B 1 143 ? 21.797 -2.461 -7.648 1 96.69 143 ILE B O 1
ATOM 3029 N N . LYS B 1 144 ? 23.859 -2.656 -8.336 1 97.06 144 LYS B N 1
ATOM 3030 C CA . LYS B 1 144 ? 23.781 -4.094 -8.57 1 97.06 144 LYS B CA 1
ATOM 3031 C C . LYS B 1 144 ? 23.656 -4.859 -7.258 1 97.06 144 LYS B C 1
ATOM 3033 O O . LYS B 1 144 ? 24.281 -4.496 -6.262 1 97.06 144 LYS B O 1
ATOM 3038 N N . LEU B 1 145 ? 22.953 -5.945 -7.289 1 97.62 145 LEU B N 1
ATOM 3039 C CA . LEU B 1 145 ? 22.766 -6.77 -6.098 1 97.62 145 LEU B CA 1
ATOM 3040 C C . LEU B 1 145 ? 24.109 -7.16 -5.488 1 97.62 145 LEU B C 1
ATOM 3042 O O . LEU B 1 145 ? 24.281 -7.066 -4.273 1 97.62 145 LEU B O 1
ATOM 3046 N N . SER B 1 146 ? 25.062 -7.586 -6.348 1 97.31 146 SER B N 1
ATOM 3047 C CA . SER B 1 146 ? 26.359 -8.047 -5.879 1 97.31 146 SER B CA 1
ATOM 3048 C C . SER B 1 146 ? 27.109 -6.945 -5.129 1 97.31 146 SER B C 1
ATOM 3050 O O . SER B 1 146 ? 27.75 -7.207 -4.109 1 97.31 146 SER B O 1
ATOM 3052 N N . GLU B 1 147 ? 27.031 -5.711 -5.613 1 97.75 147 GLU B N 1
ATOM 3053 C CA . GLU B 1 147 ? 27.672 -4.566 -4.969 1 97.75 147 GLU B CA 1
ATOM 3054 C C . GLU B 1 147 ? 26.938 -4.18 -3.686 1 97.75 147 GLU B C 1
ATOM 3056 O O . GLU B 1 147 ? 27.578 -3.83 -2.688 1 97.75 147 GLU B O 1
ATOM 3061 N N . PHE B 1 148 ? 25.656 -4.266 -3.689 1 98.06 148 PHE B N 1
ATOM 3062 C CA . PHE B 1 148 ? 24.844 -3.932 -2.535 1 98.06 148 PHE B CA 1
ATOM 3063 C C . PHE B 1 148 ? 25.156 -4.844 -1.356 1 98.06 148 PHE B C 1
ATOM 3065 O O . PHE B 1 148 ? 25.266 -4.379 -0.218 1 98.06 148 PHE B O 1
ATOM 3072 N N . LEU B 1 149 ? 25.344 -6.094 -1.658 1 97.62 149 LEU B N 1
ATOM 3073 C CA . LEU B 1 149 ? 25.516 -7.105 -0.622 1 97.62 149 LEU B CA 1
ATOM 3074 C C . LEU B 1 149 ? 26.875 -6.949 0.062 1 97.62 149 LEU B C 1
ATOM 3076 O O . LEU B 1 149 ? 27.094 -7.492 1.148 1 97.62 149 LEU B O 1
ATOM 3080 N N . LYS B 1 150 ? 27.781 -6.23 -0.525 1 96.06 150 LYS B N 1
ATOM 3081 C CA . LYS B 1 150 ? 29.109 -6.039 0.043 1 96.06 150 LYS B CA 1
ATOM 3082 C C . LYS B 1 150 ? 29.062 -5.145 1.279 1 96.06 150 LYS B C 1
ATOM 3084 O O . LYS B 1 150 ? 29.953 -5.199 2.131 1 96.06 150 LYS B O 1
ATOM 3089 N N . ASN B 1 151 ? 28.031 -4.336 1.439 1 92.81 151 ASN B N 1
ATOM 3090 C CA . ASN B 1 151 ? 28.016 -3.311 2.479 1 92.81 151 ASN B CA 1
ATOM 3091 C C . ASN B 1 151 ? 26.844 -3.504 3.432 1 92.81 151 ASN B C 1
ATOM 3093 O O . ASN B 1 151 ? 26.391 -2.551 4.07 1 92.81 151 ASN B O 1
ATOM 3097 N N . ILE B 1 152 ? 26.297 -4.664 3.506 1 94 152 ILE B N 1
ATOM 3098 C CA . ILE B 1 152 ? 25.125 -4.852 4.355 1 94 152 ILE B CA 1
ATOM 3099 C C . ILE B 1 152 ? 25.484 -5.754 5.535 1 94 152 ILE B C 1
ATOM 3101 O O . ILE B 1 152 ? 26.5 -6.457 5.5 1 94 152 ILE B O 1
ATOM 3105 N N . ASN B 1 153 ? 24.812 -5.609 6.605 1 95.5 153 ASN B N 1
ATOM 3106 C CA . ASN B 1 153 ? 24.859 -6.527 7.738 1 95.5 153 ASN B CA 1
ATOM 3107 C C . ASN B 1 153 ? 23.859 -7.672 7.578 1 95.5 153 ASN B C 1
ATOM 3109 O O . ASN B 1 153 ? 22.656 -7.457 7.664 1 95.5 153 ASN B O 1
ATOM 3113 N N . PRO B 1 154 ? 24.344 -8.891 7.367 1 94.56 154 PRO B N 1
ATOM 3114 C CA . PRO B 1 154 ? 23.438 -10.008 7.117 1 94.56 154 PRO B CA 1
ATOM 3115 C C . PRO B 1 154 ? 22.484 -10.266 8.289 1 94.56 154 PRO B C 1
ATOM 3117 O O . PRO B 1 154 ? 21.391 -10.789 8.086 1 94.56 154 PRO B O 1
ATOM 3120 N N . GLU B 1 155 ? 22.859 -9.844 9.461 1 94.12 155 GLU B N 1
ATOM 3121 C CA . GLU B 1 155 ? 22.047 -10.117 10.656 1 94.12 155 GLU B CA 1
ATOM 3122 C C . GLU B 1 155 ? 20.75 -9.305 10.641 1 94.12 155 GLU B C 1
ATOM 3124 O O . GLU B 1 155 ? 19.797 -9.648 11.328 1 94.12 155 GLU B O 1
ATOM 3129 N N . THR B 1 156 ? 20.734 -8.227 9.883 1 96.31 156 THR B N 1
ATOM 3130 C CA . THR B 1 156 ? 19.562 -7.355 9.883 1 96.31 156 THR B CA 1
ATOM 3131 C C . THR B 1 156 ? 19 -7.207 8.469 1 96.31 156 THR B C 1
ATOM 3133 O O . THR B 1 156 ? 18.266 -6.266 8.188 1 96.31 156 THR B O 1
ATOM 3136 N N . THR B 1 157 ? 19.484 -8.062 7.566 1 96.81 157 THR B N 1
ATOM 3137 C CA . THR B 1 157 ? 19.031 -8.008 6.18 1 96.81 157 THR B CA 1
ATOM 3138 C C . THR B 1 157 ? 18.281 -9.281 5.812 1 96.81 157 THR B C 1
ATOM 3140 O O . THR B 1 157 ? 18.734 -10.391 6.098 1 96.81 157 THR B O 1
ATOM 3143 N N . PHE B 1 158 ? 17.141 -9.102 5.223 1 96.75 158 PHE B N 1
ATOM 3144 C CA . PHE B 1 158 ? 16.281 -10.219 4.844 1 96.75 158 PHE B CA 1
ATOM 3145 C C . PHE B 1 158 ? 15.828 -10.078 3.393 1 96.75 158 PHE B C 1
ATOM 3147 O O . PHE B 1 158 ? 15.766 -8.977 2.855 1 96.75 158 PHE B O 1
ATOM 3154 N N . VAL B 1 159 ? 15.555 -11.18 2.76 1 96.81 159 VAL B N 1
ATOM 3155 C CA . VAL B 1 159 ? 15.031 -11.164 1.399 1 96.81 159 VAL B CA 1
ATOM 3156 C C . VAL B 1 159 ? 13.609 -11.719 1.391 1 96.81 159 VAL B C 1
ATOM 3158 O O . VAL B 1 159 ? 13.336 -12.75 1.998 1 96.81 159 VAL B O 1
ATOM 3161 N N . ALA B 1 160 ? 12.68 -10.914 0.778 1 93.31 160 ALA B N 1
ATOM 3162 C CA . ALA B 1 160 ? 11.312 -11.398 0.602 1 93.31 160 ALA B CA 1
ATOM 3163 C C . ALA B 1 160 ? 11.242 -12.453 -0.503 1 93.31 160 ALA B C 1
ATOM 3165 O O . ALA B 1 160 ? 11.234 -12.109 -1.689 1 93.31 160 ALA B O 1
ATOM 3166 N N . HIS B 1 161 ? 11.352 -13.633 -0.142 1 81.56 161 HIS B N 1
ATOM 3167 C CA . HIS B 1 161 ? 11.406 -14.695 -1.134 1 81.56 161 HIS B CA 1
ATOM 3168 C C . HIS B 1 161 ? 11.023 -16.047 -0.521 1 81.56 161 HIS B C 1
ATOM 3170 O O . HIS B 1 161 ? 11.211 -16.25 0.679 1 81.56 161 HIS B O 1
ATOM 3176 N N . CYS B 1 162 ? 10.383 -16.797 -1.463 1 65.69 162 CYS B N 1
ATOM 3177 C CA . CYS B 1 162 ? 9.961 -18.094 -0.973 1 65.69 162 CYS B CA 1
ATOM 3178 C C . CYS B 1 162 ? 10.82 -19.203 -1.559 1 65.69 162 CYS B C 1
ATOM 3180 O O . CYS B 1 162 ? 10.414 -20.375 -1.582 1 65.69 162 CYS B O 1
ATOM 3182 N N . HIS B 1 163 ? 12.023 -18.906 -1.7 1 66.69 163 HIS B N 1
ATOM 3183 C CA . HIS B 1 163 ? 12.734 -20.016 -2.312 1 66.69 163 HIS B CA 1
ATOM 3184 C C . HIS B 1 163 ? 13.273 -20.969 -1.254 1 66.69 163 HIS B C 1
ATOM 3186 O O . HIS B 1 163 ? 13.695 -20.547 -0.178 1 66.69 163 HIS B O 1
ATOM 3192 N N . GLU B 1 164 ? 13.227 -22.109 -1.605 1 67.38 164 GLU B N 1
ATOM 3193 C CA . GLU B 1 164 ? 13.523 -23.234 -0.721 1 67.38 164 GLU B CA 1
ATOM 3194 C C . GLU B 1 164 ? 15.016 -23.297 -0.398 1 67.38 164 GLU B C 1
ATOM 3196 O O . GLU B 1 164 ? 15.414 -23.922 0.593 1 67.38 164 GLU B O 1
ATOM 3201 N N . HIS B 1 165 ? 15.797 -22.578 -1.06 1 77.44 165 HIS B N 1
ATOM 3202 C CA . HIS B 1 165 ? 17.234 -22.781 -0.877 1 77.44 165 HIS B CA 1
ATOM 3203 C C . HIS B 1 165 ? 17.797 -21.828 0.162 1 77.44 165 HIS B C 1
ATOM 3205 O O . HIS B 1 165 ? 18.984 -21.891 0.495 1 77.44 165 HIS B O 1
ATOM 3211 N N . LEU B 1 166 ? 17.078 -20.953 0.68 1 85.31 166 LEU B N 1
ATOM 3212 C CA . LEU B 1 166 ? 17.531 -20 1.7 1 85.31 166 LEU B CA 1
ATOM 3213 C C . LEU B 1 166 ? 16.906 -20.344 3.057 1 85.31 166 LEU B C 1
ATOM 3215 O O . LEU B 1 166 ? 15.828 -20.922 3.125 1 85.31 166 LEU B O 1
ATOM 3219 N N . GLU B 1 167 ? 17.75 -20.078 4.066 1 88 167 GLU B N 1
ATOM 3220 C CA . GLU B 1 167 ? 17.141 -20.172 5.387 1 88 167 GLU B CA 1
ATOM 3221 C C . GLU B 1 167 ? 15.93 -19.266 5.5 1 88 167 GLU B C 1
ATOM 3223 O O . GLU B 1 167 ? 15.977 -18.109 5.07 1 88 167 GLU B O 1
ATOM 3228 N N . ARG B 1 168 ? 14.938 -19.828 6.086 1 90.25 168 ARG B N 1
ATOM 3229 C CA . ARG B 1 168 ? 13.688 -19.094 6.164 1 90.25 168 ARG B CA 1
ATOM 3230 C C . ARG B 1 168 ? 13.375 -18.688 7.605 1 90.25 168 ARG B C 1
ATOM 3232 O O . ARG B 1 168 ? 13.586 -19.484 8.531 1 90.25 168 ARG B O 1
ATOM 3239 N N . ILE B 1 169 ? 12.945 -17.469 7.801 1 88.44 169 ILE B N 1
ATOM 3240 C CA . ILE B 1 169 ? 12.477 -16.984 9.094 1 88.44 169 ILE B CA 1
ATOM 3241 C C . ILE B 1 169 ? 11.102 -16.344 8.945 1 88.44 169 ILE B C 1
ATOM 3243 O O . ILE B 1 169 ? 10.867 -15.578 8.016 1 88.44 169 ILE B O 1
ATOM 3247 N N . PRO B 1 170 ? 10.18 -16.766 9.836 1 87.31 170 PRO B N 1
ATOM 3248 C CA . PRO B 1 170 ? 8.883 -16.094 9.789 1 87.31 170 PRO B CA 1
ATOM 3249 C C . PRO B 1 170 ? 8.977 -14.609 10.102 1 87.31 170 PRO B C 1
ATOM 3251 O O . PRO B 1 170 ? 9.781 -14.203 10.945 1 87.31 170 PRO B O 1
ATOM 3254 N N . LEU B 1 171 ? 8.195 -13.852 9.43 1 90.31 171 LEU B N 1
ATOM 3255 C CA . LEU B 1 171 ? 8.18 -12.398 9.617 1 90.31 171 LEU B CA 1
ATOM 3256 C C . LEU B 1 171 ? 7.996 -12.039 11.086 1 90.31 171 LEU B C 1
ATOM 3258 O O . LEU B 1 171 ? 8.648 -11.125 11.586 1 90.31 171 LEU B O 1
ATOM 3262 N N . LYS B 1 172 ? 7.16 -12.781 11.789 1 85.81 172 LYS B N 1
ATOM 3263 C CA . LYS B 1 172 ? 6.84 -12.508 13.188 1 85.81 172 LYS B CA 1
ATOM 3264 C C . LYS B 1 172 ? 8.047 -12.758 14.086 1 85.81 172 LYS B C 1
ATOM 3266 O O . LYS B 1 172 ? 8.094 -12.281 15.219 1 85.81 172 LYS B O 1
ATOM 3271 N N . ASP B 1 173 ? 8.977 -13.555 13.586 1 89.25 173 ASP B N 1
ATOM 3272 C CA . ASP B 1 173 ? 10.117 -13.961 14.398 1 89.25 173 ASP B CA 1
ATOM 3273 C C . ASP B 1 173 ? 11.312 -13.039 14.18 1 89.25 173 ASP B C 1
ATOM 3275 O O . ASP B 1 173 ? 12.367 -13.211 14.789 1 89.25 173 ASP B O 1
ATOM 3279 N N . ILE B 1 174 ? 11.109 -12.086 13.227 1 90.5 174 ILE B N 1
ATOM 3280 C CA . ILE B 1 174 ? 12.18 -11.109 13.039 1 90.5 174 ILE B CA 1
ATOM 3281 C C . ILE B 1 174 ? 12.32 -10.258 14.297 1 90.5 174 ILE B C 1
ATOM 3283 O O . ILE B 1 174 ? 11.367 -9.617 14.734 1 90.5 174 ILE B O 1
ATOM 3287 N N . PRO B 1 175 ? 13.453 -10.305 14.859 1 84.12 175 PRO B N 1
ATOM 3288 C CA . PRO B 1 175 ? 13.648 -9.539 16.094 1 84.12 175 PRO B CA 1
ATOM 3289 C C . PRO B 1 175 ? 13.523 -8.031 15.883 1 84.12 175 PRO B C 1
ATOM 3291 O O . PRO B 1 175 ? 13.828 -7.531 14.797 1 84.12 175 PRO B O 1
ATOM 3294 N N . MET B 1 176 ? 13.016 -7.5 16.953 1 83 176 MET B N 1
ATOM 3295 C CA . MET B 1 176 ? 12.969 -6.039 16.922 1 83 176 MET B CA 1
ATOM 3296 C C . MET B 1 176 ? 14.375 -5.457 16.891 1 83 176 MET B C 1
ATOM 3298 O O . MET B 1 176 ? 15.219 -5.789 17.734 1 83 176 MET B O 1
ATOM 3302 N N . ARG B 1 177 ? 14.656 -4.793 15.82 1 87.62 177 ARG B N 1
ATOM 3303 C CA . ARG B 1 177 ? 15.945 -4.125 15.664 1 87.62 177 ARG B CA 1
ATOM 3304 C C . ARG B 1 177 ? 15.758 -2.645 15.344 1 87.62 177 ARG B C 1
ATOM 3306 O O . ARG B 1 177 ? 14.68 -2.223 14.945 1 87.62 177 ARG B O 1
ATOM 3313 N N . GLU B 1 178 ? 16.797 -1.96 15.641 1 91.31 178 GLU B N 1
ATOM 3314 C CA . GLU B 1 178 ? 16.75 -0.525 15.367 1 91.31 178 GLU B CA 1
ATOM 3315 C C . GLU B 1 178 ? 16.688 -0.244 13.875 1 91.31 178 GLU B C 1
ATOM 3317 O O . GLU B 1 178 ? 16.062 0.723 13.445 1 91.31 178 GLU B O 1
ATOM 3322 N N . GLN B 1 179 ? 17.375 -1.14 13.156 1 95.38 179 GLN B N 1
ATOM 3323 C CA . GLN B 1 179 ? 17.406 -0.994 11.711 1 95.38 179 GLN B CA 1
ATOM 3324 C C . GLN B 1 179 ? 17.266 -2.348 11.016 1 95.38 179 GLN B C 1
ATOM 3326 O O . GLN B 1 179 ? 17.875 -3.334 11.438 1 95.38 179 GLN B O 1
ATOM 3331 N N . ILE B 1 180 ? 16.453 -2.379 10.086 1 97.19 180 ILE B N 1
ATOM 3332 C CA . ILE B 1 180 ? 16.219 -3.613 9.344 1 97.19 180 ILE B CA 1
ATOM 3333 C C . ILE B 1 180 ? 16.188 -3.318 7.848 1 97.19 180 ILE B C 1
ATOM 3335 O O . ILE B 1 180 ? 15.695 -2.268 7.43 1 97.19 180 ILE B O 1
ATOM 3339 N N . THR B 1 181 ? 16.703 -4.23 7.027 1 98 181 THR B N 1
ATOM 3340 C CA . THR B 1 181 ? 16.734 -4.098 5.574 1 98 181 THR B CA 1
ATOM 3341 C C . THR B 1 181 ? 16.016 -5.273 4.914 1 98 181 THR B C 1
ATOM 3343 O O . THR B 1 181 ? 16.219 -6.426 5.293 1 98 181 THR B O 1
ATOM 3346 N N . PHE B 1 182 ? 15.164 -4.965 3.99 1 98 182 PHE B N 1
ATOM 3347 C CA . PHE B 1 182 ? 14.5 -6 3.203 1 98 182 PHE B CA 1
ATOM 3348 C C . PHE B 1 182 ? 14.875 -5.883 1.731 1 98 182 PHE B C 1
ATOM 3350 O O . PHE B 1 182 ? 14.883 -4.785 1.171 1 98 182 PHE B O 1
ATOM 3357 N N . LEU B 1 183 ? 15.219 -6.988 1.136 1 98.12 183 LEU B N 1
ATOM 3358 C CA . LEU B 1 183 ? 15.406 -7.098 -0.307 1 98.12 183 LEU B CA 1
ATOM 3359 C C . LEU B 1 183 ? 14.148 -7.625 -0.982 1 98.12 183 LEU B C 1
ATOM 3361 O O . LEU B 1 183 ? 13.594 -8.641 -0.559 1 98.12 183 LEU B O 1
ATOM 3365 N N . ILE B 1 184 ? 13.711 -6.949 -1.985 1 97.5 184 ILE B N 1
ATOM 3366 C CA . ILE B 1 184 ? 12.539 -7.355 -2.756 1 97.5 184 ILE B CA 1
ATOM 3367 C C . ILE B 1 184 ? 12.914 -7.465 -4.234 1 97.5 184 ILE B C 1
ATOM 3369 O O . ILE B 1 184 ? 13.375 -6.496 -4.836 1 97.5 184 ILE B O 1
ATOM 3373 N N . GLY B 1 185 ? 12.688 -8.547 -4.84 1 96.44 185 GLY B N 1
ATOM 3374 C CA . GLY B 1 185 ? 13.125 -8.836 -6.195 1 96.44 185 GLY B CA 1
ATOM 3375 C C . GLY B 1 185 ? 12.172 -8.32 -7.254 1 96.44 185 GLY B C 1
ATOM 3376 O O . GLY B 1 185 ? 11.125 -7.758 -6.934 1 96.44 185 GLY B O 1
ATOM 3377 N N . PRO B 1 186 ? 12.625 -8.508 -8.492 1 95 186 PRO B N 1
ATOM 3378 C CA . PRO B 1 186 ? 11.805 -8.078 -9.617 1 95 186 PRO B CA 1
ATOM 3379 C C . PRO B 1 186 ? 10.633 -9.023 -9.898 1 95 186 PRO B C 1
ATOM 3381 O O . PRO B 1 186 ? 10.461 -10.016 -9.188 1 95 186 PRO B O 1
ATOM 3384 N N . GLU B 1 187 ? 9.789 -8.688 -10.883 1 92 187 GLU B N 1
ATOM 3385 C CA . GLU B 1 187 ? 8.648 -9.516 -11.281 1 92 187 GLU B CA 1
ATOM 3386 C C . GLU B 1 187 ? 9.086 -10.93 -11.633 1 92 187 GLU B C 1
ATOM 3388 O O . GLU B 1 187 ? 8.375 -11.898 -11.352 1 92 187 GLU B O 1
ATOM 3393 N N . GLY B 1 188 ? 10.234 -11.109 -12.18 1 90.38 188 GLY B N 1
ATOM 3394 C CA . GLY B 1 188 ? 10.766 -12.414 -12.555 1 90.38 188 GLY B CA 1
ATOM 3395 C C . GLY B 1 188 ? 11.531 -13.094 -11.438 1 90.38 188 GLY B C 1
ATOM 3396 O O . GLY B 1 188 ? 12.188 -14.109 -11.656 1 90.38 188 GLY B O 1
ATOM 3397 N N . ASP B 1 189 ? 11.469 -12.477 -10.219 1 91.88 189 ASP B N 1
ATOM 3398 C CA . ASP B 1 189 ? 12.141 -13 -9.031 1 91.88 189 ASP B CA 1
ATOM 3399 C C . ASP B 1 189 ? 13.656 -13.039 -9.234 1 91.88 189 ASP B C 1
ATOM 3401 O O . ASP B 1 189 ? 14.156 -12.641 -10.289 1 91.88 189 ASP B O 1
ATOM 3405 N N . PHE B 1 190 ? 14.352 -13.469 -8.227 1 94.69 190 PHE B N 1
ATOM 3406 C CA . PHE B 1 190 ? 15.805 -13.594 -8.273 1 94.69 190 PHE B CA 1
ATOM 3407 C C . PHE B 1 190 ? 16.219 -14.844 -9.055 1 94.69 190 PHE B C 1
ATOM 3409 O O . PHE B 1 190 ? 15.555 -15.883 -8.961 1 94.69 190 PHE B O 1
ATOM 3416 N N . SER B 1 191 ? 17.297 -14.734 -9.812 1 94 191 SER B N 1
ATOM 3417 C CA . SER B 1 191 ? 17.828 -15.898 -10.508 1 94 191 SER B CA 1
ATOM 3418 C C . SER B 1 191 ? 18.438 -16.891 -9.523 1 94 191 SER B C 1
ATOM 3420 O O . SER B 1 191 ? 18.703 -16.562 -8.367 1 94 191 SER B O 1
ATOM 3422 N N . GLU B 1 192 ? 18.672 -18.062 -10.039 1 93.62 192 GLU B N 1
ATOM 3423 C CA . GLU B 1 192 ? 19.312 -19.078 -9.211 1 93.62 192 GLU B CA 1
ATOM 3424 C C . GLU B 1 192 ? 20.688 -18.609 -8.742 1 93.62 192 GLU B C 1
ATOM 3426 O O . GLU B 1 192 ? 21.062 -18.828 -7.59 1 93.62 192 GLU B O 1
ATOM 3431 N N . LYS B 1 193 ? 21.422 -18 -9.648 1 95.12 193 LYS B N 1
ATOM 3432 C CA . LYS B 1 193 ? 22.734 -17.453 -9.32 1 95.12 193 LYS B CA 1
ATOM 3433 C C . LYS B 1 193 ? 22.641 -16.406 -8.211 1 95.12 193 LYS B C 1
ATOM 3435 O O . LYS B 1 193 ? 23.469 -16.391 -7.301 1 95.12 193 LYS B O 1
ATOM 3440 N N . GLU B 1 194 ? 21.672 -15.57 -8.258 1 95.69 194 GLU B N 1
ATOM 3441 C CA . GLU B 1 194 ? 21.484 -14.516 -7.266 1 95.69 194 GLU B CA 1
ATOM 3442 C C . GLU B 1 194 ? 21.062 -15.109 -5.918 1 95.69 194 GLU B C 1
ATOM 3444 O O . GLU B 1 194 ? 21.484 -14.609 -4.867 1 95.69 194 GLU B O 1
ATOM 3449 N N . ILE B 1 195 ? 20.281 -16.141 -5.98 1 94.69 195 ILE B N 1
ATOM 3450 C CA . ILE B 1 195 ? 19.859 -16.812 -4.754 1 94.69 195 ILE B CA 1
ATOM 3451 C C . ILE B 1 195 ? 21.078 -17.422 -4.051 1 94.69 195 ILE B C 1
ATOM 3453 O O . ILE B 1 195 ? 21.219 -17.312 -2.83 1 94.69 195 ILE B O 1
ATOM 3457 N N . VAL B 1 196 ? 21.859 -18.062 -4.805 1 94.5 196 VAL B N 1
ATOM 3458 C CA . VAL B 1 196 ? 23.078 -18.641 -4.258 1 94.5 196 VAL B CA 1
ATOM 3459 C C . VAL B 1 196 ? 23.938 -17.531 -3.652 1 94.5 196 VAL B C 1
ATOM 3461 O O . VAL B 1 196 ? 24.5 -17.688 -2.559 1 94.5 196 VAL B O 1
ATOM 3464 N N . LEU B 1 197 ? 24.031 -16.406 -4.387 1 95.5 197 LEU B N 1
ATOM 3465 C CA . LEU B 1 197 ? 24.797 -15.25 -3.914 1 95.5 197 LEU B CA 1
ATOM 3466 C C . LEU B 1 197 ? 24.25 -14.758 -2.576 1 95.5 197 LEU B C 1
ATOM 3468 O O . LEU B 1 197 ? 25.031 -14.461 -1.661 1 95.5 197 LEU B O 1
ATOM 3472 N N . LEU B 1 198 ? 22.953 -14.641 -2.441 1 96.31 198 LEU B N 1
ATOM 3473 C CA . LEU B 1 198 ? 22.312 -14.25 -1.193 1 96.31 198 LEU B CA 1
ATOM 3474 C C . LEU B 1 198 ? 22.672 -15.211 -0.067 1 96.31 198 LEU B C 1
ATOM 3476 O O . LEU B 1 198 ? 23 -14.781 1.041 1 96.31 198 LEU B O 1
ATOM 3480 N N . GLY B 1 199 ? 22.547 -16.469 -0.375 1 94.5 199 GLY B N 1
ATOM 3481 C CA . GLY B 1 199 ? 22.922 -17.484 0.593 1 94.5 199 GLY B CA 1
ATOM 3482 C C . GLY B 1 199 ? 24.375 -17.359 1.052 1 94.5 199 GLY B C 1
ATOM 3483 O O . GLY B 1 199 ? 24.656 -17.484 2.246 1 94.5 199 GLY B O 1
ATOM 3484 N N . ASN B 1 200 ? 25.281 -17.141 0.134 1 95 200 ASN B N 1
ATOM 3485 C CA . ASN B 1 200 ? 26.703 -17 0.439 1 95 200 ASN B CA 1
ATOM 3486 C C . ASN B 1 200 ? 26.953 -15.812 1.375 1 95 200 ASN B C 1
ATOM 3488 O O . ASN B 1 200 ? 27.938 -15.805 2.119 1 95 200 ASN B O 1
ATOM 3492 N N . HIS B 1 201 ? 26.078 -14.836 1.383 1 95.81 201 HIS B N 1
ATOM 3493 C CA . HIS B 1 201 ? 26.203 -13.672 2.256 1 95.81 201 HIS B CA 1
ATOM 3494 C C . HIS B 1 201 ? 25.375 -13.844 3.525 1 95.81 201 HIS B C 1
ATOM 3496 O O . HIS B 1 201 ? 25.156 -12.891 4.27 1 95.81 201 HIS B O 1
ATOM 3502 N N . HIS B 1 202 ? 24.797 -15.016 3.68 1 94.94 202 HIS B N 1
ATOM 3503 C CA . HIS B 1 202 ? 24.062 -15.406 4.879 1 94.94 202 HIS B CA 1
ATOM 3504 C C . HIS B 1 202 ? 22.797 -14.586 5.043 1 94.94 202 HIS B C 1
ATOM 3506 O O . HIS B 1 202 ? 22.406 -14.242 6.164 1 94.94 202 HIS B O 1
ATOM 3512 N N . ILE B 1 203 ? 22.25 -14.18 3.938 1 95.31 203 ILE B N 1
ATOM 3513 C CA . ILE B 1 203 ? 20.953 -13.484 3.965 1 95.31 203 ILE B CA 1
ATOM 3514 C C . ILE B 1 203 ? 19.828 -14.492 4.203 1 95.31 203 ILE B C 1
ATOM 3516 O O . ILE B 1 203 ? 19.781 -15.539 3.561 1 95.31 203 ILE B O 1
ATOM 3520 N N . LYS B 1 204 ? 18.953 -14.188 5.121 1 94.38 204 LYS B N 1
ATOM 3521 C CA . LYS B 1 204 ? 17.828 -15.062 5.426 1 94.38 204 LYS B CA 1
ATOM 3522 C C . LYS B 1 204 ? 16.578 -14.641 4.645 1 94.38 204 LYS B C 1
ATOM 3524 O O . LYS B 1 204 ? 16.375 -13.461 4.371 1 94.38 204 LYS B O 1
ATOM 3529 N N . ALA B 1 205 ? 15.797 -15.609 4.316 1 95.25 205 ALA B N 1
ATOM 3530 C CA . ALA B 1 205 ? 14.555 -15.367 3.584 1 95.25 205 ALA B CA 1
ATOM 3531 C C . ALA B 1 205 ? 13.375 -15.227 4.539 1 95.25 205 ALA B C 1
ATOM 3533 O O . ALA B 1 205 ? 13.352 -15.852 5.605 1 95.25 205 ALA B O 1
ATOM 3534 N N . VAL B 1 206 ? 12.492 -14.422 4.16 1 93.75 206 VAL B N 1
ATOM 3535 C CA . VAL B 1 206 ? 11.25 -14.25 4.918 1 93.75 206 VAL B CA 1
ATOM 3536 C C . VAL B 1 206 ? 10.055 -14.43 3.994 1 93.75 206 VAL B C 1
ATOM 3538 O O . VAL B 1 206 ? 10.047 -13.922 2.869 1 93.75 206 VAL B O 1
ATOM 3541 N N . SER B 1 207 ? 9.094 -15.164 4.469 1 91.62 207 SER B N 1
ATOM 3542 C CA . SER B 1 207 ? 7.84 -15.297 3.73 1 91.62 207 SER B CA 1
ATOM 3543 C C . SER B 1 207 ? 6.867 -14.18 4.086 1 91.62 207 SER B C 1
ATOM 3545 O O . SER B 1 207 ? 6.73 -13.812 5.254 1 91.62 207 SER B O 1
ATOM 3547 N N . LEU B 1 208 ? 6.289 -13.633 3.072 1 92.81 208 LEU B N 1
ATOM 3548 C CA . LEU B 1 208 ? 5.281 -12.602 3.297 1 92.81 208 LEU B CA 1
ATOM 3549 C C . LEU B 1 208 ? 3.875 -13.188 3.199 1 92.81 208 LEU B C 1
ATOM 3551 O O . LEU B 1 208 ? 2.938 -12.492 2.801 1 92.81 208 LEU B O 1
ATOM 3555 N N . GLY B 1 209 ? 3.729 -14.484 3.514 1 89.12 209 GLY B N 1
ATOM 3556 C CA . GLY B 1 209 ? 2.434 -15.141 3.473 1 89.12 209 GLY B CA 1
ATOM 3557 C C . GLY B 1 209 ? 2.264 -16.047 2.268 1 89.12 209 GLY B C 1
ATOM 3558 O O . GLY B 1 209 ? 3.219 -16.281 1.524 1 89.12 209 GLY B O 1
ATOM 3559 N N . ASN B 1 210 ? 1.085 -16.547 2.045 1 84.4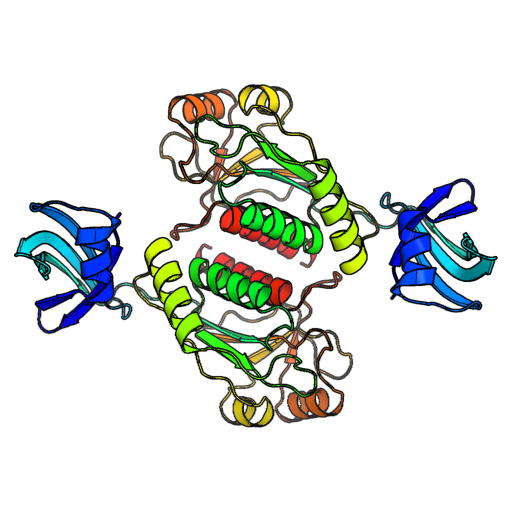4 210 ASN B N 1
ATOM 3560 C CA . ASN B 1 210 ? 0.823 -17.531 1 1 84.44 210 ASN B CA 1
ATOM 3561 C C . ASN B 1 210 ? 0.377 -16.859 -0.299 1 84.44 210 ASN B C 1
ATOM 3563 O O . ASN B 1 210 ? 0.359 -17.5 -1.354 1 84.44 210 ASN B O 1
ATOM 3567 N N . GLN B 1 211 ? 0.079 -15.633 -0.179 1 88.44 211 GLN B N 1
ATOM 3568 C CA . GLN B 1 211 ? -0.365 -14.914 -1.366 1 88.44 211 GLN B CA 1
ATOM 3569 C C . GLN B 1 211 ? 0.816 -14.531 -2.256 1 88.44 211 GLN B C 1
ATOM 3571 O O . GLN B 1 211 ? 1.913 -14.266 -1.76 1 88.44 211 GLN B O 1
ATOM 3576 N N . ARG B 1 212 ? 0.587 -14.625 -3.486 1 91.44 212 ARG B N 1
ATOM 3577 C CA . ARG B 1 212 ? 1.542 -14.047 -4.426 1 91.44 212 ARG B CA 1
ATOM 3578 C C . ARG B 1 212 ? 1.404 -12.531 -4.488 1 91.44 212 ARG B C 1
ATOM 3580 O O . ARG B 1 212 ? 0.399 -12.016 -4.98 1 91.44 212 ARG B O 1
ATOM 3587 N N . LEU B 1 213 ? 2.393 -11.883 -4.016 1 95.06 213 LEU B N 1
ATOM 3588 C CA . LEU B 1 213 ? 2.385 -10.422 -4.023 1 95.06 213 LEU B CA 1
ATOM 3589 C C . LEU B 1 213 ? 3.234 -9.883 -5.168 1 95.06 213 LEU B C 1
ATOM 3591 O O . LEU B 1 213 ? 4.324 -10.391 -5.438 1 95.06 213 LEU B O 1
ATOM 3595 N N . ARG B 1 214 ? 2.727 -8.922 -5.855 1 96.06 214 ARG B N 1
ATOM 3596 C CA . ARG B 1 214 ? 3.578 -8.203 -6.797 1 96.06 214 ARG B CA 1
ATOM 3597 C C . ARG B 1 214 ? 4.754 -7.547 -6.082 1 96.06 214 ARG B C 1
ATOM 3599 O O . ARG B 1 214 ? 4.715 -7.348 -4.867 1 96.06 214 ARG B O 1
ATOM 3606 N N . THR B 1 215 ? 5.738 -7.168 -6.859 1 96.44 215 THR B N 1
ATOM 3607 C CA . THR B 1 215 ? 6.965 -6.582 -6.324 1 96.44 215 THR B CA 1
ATOM 3608 C C . THR B 1 215 ? 6.648 -5.359 -5.465 1 96.44 215 THR B C 1
ATOM 3610 O O . THR B 1 215 ? 7.051 -5.293 -4.301 1 96.44 215 THR B O 1
ATOM 3613 N N . GLU B 1 216 ? 5.871 -4.375 -6 1 97.62 216 GLU B N 1
ATOM 3614 C CA . GLU B 1 216 ? 5.574 -3.15 -5.262 1 97.62 216 GLU B CA 1
ATOM 3615 C C . GLU B 1 216 ? 4.66 -3.43 -4.07 1 97.62 216 GLU B C 1
ATOM 3617 O O . GLU B 1 216 ? 4.742 -2.75 -3.047 1 97.62 216 GLU B O 1
ATOM 3622 N N . THR B 1 217 ? 3.771 -4.488 -4.176 1 98 217 THR B N 1
ATOM 3623 C CA . THR B 1 217 ? 2.898 -4.852 -3.064 1 98 217 THR B CA 1
ATOM 3624 C C . THR B 1 217 ? 3.709 -5.418 -1.902 1 98 217 THR B C 1
ATOM 3626 O O . THR B 1 217 ? 3.441 -5.102 -0.741 1 98 217 THR B O 1
ATOM 3629 N N . ALA B 1 218 ? 4.676 -6.266 -2.244 1 97.31 218 ALA B N 1
ATOM 3630 C CA . ALA B 1 218 ? 5.57 -6.785 -1.211 1 97.31 218 ALA B CA 1
ATOM 3631 C C . ALA B 1 218 ? 6.266 -5.648 -0.468 1 97.31 218 ALA B C 1
ATOM 3633 O O . ALA B 1 2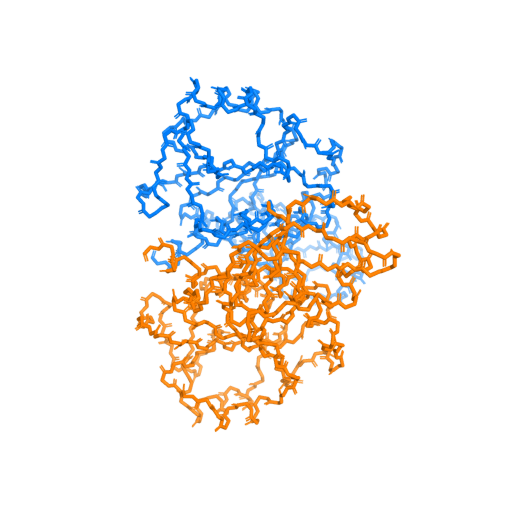18 ? 6.348 -5.664 0.763 1 97.31 218 ALA B O 1
ATOM 3634 N N . GLY B 1 219 ? 6.766 -4.66 -1.225 1 98.25 219 GLY B N 1
ATOM 3635 C CA . GLY B 1 219 ? 7.387 -3.492 -0.625 1 98.25 219 GLY B CA 1
ATOM 3636 C C . GLY B 1 219 ? 6.457 -2.721 0.29 1 98.25 219 GLY B C 1
ATOM 3637 O O . GLY B 1 219 ? 6.828 -2.365 1.409 1 98.25 219 GLY B O 1
ATOM 3638 N N . ILE B 1 220 ? 5.258 -2.484 -0.204 1 98.62 220 ILE B N 1
ATOM 3639 C CA . ILE B 1 220 ? 4.266 -1.727 0.552 1 98.62 220 ILE B CA 1
ATOM 3640 C C . ILE B 1 220 ? 3.889 -2.488 1.82 1 98.62 220 ILE B C 1
ATOM 3642 O O . ILE B 1 220 ? 3.732 -1.892 2.889 1 98.62 220 ILE B O 1
ATOM 3646 N N . PHE B 1 221 ? 3.781 -3.824 1.732 1 98.19 221 PHE B N 1
ATOM 3647 C CA . PHE B 1 221 ? 3.445 -4.645 2.889 1 98.19 221 PHE B CA 1
ATOM 3648 C C . PHE B 1 221 ? 4.531 -4.555 3.953 1 98.19 221 PHE B C 1
ATOM 3650 O O . PHE B 1 221 ? 4.238 -4.367 5.137 1 98.19 221 PHE B O 1
ATOM 3657 N N . VAL B 1 222 ? 5.777 -4.613 3.547 1 97.69 222 VAL B N 1
ATOM 3658 C CA . VAL B 1 222 ? 6.895 -4.539 4.477 1 97.69 222 VAL B CA 1
ATOM 3659 C C . VAL B 1 222 ? 6.934 -3.158 5.129 1 97.69 222 VAL B C 1
ATOM 3661 O O . VAL B 1 222 ? 7.148 -3.041 6.34 1 97.69 222 VAL B O 1
ATOM 3664 N N . ALA B 1 223 ? 6.707 -2.105 4.32 1 98.19 223 ALA B N 1
ATOM 3665 C CA . ALA B 1 223 ? 6.645 -0.75 4.859 1 98.19 223 ALA B CA 1
ATOM 3666 C C . ALA B 1 223 ? 5.52 -0.617 5.883 1 98.19 223 ALA B C 1
ATOM 3668 O O . ALA B 1 223 ? 5.707 -0.019 6.945 1 98.19 223 ALA B O 1
ATOM 3669 N N . SER B 1 224 ? 4.375 -1.204 5.547 1 97.69 224 SER B N 1
ATOM 3670 C CA . SER B 1 224 ? 3.227 -1.172 6.449 1 97.69 224 SER B CA 1
ATOM 3671 C C . SER B 1 224 ? 3.52 -1.922 7.742 1 97.69 224 SER B C 1
ATOM 3673 O O . SER B 1 224 ? 3.139 -1.472 8.828 1 97.69 224 SER B O 1
ATOM 3675 N N . TRP B 1 225 ? 4.129 -3.08 7.594 1 96.06 225 TRP B N 1
ATOM 3676 C CA . TRP B 1 225 ? 4.5 -3.91 8.734 1 96.06 225 TRP B CA 1
ATOM 3677 C C . TRP B 1 225 ? 5.402 -3.143 9.695 1 96.06 225 TRP B C 1
ATOM 3679 O O . TRP B 1 225 ? 5.184 -3.156 10.906 1 96.06 225 TRP B O 1
ATOM 3689 N N . ASN B 1 226 ? 6.402 -2.471 9.172 1 96.5 226 ASN B N 1
ATOM 3690 C CA . ASN B 1 226 ? 7.309 -1.674 9.992 1 96.5 226 ASN B CA 1
ATOM 3691 C C . ASN B 1 226 ? 6.59 -0.487 10.633 1 96.5 226 ASN B C 1
ATOM 3693 O O . ASN B 1 226 ? 6.824 -0.17 11.797 1 96.5 226 ASN B O 1
ATOM 3697 N N . TYR B 1 227 ? 5.762 0.189 9.805 1 96.12 227 TYR B N 1
ATOM 3698 C CA . TYR B 1 227 ? 5 1.324 10.312 1 96.12 227 TYR B CA 1
ATOM 3699 C C . TYR B 1 227 ? 4.125 0.913 11.492 1 96.12 227 TYR B C 1
ATOM 3701 O O . TYR B 1 227 ? 4.004 1.651 12.469 1 96.12 227 TYR B O 1
ATOM 3709 N N . ASN B 1 228 ? 3.551 -0.279 11.352 1 94.44 228 ASN B N 1
ATOM 3710 C CA . ASN B 1 228 ? 2.742 -0.812 12.438 1 94.44 228 ASN B CA 1
ATOM 3711 C C . ASN B 1 228 ? 3.551 -0.934 13.727 1 94.44 228 ASN B C 1
ATOM 3713 O O . ASN B 1 228 ? 3.035 -0.673 14.812 1 94.44 228 ASN B O 1
ATOM 3717 N N . LYS B 1 229 ? 4.766 -1.26 13.664 1 92.81 229 LYS B N 1
ATOM 3718 C CA . LYS B 1 229 ? 5.641 -1.383 14.828 1 92.81 229 LYS B CA 1
ATOM 3719 C C . LYS B 1 229 ? 5.93 -0.018 15.445 1 92.81 229 LYS B C 1
ATOM 3721 O O . LYS B 1 229 ? 6.203 0.081 16.641 1 92.81 229 LYS B O 1
ATOM 3726 N N . MET B 1 230 ? 5.906 1.001 14.594 1 91 230 MET B N 1
ATOM 3727 C CA . MET B 1 230 ? 6.191 2.354 15.062 1 91 230 MET B CA 1
ATOM 3728 C C . MET B 1 230 ? 5.043 2.891 15.914 1 91 230 MET B C 1
ATOM 3730 O O . MET B 1 230 ? 5.25 3.736 16.781 1 91 230 MET B O 1
ATOM 3734 N N . ILE B 1 231 ? 3.84 2.467 15.578 1 86.12 231 ILE B N 1
ATOM 3735 C CA . ILE B 1 231 ? 2.658 3.025 16.219 1 86.12 231 ILE B CA 1
ATOM 3736 C C . ILE B 1 231 ? 2.32 2.215 17.469 1 86.12 231 ILE B C 1
ATOM 3738 O O . ILE B 1 231 ? 1.546 2.662 18.328 1 86.12 231 ILE B O 1
ATOM 3742 N N . PHE B 1 232 ? 2.85 1.019 17.672 1 78.06 232 PHE B N 1
ATOM 3743 C CA . PHE B 1 232 ? 2.6 0.202 18.859 1 78.06 232 PHE B CA 1
ATOM 3744 C C . PHE B 1 232 ? 3.846 0.115 19.734 1 78.06 232 PHE B C 1
ATOM 3746 O O . PHE B 1 232 ? 4.969 0.104 19.219 1 78.06 232 PHE B O 1
#

Secondary structure (DSSP, 8-state):
--EEEEEEETTEEEE-HHHHHIIIIIS---TT-EEEEE-SBS-EEEEEEEEETTEEEEEEEEEE-SPPPPSSEEEEEEPPPSSHHHHHHHHHHHHHTT--EEEEEE-TT-S-----HHHHHHHHHHHHHHTT-SBPPEEEEEEEHHHHGGG--GGGEEEE---TTS-EEEGGGS---SEEEEEE--TT---HHHHHHHHHTTPEEEE--SS---HHHHHHHHHHHHHHHHH-/--EEEEEEETTEEEE-HHHHHIIIIIS---TT-EEEEE-SBS-EEEEEEEEETTEEEEEEEEEE-SPPPPSSEEEEEEPPPSSHHHHHHHHHHHHHTT--EEEEEE-TT-S-----HHHHHHHHHHHHHHTT-SBPPEEEEEEEHHHHGGG--GGGEEEE---TTS-EEEGGGSPP-SEEEEEE--TT---HHHHHHHHHTTPEEEE--SS---HHHHHHHHHHHHHHHHH-

InterPro domains:
  IPR006700 Ribosomal RNA small subunit methyltransferase E [PIRSF015601] (4-225)
  IPR006700 Ribosomal RNA small subunit methyltransferase E [PTHR30027] (8-224)
  IPR006700 Ribosomal RNA small subunit methyltransferase E [TIGR00046] (7-225)
  IPR015947 PUA-like superfamily [SSF88697] (8-55)
  IPR029026 tRNA (guanine-N1-)-methyltransferase, N-terminal [G3DSA:3.40.1280.10] (69-230)
  IPR029028 Alpha/beta knot methyltransferases [SSF75217] (71-225)
  IPR046886 Ribosomal RNA small subunit methyltransferase E, methyltransferase domain [PF04452] (72-225)
  IPR046886 Ribosomal RNA small subunit methyltransferase E, methyltransferase domain [cd18084] (74-224)
  IPR046887 Ribosomal RNA small subunit methyltransferase E, PUA-like domain [PF20260] (18-55)

Solvent-accessible surface area (backbone atoms only — not comparable to full-atom values): 24471 Å² total; per-residue (Å²): 135,59,55,42,54,28,45,71,55,94,96,36,69,47,60,33,67,71,46,25,45,40,39,54,69,70,66,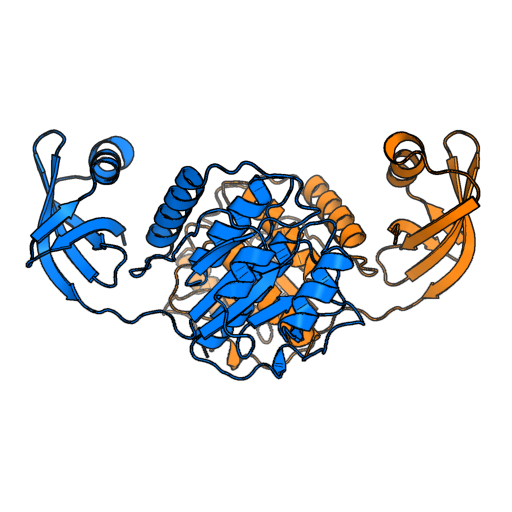55,62,56,71,63,40,73,42,31,37,23,49,37,76,16,31,41,34,34,28,28,32,43,65,58,89,79,42,53,42,67,50,75,71,47,73,49,68,76,46,87,73,70,53,52,32,37,32,42,34,34,24,40,40,71,56,59,66,49,44,53,49,28,48,38,50,23,43,37,40,52,39,42,30,38,32,36,32,42,55,92,49,37,70,44,83,81,71,66,57,66,60,50,48,52,48,45,52,52,32,23,36,70,19,70,49,34,58,56,52,47,73,49,68,76,40,44,51,76,64,53,62,73,75,57,59,38,91,41,30,34,32,61,41,87,54,87,86,37,58,73,44,57,61,88,69,55,71,92,51,67,52,40,33,38,37,36,43,20,84,70,37,71,47,73,69,52,48,51,52,38,43,76,56,55,35,33,20,23,53,88,52,90,52,45,59,53,49,45,49,48,51,39,39,52,29,36,55,50,34,52,54,50,64,96,134,58,57,42,56,27,46,71,54,94,96,37,69,45,60,34,68,71,46,25,46,40,41,53,71,69,66,55,63,56,71,63,40,73,41,32,38,23,49,37,76,15,30,41,33,34,28,28,32,42,64,58,92,78,41,53,43,67,48,74,73,47,72,48,68,77,46,86,73,70,55,54,31,35,32,42,34,33,25,41,40,73,55,59,66,50,45,52,50,29,49,39,49,24,43,36,41,50,39,41,31,39,32,36,31,42,53,91,50,38,72,45,82,80,72,66,58,66,59,52,48,51,48,45,52,52,32,23,36,70,20,67,48,36,57,56,52,46,71,49,66,75,42,45,51,77,66,52,61,72,76,57,59,39,91,41,30,34,31,60,42,83,56,83,86,37,55,74,42,56,62,88,69,55,70,93,49,67,52,39,34,38,37,37,43,21,85,70,36,71,47,72,70,52,49,51,52,38,44,75,57,55,33,34,21,23,52,87,53,89,49,45,59,54,46,47,48,48,51,39,40,52,32,36,55,52,33,52,54,49,65,96